Protein 3K5P (pdb70)

Secondary structure (DSSP, 8-state):
-GGGS-EEE-S---HHHHHHHHHTT---EEE-SS---HHHHHHHHTT-SEEEE-SS--B-HHHHHH-TT--EEEE-SS--TTB-HHHHHHTT--EE--SSTTHHHHHHHHHHHHHHHHTTHHHHHHHHHTT------TT---STTPEEEEE--SHHHHHHHHHHHHTT-EEEEE-TT----BTTBEE-SSHHHHHHH-SEEEE------B-HHHHHHSPTTEEEEE-S-TTSB-HHHHHHHHHTTSEEEEEE---SS--SSTTS----TTTT-TTEEE--S-TT--HHHHHHHHHHHHHHHHHHHHH---TTBSSS--------SSSEEEEEEE---TTHHHHHHHHHHHTT--EEEEEEEE-SS-EEEEEEE---HHHHHHHHHHHHTSTTEEEEEEE-

Organism: Brucella abortus (strain 2308) (NCBI:txid359391)

InterPro domains:
  IPR002912 ACT domain [PS51671] (341-412)
  IPR006139 D-isomer specific 2-hydroxyacid dehydrogenase, catalytic domain [PF00389] (14-327)
  IPR006140 D-isomer specific 2-hydroxyacid dehydrogenase, NAD-binding domain [PF02826] (119-295)
  IPR029752 D-isomer specific 2-hydroxyacid dehydrogenase, NAD-binding domain conserved site 1 [PS00065] (155-182)
  IPR029753 D-isomer specific 2-hydroxyacid dehydrogenase, NAD-binding domain conserved site [PS00671] (230-246)
  IPR036291 NAD(P)-binding domain superfamily [SSF51735] (109-296)
  IPR045865 ACT-like domain [SSF55021] (333-411)
  IPR050418 D-isomer specific 2-hydroxyacid dehydrogenase, PdxB subfamily [PTHR43761] (14-318)
  IPR054480 Acetolactate synthase small subunit-like, ACT domain [PF22629] (342-407)

Structure (mmCIF, N/CA/C/O backbone):
data_3K5P
#
_entry.id   3K5P
#
_cell.length_a   97.891
_cell.length_b   97.891
_cell.length_c   189.215
_cell.angle_alpha   90.000
_cell.angle_beta   90.000
_cell.angle_gamma   120.000
#
_symmetry.space_group_name_H-M   'P 62 2 2'
#
loop_
_entity.id
_entity.type
_entity.pdbx_description
1 polymer 'D-3-phosphoglycerate dehydrogenase'
2 non-polymer 1,2-ETHANEDIOL
3 non-polymer GLYCEROL
4 water water
#
loop_
_atom_site.group_PDB
_atom_site.id
_atom_site.type_symbol
_atom_site.label_atom_id
_atom_site.label_alt_id
_atom_site.label_comp_id
_atom_site.label_asym_id
_atom_site.label_entity_id
_atom_site.label_seq_id
_atom_site.pdbx_PDB_ins_code
_atom_site.Cartn_x
_atom_site.Cartn_y
_atom_site.Cartn_z
_atom_site.occupancy
_atom_site.B_iso_or_equiv
_atom_site.auth_seq_id
_atom_site.auth_comp_id
_atom_site.auth_asym_id
_atom_site.auth_atom_id
_atom_site.pdbx_PDB_model_num
ATOM 1 N N . SER A 1 12 ? 43.363 23.818 10.114 1.00 58.87 8 SER A N 1
ATOM 2 C CA . SER A 1 12 ? 43.635 23.013 8.879 1.00 59.00 8 SER A CA 1
ATOM 3 C C . SER A 1 12 ? 42.374 22.453 8.182 1.00 55.51 8 SER A C 1
ATOM 4 O O . SER A 1 12 ? 41.525 21.793 8.798 1.00 54.85 8 SER A O 1
ATOM 7 N N . ARG A 1 13 ? 42.268 22.716 6.883 1.00 53.29 9 ARG A N 1
ATOM 8 C CA . ARG A 1 13 ? 41.079 22.367 6.129 1.00 49.06 9 ARG A CA 1
ATOM 9 C C . ARG A 1 13 ? 41.140 20.922 5.662 1.00 49.83 9 ARG A C 1
ATOM 10 O O . ARG A 1 13 ? 40.099 20.333 5.318 1.00 47.30 9 ARG A O 1
ATOM 18 N N . ASP A 1 14 ? 42.351 20.352 5.630 1.00 52.68 10 ASP A N 1
ATOM 19 C CA . ASP A 1 14 ? 42.516 18.955 5.208 1.00 53.90 10 ASP A CA 1
ATOM 20 C C . ASP A 1 14 ? 41.935 17.991 6.252 1.00 54.00 10 ASP A C 1
ATOM 21 O O . ASP A 1 14 ? 41.775 16.794 5.984 1.00 54.81 10 ASP A O 1
ATOM 26 N N . ARG A 1 15 ? 41.602 18.537 7.423 1.00 53.19 11 ARG A N 1
ATOM 27 C CA . ARG A 1 15 ? 40.897 17.804 8.476 1.00 52.95 11 ARG A CA 1
ATOM 28 C C . ARG A 1 15 ? 39.370 17.830 8.313 1.00 49.31 11 ARG A C 1
ATOM 29 O O . ARG A 1 15 ? 38.666 17.131 9.041 1.00 49.60 11 ARG A O 1
ATOM 31 N N . ILE A 1 16 ? 38.860 18.637 7.380 1.00 45.94 12 ILE A N 1
ATOM 32 C CA . ILE A 1 16 ? 37.409 18.759 7.174 1.00 42.56 12 ILE A CA 1
ATOM 33 C C . ILE A 1 16 ? 36.970 17.667 6.218 1.00 41.61 12 ILE A C 1
ATOM 34 O O . ILE A 1 16 ? 37.379 17.645 5.056 1.00 42.07 12 ILE A O 1
ATOM 39 N N . ASN A 1 17 ? 36.160 16.747 6.725 1.00 40.75 13 ASN A N 1
ATOM 40 C CA . ASN A 1 17 ? 35.722 15.587 5.962 1.00 40.46 13 ASN A CA 1
ATOM 41 C C . ASN A 1 17 ? 34.602 15.962 5.019 1.00 37.55 13 ASN A C 1
ATOM 42 O O . ASN A 1 17 ? 33.504 16.268 5.467 1.00 35.15 13 ASN A O 1
ATOM 47 N N . VAL A 1 18 ? 34.886 15.938 3.714 1.00 36.86 14 VAL A N 1
ATOM 48 C CA . VAL A 1 18 ? 33.868 16.223 2.707 1.00 33.44 14 VAL A CA 1
ATOM 49 C C . VAL A 1 18 ? 33.445 14.920 2.059 1.00 34.28 14 VAL A C 1
ATOM 50 O O . VAL A 1 18 ? 34.273 14.197 1.535 1.00 36.05 14 VAL A O 1
ATOM 54 N N . LEU A 1 19 ? 32.153 14.625 2.100 1.00 33.54 15 LEU A N 1
ATOM 55 C CA . LEU A 1 19 ? 31.621 13.418 1.479 1.00 34.94 15 LEU A CA 1
ATOM 56 C C . LEU A 1 19 ? 30.683 13.774 0.333 1.00 33.86 15 LEU A C 1
ATOM 57 O O . LEU A 1 19 ? 29.686 14.465 0.544 1.00 32.78 15 LEU A O 1
ATOM 62 N N . LEU A 1 20 ? 31.012 13.319 -0.878 1.00 34.84 16 LEU A N 1
ATOM 63 C CA . LEU A 1 20 ? 30.219 13.645 -2.075 1.00 34.32 16 LEU A CA 1
ATOM 64 C C . LEU A 1 20 ? 29.587 12.391 -2.689 1.00 36.26 16 LEU A C 1
ATOM 65 O O . LEU A 1 20 ? 30.269 11.390 -2.931 1.00 38.87 16 LEU A O 1
ATOM 70 N N . LEU A 1 21 ? 28.277 12.439 -2.914 1.00 36.02 17 LEU A N 1
ATOM 71 C CA . LEU A 1 21 ? 27.548 11.249 -3.355 1.00 38.09 17 LEU A CA 1
ATOM 72 C C . LEU A 1 21 ? 26.958 11.367 -4.754 1.00 38.87 17 LEU A C 1
ATOM 73 O O . LEU A 1 21 ? 26.835 12.472 -5.295 1.00 37.32 17 LEU A O 1
ATOM 78 N N . GLU A 1 22 ? 26.581 10.220 -5.329 1.00 41.09 18 GLU A N 1
ATOM 79 C CA . GLU A 1 22 ? 25.794 10.184 -6.572 1.00 42.25 18 GLU A CA 1
ATOM 80 C C . GLU A 1 22 ? 26.467 10.784 -7.830 1.00 42.87 18 GLU A C 1
ATOM 81 O O . GLU A 1 22 ? 25.778 11.276 -8.729 1.00 43.49 18 GLU A O 1
ATOM 87 N N . GLY A 1 23 ? 27.792 10.734 -7.913 1.00 43.51 19 GLY A N 1
ATOM 88 C CA . GLY A 1 23 ? 28.481 11.137 -9.161 1.00 44.38 19 GLY A CA 1
ATOM 89 C C . GLY A 1 23 ? 28.356 12.626 -9.440 1.00 42.91 19 GLY A C 1
ATOM 90 O O . GLY A 1 23 ? 28.042 13.056 -10.565 1.00 43.35 19 GLY A O 1
ATOM 91 N N . ILE A 1 24 ? 28.572 13.410 -8.388 1.00 40.41 20 ILE A N 1
ATOM 92 C CA . ILE A 1 24 ? 28.634 14.862 -8.473 1.00 38.61 20 ILE A CA 1
ATOM 93 C C . ILE A 1 24 ? 29.779 15.241 -9.406 1.00 39.55 20 ILE A C 1
ATOM 94 O O . ILE A 1 24 ? 30.847 14.603 -9.382 1.00 39.62 20 ILE A O 1
ATOM 99 N N . SER A 1 25 ? 29.551 16.265 -10.232 1.00 39.87 21 SER A N 1
ATOM 100 C CA . SER A 1 25 ? 30.548 16.650 -11.229 1.00 41.84 21 SER A CA 1
ATOM 101 C C . SER A 1 25 ? 31.905 16.859 -10.569 1.00 42.30 21 SER A C 1
ATOM 102 O O . SER A 1 25 ? 31.994 17.343 -9.420 1.00 40.62 21 SER A O 1
ATOM 105 N N . GLN A 1 26 ? 32.939 16.497 -11.317 1.00 44.83 22 GLN A N 1
ATOM 106 C CA . GLN A 1 26 ? 34.335 16.709 -10.954 1.00 46.49 22 GLN A CA 1
ATOM 107 C C . GLN A 1 26 ? 34.707 18.194 -10.743 1.00 45.29 22 GLN A C 1
ATOM 108 O O . GLN A 1 26 ? 35.684 18.478 -10.059 1.00 45.90 22 GLN A O 1
ATOM 114 N N . THR A 1 27 ? 33.939 19.130 -11.305 1.00 43.70 23 THR A N 1
ATOM 115 C CA . THR A 1 27 ? 34.166 20.556 -11.015 1.00 42.38 23 THR A CA 1
ATOM 116 C C . THR A 1 27 ? 34.024 20.856 -9.493 1.00 40.10 23 THR A C 1
ATOM 117 O O . THR A 1 27 ? 34.635 21.792 -8.978 1.00 39.58 23 THR A O 1
ATOM 121 N N . ALA A 1 28 ? 33.202 20.075 -8.787 1.00 38.40 24 ALA A N 1
ATOM 122 C CA . ALA A 1 28 ? 33.035 20.250 -7.336 1.00 35.95 24 ALA A CA 1
ATOM 123 C C . ALA A 1 28 ? 34.286 19.788 -6.577 1.00 36.30 24 ALA A C 1
ATOM 124 O O . ALA A 1 28 ? 34.800 20.519 -5.730 1.00 35.46 24 ALA A O 1
ATOM 126 N N . VAL A 1 29 ? 34.785 18.598 -6.924 1.00 37.19 25 VAL A N 1
ATOM 127 C CA . VAL A 1 29 ? 35.980 18.023 -6.302 1.00 38.41 25 VAL A CA 1
ATOM 128 C C . VAL A 1 29 ? 37.173 18.968 -6.461 1.00 39.63 25 VAL A C 1
ATOM 129 O O . VAL A 1 29 ? 37.943 19.164 -5.523 1.00 40.15 25 VAL A O 1
ATOM 133 N N . GLU A 1 30 ? 37.289 19.584 -7.632 1.00 40.44 26 GLU A N 1
ATOM 134 C CA . GLU A 1 30 ? 38.412 20.474 -7.925 1.00 42.31 26 GLU A CA 1
ATOM 135 C C . GLU A 1 30 ? 38.308 21.781 -7.171 1.00 40.31 26 GLU A C 1
ATOM 136 O O . GLU A 1 30 ? 39.301 22.300 -6.679 1.00 41.49 26 GLU A O 1
ATOM 142 N N . TYR A 1 31 ? 37.088 22.288 -7.053 1.00 37.97 27 TYR A N 1
ATOM 143 C CA . TYR A 1 31 ? 36.859 23.516 -6.355 1.00 36.27 27 TYR A CA 1
ATOM 144 C C . TYR A 1 31 ? 37.217 23.338 -4.870 1.00 35.11 27 TYR A C 1
ATOM 145 O O . TYR A 1 31 ? 37.868 24.202 -4.302 1.00 35.28 27 TYR A O 1
ATOM 154 N N . PHE A 1 32 ? 36.807 22.216 -4.260 1.00 34.12 28 PHE A N 1
ATOM 155 C CA . PHE A 1 32 ? 37.175 21.897 -2.871 1.00 33.85 28 PHE A CA 1
ATOM 156 C C . PHE A 1 32 ? 38.693 21.864 -2.673 1.00 36.92 28 PHE A C 1
ATOM 157 O O . PHE A 1 32 ? 39.223 22.501 -1.774 1.00 36.72 28 PHE A O 1
ATOM 165 N N . LYS A 1 33 ? 39.378 21.125 -3.543 1.00 39.96 29 LYS A N 1
ATOM 166 C CA . LYS A 1 33 ? 40.842 20.981 -3.491 1.00 43.51 29 LYS A CA 1
ATOM 167 C C . LYS A 1 33 ? 41.587 22.317 -3.561 1.00 44.04 29 LYS A C 1
ATOM 168 O O . LYS A 1 33 ? 42.445 22.587 -2.732 1.00 44.83 29 LYS A O 1
ATOM 174 N N . SER A 1 34 ? 41.246 23.136 -4.556 1.00 43.27 30 SER A N 1
ATOM 175 C CA . SER A 1 34 ? 41.866 24.443 -4.758 1.00 44.79 30 SER A CA 1
ATOM 176 C C . SER A 1 34 ? 41.578 25.405 -3.608 1.00 43.54 30 SER A C 1
ATOM 177 O O . SER A 1 34 ? 42.241 26.431 -3.479 1.00 44.88 30 SER A O 1
ATOM 180 N N . SER A 1 35 ? 40.570 25.071 -2.802 1.00 40.84 31 SER A N 1
ATOM 181 C CA . SER A 1 35 ? 40.190 25.856 -1.629 1.00 39.63 31 SER A CA 1
ATOM 182 C C . SER A 1 35 ? 40.872 25.345 -0.367 1.00 40.12 31 SER A C 1
ATOM 183 O O . SER A 1 35 ? 40.604 25.853 0.718 1.00 39.61 31 SER A O 1
ATOM 186 N N . GLY A 1 36 ? 41.700 24.314 -0.508 1.00 41.42 32 GLY A N 1
ATOM 187 C CA . GLY A 1 36 ? 42.365 23.676 0.632 1.00 42.65 32 GLY A CA 1
ATOM 188 C C . GLY A 1 36 ? 41.551 22.547 1.251 1.00 41.25 32 GLY A C 1
ATOM 189 O O . GLY A 1 36 ? 41.991 21.888 2.196 1.00 42.53 32 GLY A O 1
ATOM 190 N N . TYR A 1 37 ? 40.358 22.310 0.725 1.00 38.20 33 TYR A N 1
ATOM 191 C CA . TYR A 1 37 ? 39.562 21.187 1.199 1.00 37.72 33 TYR A CA 1
ATOM 192 C C . TYR A 1 37 ? 39.964 19.901 0.455 1.00 39.17 33 TYR A C 1
ATOM 193 O O . TYR A 1 37 ? 39.309 19.482 -0.505 1.00 37.56 33 TYR A O 1
ATOM 202 N N . THR A 1 38 ? 41.078 19.307 0.893 1.00 42.61 34 THR A N 1
ATOM 203 C CA . THR A 1 38 ? 41.640 18.120 0.233 1.00 45.15 34 THR A CA 1
ATOM 204 C C . THR A 1 38 ? 41.042 16.797 0.726 1.00 46.02 34 THR A C 1
ATOM 205 O O . THR A 1 38 ? 41.163 15.781 0.042 1.00 47.35 34 THR A O 1
ATOM 209 N N . ASN A 1 39 ? 40.401 16.793 1.897 1.00 45.47 35 ASN A N 1
ATOM 210 C CA . ASN A 1 39 ? 39.830 15.546 2.400 1.00 46.94 35 ASN A CA 1
ATOM 211 C C . ASN A 1 39 ? 38.458 15.199 1.803 1.00 44.89 35 ASN A C 1
ATOM 212 O O . ASN A 1 39 ? 37.421 15.330 2.459 1.00 43.29 35 ASN A O 1
ATOM 217 N N . VAL A 1 40 ? 38.464 14.725 0.560 1.00 45.26 36 VAL A N 1
ATOM 218 C CA . VAL A 1 40 ? 37.223 14.527 -0.182 1.00 43.22 36 VAL A CA 1
ATOM 219 C C . VAL A 1 40 ? 37.021 13.056 -0.550 1.00 45.27 36 VAL A C 1
ATOM 220 O O . VAL A 1 40 ? 37.849 12.469 -1.235 1.00 46.43 36 VAL A O 1
ATOM 224 N N . THR A 1 41 ? 35.927 12.478 -0.053 1.00 45.04 37 THR A N 1
ATOM 225 C CA . THR A 1 41 ? 35.467 11.156 -0.464 1.00 47.11 37 THR A CA 1
ATOM 226 C C . THR A 1 41 ? 34.352 11.399 -1.484 1.00 45.91 37 THR A C 1
ATOM 227 O O . THR A 1 41 ? 33.357 12.070 -1.176 1.00 43.48 37 THR A O 1
ATOM 231 N N . HIS A 1 42 ? 34.538 10.875 -2.698 1.00 47.43 38 HIS A N 1
ATOM 232 C CA . HIS A 1 42 ? 33.635 11.093 -3.826 1.00 47.44 38 HIS A CA 1
ATOM 233 C C . HIS A 1 42 ? 33.098 9.754 -4.317 1.00 49.76 38 HIS A C 1
ATOM 234 O O . HIS A 1 42 ? 33.870 8.921 -4.775 1.00 52.16 38 HIS A O 1
ATOM 241 N N . LEU A 1 43 ? 31.785 9.554 -4.248 1.00 48.86 39 LEU A N 1
ATOM 242 C CA . LEU A 1 43 ? 31.187 8.295 -4.697 1.00 50.88 39 LEU A CA 1
ATOM 243 C C . LEU A 1 43 ? 30.326 8.485 -5.940 1.00 50.33 39 LEU A C 1
ATOM 244 O O . LEU A 1 43 ? 29.723 9.553 -6.120 1.00 46.72 39 LEU A O 1
ATOM 249 N N . PRO A 1 44 ? 30.259 7.442 -6.811 1.00 52.68 40 PRO A N 1
ATOM 250 C CA . PRO A 1 44 ? 29.449 7.614 -8.017 1.00 52.75 40 PRO A CA 1
ATOM 251 C C . PRO A 1 44 ? 27.960 7.301 -7.789 1.00 53.17 40 PRO A C 1
ATOM 252 O O . PRO A 1 44 ? 27.142 7.519 -8.692 1.00 53.49 40 PRO A O 1
ATOM 256 N N . LYS A 1 45 ? 27.615 6.824 -6.591 1.00 52.95 41 LYS A N 1
ATOM 257 C CA . LYS A 1 45 ? 26.283 6.264 -6.314 1.00 54.42 41 LYS A CA 1
ATOM 258 C C . LYS A 1 45 ? 25.613 6.853 -5.068 1.00 52.76 41 LYS A C 1
ATOM 259 O O . LYS A 1 45 ? 26.263 7.515 -4.251 1.00 50.10 41 LYS A O 1
ATOM 261 N N . ALA A 1 46 ? 24.314 6.592 -4.927 1.00 54.15 42 ALA A N 1
ATOM 262 C CA . ALA A 1 46 ? 23.609 6.865 -3.678 1.00 53.61 42 ALA A CA 1
ATOM 263 C C . ALA A 1 46 ? 23.915 5.749 -2.687 1.00 56.03 42 ALA A C 1
ATOM 264 O O . ALA A 1 46 ? 24.310 4.663 -3.079 1.00 58.57 42 ALA A O 1
ATOM 266 N N . LEU A 1 47 ? 23.763 6.037 -1.399 1.00 56.00 43 LEU A N 1
ATOM 267 C CA . LEU A 1 47 ? 23.975 5.035 -0.358 1.00 58.89 43 LEU A CA 1
ATOM 268 C C . LEU A 1 47 ? 22.643 4.622 0.262 1.00 60.93 43 LEU A C 1
ATOM 269 O O . LEU A 1 47 ? 21.704 5.416 0.284 1.00 59.45 43 LEU A O 1
ATOM 274 N N . ASP A 1 48 ? 22.551 3.375 0.733 1.00 65.19 44 ASP A N 1
ATOM 275 C CA . ASP A 1 48 ? 21.383 2.962 1.522 1.00 67.68 44 ASP A CA 1
ATOM 276 C C . ASP A 1 48 ? 21.450 3.595 2.913 1.00 65.86 44 ASP A C 1
ATOM 277 O O . ASP A 1 48 ? 22.510 4.081 3.332 1.00 64.53 44 ASP A O 1
ATOM 282 N N . LYS A 1 49 ? 20.311 3.590 3.609 1.00 65.99 45 LYS A N 1
ATOM 283 C CA . LYS A 1 49 ? 20.183 4.102 4.974 1.00 63.61 45 LYS A CA 1
ATOM 284 C C . LYS A 1 49 ? 21.382 3.707 5.844 1.00 63.07 45 LYS A C 1
ATOM 285 O O . LYS A 1 49 ? 21.992 4.563 6.482 1.00 60.44 45 LYS A O 1
ATOM 291 N N . ALA A 1 50 ? 21.727 2.419 5.830 1.00 64.75 46 ALA A N 1
ATOM 292 C CA . ALA A 1 50 ? 22.783 1.860 6.675 1.00 65.34 46 ALA A CA 1
ATOM 293 C C . ALA A 1 50 ? 24.195 2.346 6.330 1.00 62.87 46 ALA A C 1
ATOM 294 O O . ALA A 1 50 ? 24.958 2.725 7.229 1.00 62.08 46 ALA A O 1
ATOM 296 N N . ASP A 1 51 ? 24.550 2.325 5.044 1.00 61.59 47 ASP A N 1
ATOM 297 C CA . ASP A 1 51 ? 25.844 2.868 4.603 1.00 59.06 47 ASP A CA 1
ATOM 298 C C . ASP A 1 51 ? 25.897 4.370 4.819 1.00 54.34 47 ASP A C 1
ATOM 299 O O . ASP A 1 51 ? 26.952 4.910 5.141 1.00 53.40 47 ASP A O 1
ATOM 304 N N . LEU A 1 52 ? 24.765 5.039 4.619 1.00 51.51 48 LEU A N 1
ATOM 305 C CA . LEU A 1 52 ? 24.706 6.490 4.780 1.00 47.58 48 LEU A CA 1
ATOM 306 C C . LEU A 1 52 ? 24.975 6.860 6.240 1.00 47.27 48 LEU A C 1
ATOM 307 O O . LEU A 1 52 ? 25.815 7.717 6.513 1.00 45.12 48 LEU A O 1
ATOM 312 N N . ILE A 1 53 ? 24.282 6.189 7.166 1.00 49.27 49 ILE A N 1
ATOM 313 C CA . ILE A 1 53 ? 24.504 6.395 8.610 1.00 49.96 49 ILE A CA 1
ATOM 314 C C . ILE A 1 53 ? 26.001 6.229 8.975 1.00 51.31 49 ILE A C 1
ATOM 315 O O . ILE A 1 53 ? 26.577 7.094 9.653 1.00 49.88 49 ILE A O 1
ATOM 320 N N . LYS A 1 54 ? 26.625 5.153 8.478 1.00 53.25 50 LYS A N 1
ATOM 321 C CA . LYS A 1 54 ? 28.059 4.907 8.663 1.00 54.71 50 LYS A CA 1
ATOM 322 C C . LYS A 1 54 ? 28.946 5.994 8.045 1.00 52.14 50 LYS A C 1
ATOM 323 O O . LYS A 1 54 ? 29.801 6.571 8.732 1.00 51.81 50 LYS A O 1
ATOM 325 N N . ALA A 1 55 ? 28.733 6.284 6.761 1.00 50.27 51 ALA A N 1
ATOM 326 C CA . ALA A 1 55 ? 29.584 7.218 6.034 1.00 47.96 51 ALA A CA 1
ATOM 327 C C . ALA A 1 55 ? 29.448 8.658 6.525 1.00 44.77 51 ALA A C 1
ATOM 328 O O . ALA A 1 55 ? 30.442 9.392 6.570 1.00 44.37 51 ALA A O 1
ATOM 330 N N . ILE A 1 56 ? 28.230 9.057 6.899 1.00 43.04 52 ILE A N 1
ATOM 331 C CA . ILE A 1 56 ? 27.960 10.443 7.335 1.00 39.39 52 ILE A CA 1
ATOM 332 C C . ILE A 1 56 ? 28.426 10.689 8.782 1.00 40.75 52 ILE A C 1
ATOM 333 O O . ILE A 1 56 ? 28.654 11.842 9.194 1.00 38.69 52 ILE A O 1
ATOM 338 N N . SER A 1 57 ? 28.560 9.596 9.537 1.00 43.33 53 SER A N 1
ATOM 339 C CA . SER A 1 57 ? 28.932 9.620 10.957 1.00 45.70 53 SER A CA 1
ATOM 340 C C . SER A 1 57 ? 30.076 10.594 11.275 1.00 45.53 53 SER A C 1
ATOM 341 O O . SER A 1 57 ? 30.052 11.265 12.300 1.00 45.13 53 SER A O 1
ATOM 344 N N . SER A 1 58 ? 31.055 10.698 10.377 1.00 45.88 54 SER A N 1
ATOM 345 C CA . SER A 1 58 ? 32.193 11.597 10.599 1.00 46.06 54 SER A CA 1
ATOM 346 C C . SER A 1 58 ? 32.307 12.740 9.577 1.00 42.57 54 SER A C 1
ATOM 347 O O . SER A 1 58 ? 33.266 13.517 9.620 1.00 43.07 54 SER A O 1
ATOM 350 N N . ALA A 1 59 ? 31.337 12.838 8.669 1.00 39.82 55 ALA A N 1
ATOM 351 C CA . ALA A 1 59 ? 31.295 13.908 7.650 1.00 36.88 55 ALA A CA 1
ATOM 352 C C . ALA A 1 59 ? 31.064 15.320 8.244 1.00 34.39 55 ALA A C 1
ATOM 353 O O . ALA A 1 59 ? 30.200 15.511 9.099 1.00 33.87 55 ALA A O 1
ATOM 355 N N . HIS A 1 60 ? 31.845 16.288 7.785 1.00 32.64 56 HIS A N 1
ATOM 356 C CA . HIS A 1 60 ? 31.579 17.685 8.078 1.00 31.58 56 HIS A CA 1
ATOM 357 C C . HIS A 1 60 ? 30.683 18.297 7.024 1.00 29.47 56 HIS A C 1
ATOM 358 O O . HIS A 1 60 ? 29.790 19.086 7.344 1.00 28.42 56 HIS A O 1
ATOM 365 N N . ILE A 1 61 ? 30.938 17.948 5.764 1.00 28.61 57 ILE A N 1
ATOM 366 C CA . ILE A 1 61 ? 30.167 18.499 4.659 1.00 27.12 57 ILE A CA 1
ATOM 367 C C . ILE A 1 61 ? 29.702 17.348 3.786 1.00 27.39 57 ILE A C 1
ATOM 368 O O . ILE A 1 61 ? 30.498 16.478 3.448 1.00 28.38 57 ILE A O 1
ATOM 373 N N . ILE A 1 62 ? 28.412 17.320 3.471 1.00 26.51 58 ILE A N 1
ATOM 374 C CA . ILE A 1 62 ? 27.908 16.319 2.527 1.00 27.55 58 ILE A CA 1
ATOM 375 C C . ILE A 1 62 ? 27.276 16.962 1.296 1.00 26.80 58 ILE A C 1
ATOM 376 O O . ILE A 1 62 ? 26.556 17.961 1.395 1.00 26.10 58 ILE A O 1
ATOM 381 N N . GLY A 1 63 ? 27.592 16.390 0.140 1.00 28.06 59 GLY A N 1
ATOM 382 C CA . GLY A 1 63 ? 26.969 16.760 -1.118 1.00 28.09 59 GLY A CA 1
ATOM 383 C C . GLY A 1 63 ? 26.180 15.587 -1.656 1.00 29.68 59 GLY A C 1
ATOM 384 O O . GLY A 1 63 ? 26.692 14.459 -1.715 1.00 31.20 59 GLY A O 1
ATOM 385 N N . ILE A 1 64 ? 24.936 15.859 -2.054 1.00 29.70 60 ILE A N 1
ATOM 386 C CA . ILE A 1 64 ? 24.033 14.838 -2.573 1.00 31.61 60 ILE A CA 1
ATOM 387 C C . ILE A 1 64 ? 23.397 15.307 -3.875 1.00 33.16 60 ILE A C 1
ATOM 388 O O . ILE A 1 64 ? 23.506 16.490 -4.261 1.00 32.51 60 ILE A O 1
ATOM 393 N N . ARG A 1 65 ? 22.723 14.379 -4.550 1.00 35.13 61 ARG A N 1
ATOM 394 C CA . ARG A 1 65 ? 21.898 14.740 -5.674 1.00 36.69 61 ARG A CA 1
ATOM 395 C C . ARG A 1 65 ? 20.469 14.345 -5.364 1.00 38.14 61 ARG A C 1
ATOM 396 O O . ARG A 1 65 ? 20.011 14.598 -4.254 1.00 37.83 61 ARG A O 1
ATOM 404 N N . SER A 1 66 ? 19.765 13.711 -6.293 1.00 40.82 62 SER A N 1
ATOM 405 C CA . SER A 1 66 ? 18.322 13.545 -6.119 1.00 43.08 62 SER A CA 1
ATOM 406 C C . SER A 1 66 ? 17.880 12.276 -5.369 1.00 44.72 62 SER A C 1
ATOM 407 O O . SER A 1 66 ? 16.721 12.177 -4.970 1.00 46.01 62 SER A O 1
ATOM 410 N N . ARG A 1 67 ? 18.781 11.314 -5.172 1.00 45.08 63 ARG A N 1
ATOM 411 C CA . ARG A 1 67 ? 18.359 10.011 -4.629 1.00 47.42 63 ARG A CA 1
ATOM 412 C C . ARG A 1 67 ? 18.593 9.850 -3.123 1.00 46.39 63 ARG A C 1
ATOM 413 O O . ARG A 1 67 ? 17.827 9.154 -2.459 1.00 48.57 63 ARG A O 1
ATOM 415 N N . THR A 1 68 ? 19.632 10.493 -2.594 1.00 43.24 64 THR A N 1
ATOM 416 C CA . THR A 1 68 ? 19.954 10.417 -1.170 1.00 42.30 64 THR A CA 1
ATOM 417 C C . THR A 1 68 ? 18.921 11.166 -0.320 1.00 41.64 64 THR A C 1
ATOM 418 O O . THR A 1 68 ? 18.648 12.347 -0.540 1.00 40.83 64 THR A O 1
ATOM 422 N N . GLN A 1 69 ? 18.357 10.484 0.660 1.00 42.46 65 GLN A N 1
ATOM 423 C CA . GLN A 1 69 ? 17.323 11.088 1.489 1.00 41.57 65 GLN A CA 1
ATOM 424 C C . GLN A 1 69 ? 17.925 11.518 2.813 1.00 39.21 65 GLN A C 1
ATOM 425 O O . GLN A 1 69 ? 18.445 10.690 3.549 1.00 39.55 65 GLN A O 1
ATOM 431 N N . LEU A 1 70 ? 17.864 12.811 3.121 1.00 36.62 66 LEU A N 1
ATOM 432 C CA . LEU A 1 70 ? 18.443 13.305 4.380 1.00 35.76 66 LEU A CA 1
ATOM 433 C C . LEU A 1 70 ? 17.347 13.683 5.367 1.00 36.26 66 LEU A C 1
ATOM 434 O O . LEU A 1 70 ? 16.723 14.745 5.256 1.00 35.96 66 LEU A O 1
ATOM 439 N N . THR A 1 71 ? 17.126 12.805 6.335 1.00 37.51 67 THR A N 1
ATOM 440 C CA . THR A 1 71 ? 16.044 12.950 7.282 1.00 38.62 67 THR A CA 1
ATOM 441 C C . THR A 1 71 ? 16.646 13.203 8.660 1.00 38.20 67 THR A C 1
ATOM 442 O O . THR A 1 71 ? 17.866 13.072 8.846 1.00 37.94 67 THR A O 1
ATOM 446 N N . GLU A 1 72 ? 15.790 13.574 9.614 1.00 38.19 68 GLU A N 1
ATOM 447 C CA . GLU A 1 72 ? 16.170 13.715 11.025 1.00 38.28 68 GLU A CA 1
ATOM 448 C C . GLU A 1 72 ? 16.996 12.515 11.563 1.00 39.62 68 GLU A C 1
ATOM 449 O O . GLU A 1 72 ? 18.013 12.701 12.261 1.00 38.14 68 GLU A O 1
ATOM 455 N N . GLU A 1 73 ? 16.543 11.303 11.240 1.00 41.10 69 GLU A N 1
ATOM 456 C CA . GLU A 1 73 ? 17.252 10.080 11.618 1.00 44.06 69 GLU A CA 1
ATOM 457 C C . GLU A 1 73 ? 18.705 10.079 11.138 1.00 42.25 69 GLU A C 1
ATOM 458 O O . GLU A 1 73 ? 19.605 9.672 11.877 1.00 43.09 69 GLU A O 1
ATOM 464 N N . ILE A 1 74 ? 18.930 10.543 9.915 1.00 40.17 70 ILE A N 1
ATOM 465 C CA . ILE A 1 74 ? 20.286 10.642 9.385 1.00 39.21 70 ILE A CA 1
ATOM 466 C C . ILE A 1 74 ? 21.090 11.724 10.135 1.00 37.41 70 ILE A C 1
ATOM 467 O O . ILE A 1 74 ? 22.221 11.471 10.574 1.00 37.98 70 ILE A O 1
ATOM 472 N N . PHE A 1 75 ? 20.511 12.919 10.287 1.00 35.20 71 PHE A N 1
ATOM 473 C CA . PHE A 1 75 ? 21.176 13.991 11.036 1.00 33.94 71 PHE A CA 1
ATOM 474 C C . PHE A 1 75 ? 21.543 13.580 12.464 1.00 35.61 71 PHE A C 1
ATOM 475 O O . PHE A 1 75 ? 22.625 13.928 12.947 1.00 35.40 71 PHE A O 1
ATOM 483 N N . ALA A 1 76 ? 20.673 12.797 13.112 1.00 38.16 72 ALA A N 1
ATOM 484 C CA . ALA A 1 76 ? 20.942 12.232 14.455 1.00 40.18 72 ALA A CA 1
ATOM 485 C C . ALA A 1 76 ? 22.214 11.390 14.521 1.00 41.84 72 ALA A C 1
ATOM 486 O O . ALA A 1 76 ? 22.815 11.234 15.594 1.00 43.54 72 ALA A O 1
ATOM 488 N N . ALA A 1 77 ? 22.592 10.813 13.383 1.00 41.99 73 ALA A N 1
ATOM 489 C CA . ALA A 1 77 ? 23.807 9.996 13.264 1.00 43.52 73 ALA A CA 1
ATOM 490 C C . ALA A 1 77 ? 25.000 10.862 12.839 1.00 41.74 73 ALA A C 1
ATOM 491 O O . ALA A 1 77 ? 26.146 10.424 12.894 1.00 42.53 73 ALA A O 1
ATOM 493 N N . ALA A 1 78 ? 24.724 12.087 12.392 1.00 39.12 74 ALA A N 1
ATOM 494 C CA . ALA A 1 78 ? 25.766 12.910 11.803 1.00 38.13 74 ALA A CA 1
ATOM 495 C C . ALA A 1 78 ? 26.371 13.834 12.837 1.00 38.42 74 ALA A C 1
ATOM 496 O O . ALA A 1 78 ? 26.094 15.032 12.873 1.00 37.80 74 ALA A O 1
ATOM 498 N N . ASN A 1 79 ? 27.245 13.264 13.647 1.00 41.57 75 ASN A N 1
ATOM 499 C CA . ASN A 1 79 ? 27.883 13.959 14.768 1.00 43.21 75 ASN A CA 1
ATOM 500 C C . ASN A 1 79 ? 28.599 15.251 14.425 1.00 41.05 75 ASN A C 1
ATOM 501 O O . ASN A 1 79 ? 28.663 16.139 15.252 1.00 41.51 75 ASN A O 1
ATOM 506 N N . ARG A 1 80 ? 29.129 15.354 13.210 1.00 39.47 76 ARG A N 1
ATOM 507 C CA . ARG A 1 80 ? 30.049 16.436 12.865 1.00 37.62 76 ARG A CA 1
ATOM 508 C C . ARG A 1 80 ? 29.539 17.323 11.742 1.00 34.26 76 ARG A C 1
ATOM 509 O O . ARG A 1 80 ? 30.188 18.314 11.409 1.00 33.74 76 ARG A O 1
ATOM 517 N N . LEU A 1 81 ? 28.382 16.981 11.176 1.00 32.17 77 LEU A N 1
ATOM 518 C CA . LEU A 1 81 ? 27.886 17.624 9.964 1.00 29.80 77 LEU A CA 1
ATOM 519 C C . LEU A 1 81 ? 27.606 19.105 10.208 1.00 28.31 77 LEU A C 1
ATOM 520 O O . LEU A 1 81 ? 26.868 19.443 11.143 1.00 28.36 77 LEU A O 1
ATOM 525 N N . ILE A 1 82 ? 28.189 19.974 9.380 1.00 26.81 78 ILE A N 1
ATOM 526 C CA . ILE A 1 82 ? 27.909 21.421 9.461 1.00 26.22 78 ILE A CA 1
ATOM 527 C C . ILE A 1 82 ? 27.059 21.957 8.300 1.00 24.68 78 ILE A C 1
ATOM 528 O O . ILE A 1 82 ? 26.405 22.985 8.438 1.00 24.78 78 ILE A O 1
ATOM 533 N N . ALA A 1 83 ? 27.068 21.274 7.156 1.00 23.79 79 ALA A N 1
ATOM 534 C CA . ALA A 1 83 ? 26.389 21.809 5.970 1.00 22.37 79 ALA A CA 1
ATOM 535 C C . ALA A 1 83 ? 26.046 20.722 4.964 1.00 22.49 79 ALA A C 1
ATOM 536 O O . ALA A 1 83 ? 26.754 19.731 4.841 1.00 22.90 79 ALA A O 1
ATOM 538 N N . VAL A 1 84 ? 24.951 20.952 4.254 1.00 22.30 80 VAL A N 1
ATOM 539 C CA . VAL A 1 84 ? 24.500 20.085 3.178 1.00 23.06 80 VAL A CA 1
ATOM 540 C C . VAL A 1 84 ? 24.497 20.851 1.856 1.00 22.21 80 VAL A C 1
ATOM 541 O O . VAL A 1 84 ? 24.026 21.991 1.776 1.00 21.39 80 VAL A O 1
ATOM 545 N N . GLY A 1 85 ? 25.060 20.217 0.835 1.00 22.92 81 GLY A N 1
ATOM 546 C CA . GLY A 1 85 ? 24.977 20.748 -0.519 1.00 24.33 81 GLY A CA 1
ATOM 547 C C . GLY A 1 85 ? 24.000 19.883 -1.306 1.00 26.14 81 GLY A C 1
ATOM 548 O O . GLY A 1 85 ? 24.201 18.668 -1.421 1.00 26.95 81 GLY A O 1
ATOM 549 N N . CYS A 1 86 ? 22.927 20.492 -1.804 1.00 27.38 82 CYS A N 1
ATOM 550 C CA . CYS A 1 86 ? 22.044 19.830 -2.769 1.00 29.72 82 CYS A CA 1
ATOM 551 C C . CYS A 1 86 ? 22.593 20.208 -4.130 1.00 30.37 82 CYS A C 1
ATOM 552 O O . CYS A 1 86 ? 22.442 21.356 -4.582 1.00 30.58 82 CYS A O 1
ATOM 555 N N . PHE A 1 87 ? 23.261 19.259 -4.771 1.00 30.40 83 PHE A N 1
ATOM 556 C CA . PHE A 1 87 ? 23.820 19.511 -6.074 1.00 31.40 83 PHE A CA 1
ATOM 557 C C . PHE A 1 87 ? 22.716 19.329 -7.151 1.00 34.66 83 PHE A C 1
ATOM 558 O O . PHE A 1 87 ? 22.742 18.393 -7.998 1.00 33.99 83 PHE A O 1
ATOM 566 N N . SER A 1 88 ? 21.763 20.279 -7.093 1.00 35.68 84 SER A N 1
ATOM 567 C CA . SER A 1 88 ? 20.535 20.280 -7.909 1.00 39.07 84 SER A CA 1
ATOM 568 C C . SER A 1 88 ? 19.772 21.582 -7.643 1.00 39.27 84 SER A C 1
ATOM 569 O O . SER A 1 88 ? 20.086 22.298 -6.703 1.00 37.15 84 SER A O 1
ATOM 572 N N . VAL A 1 89 ? 18.760 21.873 -8.470 1.00 42.56 85 VAL A N 1
ATOM 573 C CA . VAL A 1 89 ? 17.872 23.029 -8.238 1.00 43.60 85 VAL A CA 1
ATOM 574 C C . VAL A 1 89 ? 16.942 22.787 -7.037 1.00 43.36 85 VAL A C 1
ATOM 575 O O . VAL A 1 89 ? 16.949 23.565 -6.079 1.00 41.68 85 VAL A O 1
ATOM 579 N N . GLY A 1 90 ? 16.167 21.699 -7.091 1.00 45.20 86 GLY A N 1
ATOM 580 C CA . GLY A 1 90 ? 15.246 21.312 -6.007 1.00 45.35 86 GLY A CA 1
ATOM 581 C C . GLY A 1 90 ? 15.941 20.822 -4.744 1.00 43.12 86 GLY A C 1
ATOM 582 O O . GLY A 1 90 ? 17.142 20.495 -4.757 1.00 41.63 86 GLY A O 1
ATOM 583 N N . THR A 1 91 ? 15.187 20.775 -3.647 1.00 42.98 87 THR A N 1
ATOM 584 C CA . THR A 1 91 ? 15.704 20.335 -2.348 1.00 41.20 87 THR A CA 1
ATOM 585 C C . THR A 1 91 ? 14.708 19.411 -1.612 1.00 42.87 87 THR A C 1
ATOM 586 O O . THR A 1 91 ? 14.735 19.293 -0.370 1.00 41.31 87 THR A O 1
ATOM 590 N N . ASN A 1 92 ? 13.845 18.741 -2.380 1.00 45.07 88 ASN A N 1
ATOM 591 C CA . ASN A 1 92 ? 12.780 17.910 -1.790 1.00 47.16 88 ASN A CA 1
ATOM 592 C C . ASN A 1 92 ? 13.252 16.602 -1.140 1.00 46.35 88 ASN A C 1
ATOM 593 O O . ASN A 1 92 ? 12.487 15.937 -0.431 1.00 48.26 88 ASN A O 1
ATOM 598 N N . GLN A 1 93 ? 14.511 16.248 -1.373 1.00 43.51 89 GLN A N 1
ATOM 599 C CA . GLN A 1 93 ? 15.110 15.063 -0.779 1.00 42.93 89 GLN A CA 1
ATOM 600 C C . GLN A 1 93 ? 15.699 15.290 0.658 1.00 39.64 89 GLN A C 1
ATOM 601 O O . GLN A 1 93 ? 16.074 14.349 1.351 1.00 39.58 89 GLN A O 1
ATOM 607 N N . VAL A 1 94 ? 15.746 16.538 1.104 1.00 36.84 90 VAL A N 1
ATOM 608 C CA . VAL A 1 94 ? 16.305 16.880 2.430 1.00 33.90 90 VAL A CA 1
ATOM 609 C C . VAL A 1 94 ? 15.177 17.380 3.340 1.00 34.16 90 VAL A C 1
ATOM 610 O O . VAL A 1 94 ? 14.342 18.182 2.901 1.00 34.88 90 VAL A O 1
ATOM 614 N N . GLU A 1 95 ? 15.146 16.921 4.591 1.00 33.36 91 GLU A N 1
ATOM 615 C CA . GLU A 1 95 ? 14.224 17.488 5.578 1.00 33.97 91 GLU A CA 1
ATOM 616 C C . GLU A 1 95 ? 14.813 18.842 6.044 1.00 31.49 91 GLU A C 1
ATOM 617 O O . GLU A 1 95 ? 15.685 18.900 6.914 1.00 30.00 91 GLU A O 1
ATOM 623 N N . LEU A 1 96 ? 14.334 19.918 5.427 1.00 31.07 92 LEU A N 1
ATOM 624 C CA . LEU A 1 96 ? 14.971 21.238 5.545 1.00 29.27 92 LEU A CA 1
ATOM 625 C C . LEU A 1 96 ? 14.856 21.814 6.941 1.00 28.98 92 LEU A C 1
ATOM 626 O O . LEU A 1 96 ? 15.813 22.401 7.445 1.00 27.53 92 LEU A O 1
ATOM 631 N N . LYS A 1 97 ? 13.693 21.624 7.561 1.00 30.27 93 LYS A N 1
ATOM 632 C CA . LYS A 1 97 ? 13.434 22.123 8.908 1.00 31.05 93 LYS A CA 1
ATOM 633 C C . LYS A 1 97 ? 14.261 21.355 9.962 1.00 30.70 93 LYS A C 1
ATOM 634 O O . LYS A 1 97 ? 14.790 21.957 10.911 1.00 29.72 93 LYS A O 1
ATOM 640 N N . ALA A 1 98 ? 14.351 20.032 9.791 1.00 30.64 94 ALA A N 1
ATOM 641 C CA . ALA A 1 98 ? 15.160 19.183 10.676 1.00 30.55 94 ALA A CA 1
ATOM 642 C C . ALA A 1 98 ? 16.618 19.628 10.640 1.00 28.01 94 ALA A C 1
ATOM 643 O O . ALA A 1 98 ? 17.267 19.725 11.673 1.00 27.26 94 ALA A O 1
ATOM 645 N N . ALA A 1 99 ? 17.119 19.914 9.443 1.00 27.05 95 ALA A N 1
ATOM 646 C CA . ALA A 1 99 ? 18.486 20.416 9.290 1.00 25.31 95 ALA A CA 1
ATOM 647 C C . ALA A 1 99 ? 18.655 21.765 9.987 1.00 25.07 95 ALA A C 1
ATOM 648 O O . ALA A 1 99 ? 19.603 21.949 10.774 1.00 24.80 95 ALA A O 1
ATOM 650 N N . ARG A 1 100 ? 17.726 22.691 9.722 1.00 24.53 96 ARG A N 1
ATOM 651 C CA . ARG A 1 100 ? 17.763 24.002 10.346 1.00 24.05 96 ARG A CA 1
ATOM 652 C C . ARG A 1 100 ? 17.824 23.911 11.889 1.00 25.31 96 ARG A C 1
ATOM 653 O O . ARG A 1 100 ? 18.665 24.581 12.523 1.00 24.45 96 ARG A O 1
ATOM 661 N N . LYS A 1 101 ? 16.926 23.117 12.476 1.00 26.33 97 LYS A N 1
ATOM 662 C CA . LYS A 1 101 ? 16.855 22.966 13.941 1.00 28.76 97 LYS A CA 1
ATOM 663 C C . LYS A 1 101 ? 18.163 22.421 14.585 1.00 28.88 97 LYS A C 1
ATOM 664 O O . LYS A 1 101 ? 18.395 22.615 15.792 1.00 29.89 97 LYS A O 1
ATOM 670 N N . ARG A 1 102 ? 18.985 21.765 13.767 1.00 28.17 98 ARG A N 1
ATOM 671 C CA . ARG A 1 102 ? 20.310 21.280 14.152 1.00 29.28 98 ARG A CA 1
ATOM 672 C C . ARG A 1 102 ? 21.417 22.249 13.738 1.00 28.12 98 ARG A C 1
ATOM 673 O O . ARG A 1 102 ? 22.606 21.937 13.871 1.00 28.88 98 ARG A O 1
ATOM 681 N N . GLY A 1 103 ? 21.024 23.434 13.264 1.00 26.30 99 GLY A N 1
ATOM 682 C CA . GLY A 1 103 ? 21.968 24.445 12.848 1.00 25.28 99 GLY A CA 1
ATOM 683 C C . GLY A 1 103 ? 22.779 24.060 11.633 1.00 24.04 99 GLY A C 1
ATOM 684 O O . GLY A 1 103 ? 23.948 24.387 11.565 1.00 23.82 99 GLY A O 1
ATOM 685 N N . ILE A 1 104 ? 22.155 23.339 10.698 1.00 23.45 100 ILE A N 1
ATOM 686 C CA . ILE A 1 104 ? 22.792 22.920 9.462 1.00 22.82 100 ILE A CA 1
ATOM 687 C C . ILE A 1 104 ? 22.127 23.602 8.259 1.00 22.40 100 ILE A C 1
ATOM 688 O O . ILE A 1 104 ? 20.983 23.272 7.903 1.00 22.88 100 ILE A O 1
ATOM 693 N N . PRO A 1 105 ? 22.840 24.557 7.628 1.00 22.39 101 PRO A N 1
ATOM 694 C CA . PRO A 1 105 ? 22.295 25.166 6.398 1.00 22.55 101 PRO A CA 1
ATOM 695 C C . PRO A 1 105 ? 22.394 24.196 5.246 1.00 22.33 101 PRO A C 1
ATOM 696 O O . PRO A 1 105 ? 23.309 23.360 5.213 1.00 21.39 101 PRO A O 1
ATOM 700 N N . VAL A 1 106 ? 21.426 24.305 4.337 1.00 22.44 102 VAL A N 1
ATOM 701 C CA . VAL A 1 106 ? 21.378 23.505 3.125 1.00 22.16 102 VAL A CA 1
ATOM 702 C C . VAL A 1 106 ? 21.446 24.479 1.948 1.00 21.34 102 VAL A C 1
ATOM 703 O O . VAL A 1 106 ? 20.649 25.406 1.860 1.00 22.37 102 VAL A O 1
ATOM 707 N N . PHE A 1 107 ? 22.401 24.255 1.058 1.00 20.57 103 PHE A N 1
ATOM 708 C CA . PHE A 1 107 ? 22.604 25.090 -0.118 1.00 21.14 103 PHE A CA 1
ATOM 709 C C . PHE A 1 107 ? 22.275 24.359 -1.407 1.00 22.30 103 PHE A C 1
ATOM 710 O O . PHE A 1 107 ? 22.629 23.197 -1.578 1.00 22.91 103 PHE A O 1
ATOM 718 N N . ASN A 1 108 ? 21.637 25.053 -2.337 1.00 23.77 104 ASN A N 1
ATOM 719 C CA . ASN A 1 108 ? 21.330 24.459 -3.633 1.00 25.07 104 ASN A CA 1
ATOM 720 C C . ASN A 1 108 ? 22.003 25.312 -4.706 1.00 25.91 104 ASN A C 1
ATOM 721 O O . ASN A 1 108 ? 22.834 26.172 -4.399 1.00 25.05 104 ASN A O 1
ATOM 726 N N . ALA A 1 109 ? 21.611 25.094 -5.955 1.00 27.39 105 ALA A N 1
ATOM 727 C CA . ALA A 1 109 ? 22.219 25.764 -7.084 1.00 28.93 105 ALA A CA 1
ATOM 728 C C . ALA A 1 109 ? 21.115 26.484 -7.846 1.00 30.86 105 ALA A C 1
ATOM 729 O O . ALA A 1 109 ? 20.671 26.022 -8.890 1.00 31.40 105 ALA A O 1
ATOM 731 N N . PRO A 1 110 ? 20.642 27.610 -7.318 1.00 31.67 106 PRO A N 1
ATOM 732 C CA . PRO A 1 110 ? 19.420 28.182 -7.909 1.00 34.36 106 PRO A CA 1
ATOM 733 C C . PRO A 1 110 ? 19.579 28.791 -9.307 1.00 36.66 106 PRO A C 1
ATOM 734 O O . PRO A 1 110 ? 18.603 28.853 -10.047 1.00 38.60 106 PRO A O 1
ATOM 738 N N . PHE A 1 111 ? 20.784 29.219 -9.681 1.00 36.95 107 PHE A N 1
ATOM 739 C CA . PHE A 1 111 ? 20.940 29.903 -10.973 1.00 41.06 107 PHE A CA 1
ATOM 740 C C . PHE A 1 111 ? 21.639 29.096 -12.095 1.00 41.21 107 PHE A C 1
ATOM 741 O O . PHE A 1 111 ? 21.611 29.526 -13.256 1.00 43.00 107 PHE A O 1
ATOM 749 N N . SER A 1 112 ? 22.250 27.954 -11.749 1.00 38.86 108 SER A N 1
ATOM 750 C CA . SER A 1 112 ? 23.019 27.123 -12.710 1.00 39.54 108 SER A CA 1
ATOM 751 C C . SER A 1 112 ? 22.245 26.675 -13.936 1.00 41.87 108 SER A C 1
ATOM 752 O O . SER A 1 112 ? 22.816 26.558 -15.021 1.00 44.11 108 SER A O 1
ATOM 755 N N . ASN A 1 113 ? 20.957 26.420 -13.752 1.00 36.18 109 ASN A N 1
ATOM 756 C CA . ASN A 1 113 ? 20.064 25.938 -14.789 1.00 35.40 109 ASN A CA 1
ATOM 757 C C . ASN A 1 113 ? 19.644 26.997 -15.843 1.00 33.57 109 ASN A C 1
ATOM 758 O O . ASN A 1 113 ? 19.034 26.635 -16.839 1.00 33.58 109 ASN A O 1
ATOM 763 N N . THR A 1 114 ? 19.935 28.274 -15.595 1.00 31.64 110 THR A N 1
ATOM 764 C CA . THR A 1 114 ? 19.346 29.405 -16.340 1.00 30.00 110 THR A CA 1
ATOM 765 C C . THR A 1 114 ? 19.459 29.248 -17.854 1.00 27.87 110 THR A C 1
ATOM 766 O O . THR A 1 114 ? 18.463 29.289 -18.562 1.00 25.40 110 THR A O 1
ATOM 770 N N . ARG A 1 115 ? 20.684 29.035 -18.333 1.00 27.58 111 ARG A N 1
ATOM 771 C CA . ARG A 1 115 ? 20.933 28.947 -19.753 1.00 27.15 111 ARG A CA 1
ATOM 772 C C . ARG A 1 115 ? 20.212 27.721 -20.356 1.00 26.64 111 ARG A C 1
ATOM 773 O O . ARG A 1 115 ? 19.680 27.790 -21.470 1.00 25.46 111 ARG A O 1
ATOM 781 N N . SER A 1 116 ? 20.158 26.610 -19.616 1.00 26.67 112 SER A N 1
ATOM 782 C CA A SER A 1 116 ? 19.553 25.385 -20.148 0.50 26.01 112 SER A CA 1
ATOM 783 C CA B SER A 1 116 ? 19.560 25.385 -20.150 0.50 26.68 112 SER A CA 1
ATOM 784 C C . SER A 1 116 ? 18.056 25.585 -20.361 1.00 25.56 112 SER A C 1
ATOM 785 O O . SER A 1 116 ? 17.495 25.129 -21.366 1.00 25.21 112 SER A O 1
ATOM 790 N N . VAL A 1 117 ? 17.411 26.300 -19.432 1.00 25.42 113 VAL A N 1
ATOM 791 C CA . VAL A 1 117 ? 15.972 26.587 -19.577 1.00 24.50 113 VAL A CA 1
ATOM 792 C C . VAL A 1 117 ? 15.733 27.556 -20.736 1.00 23.57 113 VAL A C 1
ATOM 793 O O . VAL A 1 117 ? 14.790 27.378 -21.530 1.00 23.71 113 VAL A O 1
ATOM 797 N N . ALA A 1 118 ? 16.578 28.574 -20.847 1.00 22.84 114 ALA A N 1
ATOM 798 C CA . ALA A 1 118 ? 16.370 29.600 -21.863 1.00 22.53 114 ALA A CA 1
ATOM 799 C C . ALA A 1 118 ? 16.502 29.039 -23.296 1.00 22.50 114 ALA A C 1
ATOM 800 O O . ALA A 1 118 ? 15.678 29.349 -24.157 1.00 21.86 114 ALA A O 1
ATOM 802 N N . GLU A 1 119 ? 17.519 28.198 -23.529 1.00 22.32 115 GLU A N 1
ATOM 803 C CA . GLU A 1 119 ? 17.715 27.562 -24.831 1.00 22.31 115 GLU A CA 1
ATOM 804 C C . GLU A 1 119 ? 16.543 26.670 -25.197 1.00 21.89 115 GLU A C 1
ATOM 805 O O . GLU A 1 119 ? 16.062 26.708 -26.328 1.00 22.13 115 GLU A O 1
ATOM 811 N N . LEU A 1 120 ? 16.086 25.870 -24.235 1.00 22.27 116 LEU A N 1
ATOM 812 C CA . LEU A 1 120 ? 14.944 24.991 -24.451 1.00 21.85 116 LEU A CA 1
ATOM 813 C C . LEU A 1 120 ? 13.709 25.779 -24.898 1.00 21.06 116 LEU A C 1
ATOM 814 O O . LEU A 1 120 ? 13.066 25.412 -25.879 1.00 21.05 116 LEU A O 1
ATOM 819 N N . VAL A 1 121 ? 13.396 26.876 -24.213 1.00 21.52 117 VAL A N 1
ATOM 820 C CA . VAL A 1 121 ? 12.222 27.660 -24.564 1.00 21.63 117 VAL A CA 1
ATOM 821 C C . VAL A 1 121 ? 12.308 28.096 -26.038 1.00 21.86 117 VAL A C 1
ATOM 822 O O . VAL A 1 121 ? 11.366 27.929 -26.808 1.00 21.53 117 VAL A O 1
ATOM 826 N N . ILE A 1 122 ? 13.457 28.632 -26.416 1.00 22.44 118 ILE A N 1
ATOM 827 C CA . ILE A 1 122 ? 13.649 29.186 -27.752 1.00 24.35 118 ILE A CA 1
ATOM 828 C C . ILE A 1 122 ? 13.504 28.095 -28.852 1.00 22.75 118 ILE A C 1
ATOM 829 O O . ILE A 1 122 ? 12.801 28.288 -29.840 1.00 21.68 118 ILE A O 1
ATOM 834 N N . GLY A 1 123 ? 14.129 26.940 -28.643 1.00 21.95 119 GLY A N 1
ATOM 835 C CA . GLY A 1 123 ? 13.967 25.818 -29.566 1.00 22.06 119 GLY A CA 1
ATOM 836 C C . GLY A 1 123 ? 12.511 25.389 -29.662 1.00 21.95 119 GLY A C 1
ATOM 837 O O . GLY A 1 123 ? 12.015 25.091 -30.733 1.00 22.42 119 GLY A O 1
ATOM 838 N N . GLU A 1 124 ? 11.816 25.380 -28.537 1.00 21.90 120 GLU A N 1
ATOM 839 C CA . GLU A 1 124 ? 10.437 24.928 -28.521 1.00 21.80 120 GLU A CA 1
ATOM 840 C C . GLU A 1 124 ? 9.516 25.917 -29.214 1.00 21.70 120 GLU A C 1
ATOM 841 O O . GLU A 1 124 ? 8.550 25.499 -29.857 1.00 21.36 120 GLU A O 1
ATOM 847 N N . ILE A 1 125 ? 9.830 27.210 -29.127 1.00 21.50 121 ILE A N 1
ATOM 848 C CA . ILE A 1 125 ? 8.995 28.193 -29.808 1.00 21.30 121 ILE A CA 1
ATOM 849 C C . ILE A 1 125 ? 9.031 27.889 -31.303 1.00 20.57 121 ILE A C 1
ATOM 850 O O . ILE A 1 125 ? 8.001 27.838 -31.965 1.00 21.06 121 ILE A O 1
ATOM 855 N N . ILE A 1 126 ? 10.217 27.671 -31.833 1.00 20.60 122 ILE A N 1
ATOM 856 C CA . ILE A 1 126 ? 10.337 27.329 -33.251 1.00 20.70 122 ILE A CA 1
ATOM 857 C C . ILE A 1 126 ? 9.593 26.033 -33.583 1.00 20.57 122 ILE A C 1
ATOM 858 O O . ILE A 1 126 ? 8.831 26.003 -34.543 1.00 20.46 122 ILE A O 1
ATOM 863 N N . MET A 1 127 ? 9.793 24.962 -32.802 1.00 20.27 123 MET A N 1
ATOM 864 C CA . MET A 1 127 ? 9.137 23.682 -33.128 1.00 20.88 123 MET A CA 1
ATOM 865 C C . MET A 1 127 ? 7.614 23.802 -33.131 1.00 21.26 123 MET A C 1
ATOM 866 O O . MET A 1 127 ? 6.942 23.192 -33.973 1.00 20.51 123 MET A O 1
ATOM 871 N N . LEU A 1 128 ? 7.084 24.534 -32.143 1.00 20.72 124 LEU A N 1
ATOM 872 C CA . LEU A 1 128 ? 5.633 24.711 -31.985 1.00 21.52 124 LEU A CA 1
ATOM 873 C C . LEU A 1 128 ? 5.022 25.564 -33.101 1.00 22.10 124 LEU A C 1
ATOM 874 O O . LEU A 1 128 ? 4.021 25.184 -33.687 1.00 22.65 124 LEU A O 1
ATOM 879 N N . MET A 1 129 ? 5.625 26.709 -33.401 1.00 22.07 125 MET A N 1
ATOM 880 C CA . MET A 1 129 ? 5.091 27.584 -34.473 1.00 23.19 125 MET A CA 1
ATOM 881 C C . MET A 1 129 ? 5.150 26.902 -35.845 1.00 22.83 125 MET A C 1
ATOM 882 O O . MET A 1 129 ? 4.351 27.182 -36.735 1.00 23.24 125 MET A O 1
ATOM 887 N N . ARG A 1 130 ? 6.104 25.994 -36.000 1.00 22.07 126 ARG A N 1
ATOM 888 C CA . ARG A 1 130 ? 6.222 25.246 -37.227 1.00 22.36 126 ARG A CA 1
ATOM 889 C C . ARG A 1 130 ? 5.504 23.912 -37.212 1.00 22.72 126 ARG A C 1
ATOM 890 O O . ARG A 1 130 ? 5.500 23.224 -38.228 1.00 23.30 126 ARG A O 1
ATOM 898 N N . ARG A 1 131 ? 4.928 23.527 -36.064 1.00 22.89 127 ARG A N 1
ATOM 899 C CA . ARG A 1 131 ? 4.241 22.234 -35.937 1.00 23.26 127 ARG A CA 1
ATOM 900 C C . ARG A 1 131 ? 5.172 21.050 -36.288 1.00 23.15 127 ARG A C 1
ATOM 901 O O . ARG A 1 131 ? 4.737 20.071 -36.885 1.00 24.22 127 ARG A O 1
ATOM 909 N N . ILE A 1 132 ? 6.457 21.153 -35.951 1.00 23.20 128 ILE A N 1
ATOM 910 C CA . ILE A 1 132 ? 7.451 20.115 -36.306 1.00 22.32 128 ILE A CA 1
ATOM 911 C C . ILE A 1 132 ? 7.264 18.740 -35.648 1.00 23.56 128 ILE A C 1
ATOM 912 O O . ILE A 1 132 ? 7.391 17.700 -36.310 1.00 24.48 128 ILE A O 1
ATOM 917 N N . PHE A 1 133 ? 6.970 18.725 -34.356 1.00 23.30 129 PHE A N 1
ATOM 918 C CA . PHE A 1 133 ? 6.729 17.476 -33.650 1.00 24.96 129 PHE A CA 1
ATOM 919 C C . PHE A 1 133 ? 5.583 16.590 -34.258 1.00 24.96 129 PHE A C 1
ATOM 920 O O . PHE A 1 133 ? 5.817 15.412 -34.539 1.00 25.14 129 PHE A O 1
ATOM 928 N N . PRO A 1 134 ? 4.357 17.146 -34.493 1.00 25.05 130 PRO A N 1
ATOM 929 C CA . PRO A 1 134 ? 3.327 16.283 -35.128 1.00 25.57 130 PRO A CA 1
ATOM 930 C C . PRO A 1 134 ? 3.733 15.839 -36.544 1.00 25.73 130 PRO A C 1
ATOM 931 O O . PRO A 1 134 ? 3.406 14.729 -36.967 1.00 26.97 130 PRO A O 1
ATOM 935 N N . ARG A 1 135 ? 4.453 16.691 -37.258 1.00 25.18 131 ARG A N 1
ATOM 936 C CA . ARG A 1 135 ? 4.952 16.338 -38.596 1.00 25.67 131 ARG A CA 1
ATOM 937 C C . ARG A 1 135 ? 5.930 15.190 -38.575 1.00 24.59 131 ARG A C 1
ATOM 938 O O . ARG A 1 135 ? 5.860 14.312 -39.428 1.00 25.24 131 ARG A O 1
ATOM 946 N N . SER A 1 136 ? 6.804 15.176 -37.572 1.00 24.06 132 SER A N 1
ATOM 947 C CA . SER A 1 136 ? 7.790 14.111 -37.417 1.00 24.02 132 SER A CA 1
ATOM 948 C C . SER A 1 136 ? 7.160 12.807 -36.917 1.00 24.27 132 SER A C 1
ATOM 949 O O . SER A 1 136 ? 7.491 11.739 -37.409 1.00 25.10 132 SER A O 1
ATOM 952 N N . VAL A 1 137 ? 6.260 12.891 -35.941 1.00 25.18 133 VAL A N 1
ATOM 953 C CA . VAL A 1 137 ? 5.461 11.715 -35.539 1.00 25.99 133 VAL A CA 1
ATOM 954 C C . VAL A 1 137 ? 4.778 11.113 -36.765 1.00 27.47 133 VAL A C 1
ATOM 955 O O . VAL A 1 137 ? 4.873 9.905 -37.033 1.00 28.15 133 VAL A O 1
ATOM 959 N N . SER A 1 138 ? 4.089 11.965 -37.517 1.00 27.92 134 SER A N 1
ATOM 960 C CA . SER A 1 138 ? 3.447 11.522 -38.757 1.00 29.67 134 SER A CA 1
ATOM 961 C C . SER A 1 138 ? 4.457 10.901 -39.760 1.00 28.72 134 SER A C 1
ATOM 962 O O . SER A 1 138 ? 4.211 9.818 -40.284 1.00 29.39 134 SER A O 1
ATOM 965 N N . ALA A 1 139 ? 5.603 11.553 -39.985 1.00 27.49 135 ALA A N 1
ATOM 966 C CA . ALA A 1 139 ? 6.588 11.018 -40.944 1.00 27.53 135 ALA A CA 1
ATOM 967 C C . ALA A 1 139 ? 7.143 9.633 -40.537 1.00 28.05 135 ALA A C 1
ATOM 968 O O . ALA A 1 139 ? 7.262 8.736 -41.389 1.00 28.13 135 ALA A O 1
ATOM 970 N N . HIS A 1 140 ? 7.457 9.451 -39.247 1.00 27.23 136 HIS A N 1
ATOM 971 C CA . HIS A 1 140 ? 7.898 8.135 -38.760 1.00 28.22 136 HIS A CA 1
ATOM 972 C C . HIS A 1 140 ? 6.898 7.004 -39.043 1.00 30.12 136 HIS A C 1
ATOM 973 O O . HIS A 1 140 ? 7.307 5.860 -39.302 1.00 31.19 136 HIS A O 1
ATOM 980 N N . ALA A 1 141 ? 5.610 7.363 -39.053 1.00 30.76 137 ALA A N 1
ATOM 981 C CA . ALA A 1 141 ? 4.499 6.443 -39.283 1.00 32.54 137 ALA A CA 1
ATOM 982 C C . ALA A 1 141 ? 4.141 6.316 -40.774 1.00 33.70 137 ALA A C 1
ATOM 983 O O . ALA A 1 141 ? 3.187 5.628 -41.129 1.00 34.80 137 ALA A O 1
ATOM 985 N N . GLY A 1 142 ? 4.865 7.017 -41.635 1.00 33.86 138 GLY A N 1
ATOM 986 C CA . GLY A 1 142 ? 4.595 6.974 -43.072 1.00 35.42 138 GLY A CA 1
ATOM 987 C C . GLY A 1 142 ? 3.701 8.076 -43.639 1.00 35.99 138 GLY A C 1
ATOM 988 O O . GLY A 1 142 ? 3.442 8.100 -44.846 1.00 36.62 138 GLY A O 1
ATOM 989 N N . GLY A 1 143 ? 3.235 8.987 -42.790 1.00 35.30 139 GLY A N 1
ATOM 990 C CA . GLY A 1 143 ? 2.402 10.103 -43.255 1.00 36.17 139 GLY A CA 1
ATOM 991 C C . GLY A 1 143 ? 3.273 11.167 -43.911 1.00 36.07 139 GLY A C 1
ATOM 992 O O . GLY A 1 143 ? 4.482 11.147 -43.759 1.00 36.00 139 GLY A O 1
ATOM 993 N N . TRP A 1 144 ? 2.659 12.091 -44.645 1.00 36.33 140 TRP A N 1
ATOM 994 C CA . TRP A 1 144 ? 3.395 13.131 -45.347 1.00 35.98 140 TRP A CA 1
ATOM 995 C C . TRP A 1 144 ? 2.579 14.418 -45.343 1.00 36.81 140 TRP A C 1
ATOM 996 O O . TRP A 1 144 ? 1.662 14.609 -46.141 1.00 37.70 140 TRP A O 1
ATOM 1007 N N . GLU A 1 145 ? 2.918 15.309 -44.432 1.00 36.28 141 GLU A N 1
ATOM 1008 C CA . GLU A 1 145 ? 2.106 16.486 -44.227 1.00 37.17 141 GLU A CA 1
ATOM 1009 C C . GLU A 1 145 ? 2.788 17.741 -44.746 1.00 36.10 141 GLU A C 1
ATOM 1010 O O . GLU A 1 145 ? 3.067 18.634 -43.989 1.00 34.86 141 GLU A O 1
ATOM 1016 N N . LYS A 1 146 ? 3.071 17.779 -46.045 1.00 36.85 142 LYS A N 1
ATOM 1017 C CA . LYS A 1 146 ? 3.765 18.910 -46.645 1.00 37.25 142 LYS A CA 1
ATOM 1018 C C . LYS A 1 146 ? 2.792 20.055 -46.891 1.00 38.03 142 LYS A C 1
ATOM 1019 O O . LYS A 1 146 ? 2.002 20.023 -47.851 1.00 38.96 142 LYS A O 1
ATOM 1025 N N . THR A 1 147 ? 2.861 21.068 -46.043 1.00 36.65 143 THR A N 1
ATOM 1026 C CA . THR A 1 147 ? 1.891 22.158 -46.097 1.00 37.70 143 THR A CA 1
ATOM 1027 C C . THR A 1 147 ? 2.406 23.373 -45.315 1.00 36.08 143 THR A C 1
ATOM 1028 O O . THR A 1 147 ? 3.065 23.214 -44.282 1.00 35.61 143 THR A O 1
ATOM 1032 N N . ALA A 1 148 ? 2.097 24.570 -45.794 1.00 35.15 144 ALA A N 1
ATOM 1033 C CA . ALA A 1 148 ? 2.510 25.788 -45.107 1.00 33.68 144 ALA A CA 1
ATOM 1034 C C . ALA A 1 148 ? 1.442 26.299 -44.115 1.00 33.34 144 ALA A C 1
ATOM 1035 O O . ALA A 1 148 ? 1.732 27.155 -43.284 1.00 31.52 144 ALA A O 1
ATOM 1037 N N . ILE A 1 149 ? 0.220 25.777 -44.218 1.00 33.71 145 ILE A N 1
ATOM 1038 C CA . ILE A 1 149 ? -0.902 26.276 -43.426 1.00 34.22 145 ILE A CA 1
ATOM 1039 C C . ILE A 1 149 ? -0.681 26.057 -41.952 1.00 32.27 145 ILE A C 1
ATOM 1040 O O . ILE A 1 149 ? -0.429 24.942 -41.538 1.00 33.03 145 ILE A O 1
ATOM 1045 N N . GLY A 1 150 ? -0.750 27.128 -41.166 1.00 31.72 146 GLY A N 1
ATOM 1046 C CA . GLY A 1 150 ? -0.566 27.031 -39.718 1.00 29.82 146 GLY A CA 1
ATOM 1047 C C . GLY A 1 150 ? 0.904 26.928 -39.335 1.00 28.90 146 GLY A C 1
ATOM 1048 O O . GLY A 1 150 ? 1.237 26.712 -38.170 1.00 28.37 146 GLY A O 1
ATOM 1049 N N . SER A 1 151 ? 1.793 27.086 -40.314 1.00 27.52 147 SER A N 1
ATOM 1050 C CA . SER A 1 151 ? 3.216 26.973 -40.048 1.00 25.88 147 SER A CA 1
ATOM 1051 C C . SER A 1 151 ? 3.851 28.361 -40.176 1.00 25.36 147 SER A C 1
ATOM 1052 O O . SER A 1 151 ? 3.694 29.039 -41.199 1.00 26.95 147 SER A O 1
ATOM 1055 N N . ARG A 1 152 ? 4.571 28.808 -39.163 1.00 24.50 148 ARG A N 1
ATOM 1056 C CA . ARG A 1 152 ? 5.009 30.218 -39.167 1.00 25.06 148 ARG A CA 1
ATOM 1057 C C . ARG A 1 152 ? 6.433 30.442 -38.690 1.00 24.75 148 ARG A C 1
ATOM 1058 O O . ARG A 1 152 ? 6.955 29.661 -37.894 1.00 23.43 148 ARG A O 1
ATOM 1066 N N . GLU A 1 153 ? 7.030 31.535 -39.164 1.00 24.97 149 GLU A N 1
ATOM 1067 C CA . GLU A 1 153 ? 8.355 31.982 -38.724 1.00 25.63 149 GLU A CA 1
ATOM 1068 C C . GLU A 1 153 ? 8.203 32.680 -37.372 1.00 25.10 149 GLU A C 1
ATOM 1069 O O . GLU A 1 153 ? 7.177 33.310 -37.112 1.00 24.56 149 GLU A O 1
ATOM 1075 N N . VAL A 1 154 ? 9.219 32.581 -36.527 1.00 24.59 150 VAL A N 1
ATOM 1076 C CA . VAL A 1 154 ? 9.193 33.290 -35.253 1.00 24.06 150 VAL A CA 1
ATOM 1077 C C . VAL A 1 154 ? 9.563 34.772 -35.414 1.00 24.72 150 VAL A C 1
ATOM 1078 O O . VAL A 1 154 ? 9.128 35.593 -34.611 1.00 24.77 150 VAL A O 1
ATOM 1082 N N . ARG A 1 155 ? 10.351 35.121 -36.433 1.00 25.45 151 ARG A N 1
ATOM 1083 C CA . ARG A 1 155 ? 10.697 36.528 -36.684 1.00 26.53 151 ARG A CA 1
ATOM 1084 C C . ARG A 1 155 ? 9.416 37.344 -36.853 1.00 27.32 151 ARG A C 1
ATOM 1085 O O . ARG A 1 155 ? 8.504 36.939 -37.572 1.00 27.91 151 ARG A O 1
ATOM 1093 N N . GLY A 1 156 ? 9.313 38.470 -36.158 1.00 27.59 152 GLY A N 1
ATOM 1094 C CA . GLY A 1 156 ? 8.119 39.305 -36.310 1.00 27.41 152 GLY A CA 1
ATOM 1095 C C . GLY A 1 156 ? 7.036 38.968 -35.298 1.00 26.99 152 GLY A C 1
ATOM 1096 O O . GLY A 1 156 ? 6.121 39.744 -35.111 1.00 26.88 152 GLY A O 1
ATOM 1097 N N . LYS A 1 157 ? 7.137 37.813 -34.636 1.00 25.92 153 LYS A N 1
ATOM 1098 C CA . LYS A 1 157 ? 6.136 37.420 -33.645 1.00 25.47 153 LYS A CA 1
ATOM 1099 C C . LYS A 1 157 ? 6.430 37.982 -32.241 1.00 25.53 153 LYS A C 1
ATOM 1100 O O . LYS A 1 157 ? 7.575 38.283 -31.913 1.00 25.19 153 LYS A O 1
ATOM 1106 N N . THR A 1 158 ? 5.387 38.096 -31.420 1.00 25.06 154 THR A N 1
ATOM 1107 C CA . THR A 1 158 ? 5.497 38.609 -30.056 1.00 25.10 154 THR A CA 1
ATOM 1108 C C . THR A 1 158 ? 5.554 37.447 -29.063 1.00 24.96 154 THR A C 1
ATOM 1109 O O . THR A 1 158 ? 4.647 36.583 -29.007 1.00 24.51 154 THR A O 1
ATOM 1113 N N . LEU A 1 159 ? 6.653 37.419 -28.308 1.00 24.65 155 LEU A N 1
ATOM 1114 C CA . LEU A 1 159 ? 6.771 36.567 -27.138 1.00 24.16 155 LEU A CA 1
ATOM 1115 C C . LEU A 1 159 ? 6.389 37.348 -25.880 1.00 25.39 155 LEU A C 1
ATOM 1116 O O . LEU A 1 159 ? 6.955 38.419 -25.601 1.00 25.17 155 LEU A O 1
ATOM 1121 N N . GLY A 1 160 ? 5.435 36.796 -25.134 1.00 25.27 156 GLY A N 1
ATOM 1122 C CA . GLY A 1 160 ? 5.081 37.309 -23.813 1.00 26.74 156 GLY A CA 1
ATOM 1123 C C . GLY A 1 160 ? 5.691 36.453 -22.721 1.00 26.81 156 GLY A C 1
ATOM 1124 O O . GLY A 1 160 ? 5.435 35.234 -22.640 1.00 27.39 156 GLY A O 1
ATOM 1125 N N . ILE A 1 161 ? 6.495 37.099 -21.884 1.00 27.12 157 ILE A N 1
ATOM 1126 C CA . ILE A 1 161 ? 7.236 36.446 -20.809 1.00 26.83 157 ILE A CA 1
ATOM 1127 C C . ILE A 1 161 ? 6.638 36.814 -19.452 1.00 27.91 157 ILE A C 1
ATOM 1128 O O . ILE A 1 161 ? 6.551 38.001 -19.091 1.00 27.96 157 ILE A O 1
ATOM 1133 N N . VAL A 1 162 ? 6.220 35.797 -18.705 1.00 27.90 158 VAL A N 1
ATOM 1134 C CA . VAL A 1 162 ? 5.582 36.026 -17.416 1.00 29.19 158 VAL A CA 1
ATOM 1135 C C . VAL A 1 162 ? 6.599 35.665 -16.334 1.00 30.67 158 VAL A C 1
ATOM 1136 O O . VAL A 1 162 ? 6.903 34.475 -16.112 1.00 30.24 158 VAL A O 1
ATOM 1140 N N . GLY A 1 163 ? 7.120 36.699 -15.682 1.00 31.62 159 GLY A N 1
ATOM 1141 C CA . GLY A 1 163 ? 8.221 36.562 -14.741 1.00 34.27 159 GLY A CA 1
ATOM 1142 C C . GLY A 1 163 ? 9.521 36.944 -15.448 1.00 34.65 159 GLY A C 1
ATOM 1143 O O . GLY A 1 163 ? 10.047 36.175 -16.254 1.00 34.28 159 GLY A O 1
ATOM 1144 N N . TYR A 1 164 ? 10.031 38.136 -15.155 1.00 35.81 160 TYR A N 1
ATOM 1145 C CA . TYR A 1 164 ? 11.182 38.661 -15.875 1.00 36.69 160 TYR A CA 1
ATOM 1146 C C . TYR A 1 164 ? 12.405 38.690 -14.967 1.00 38.59 160 TYR A C 1
ATOM 1147 O O . TYR A 1 164 ? 12.997 39.760 -14.708 1.00 39.84 160 TYR A O 1
ATOM 1156 N N . GLY A 1 165 ? 12.783 37.519 -14.469 1.00 38.20 161 GLY A N 1
ATOM 1157 C CA . GLY A 1 165 ? 13.945 37.459 -13.618 1.00 39.65 161 GLY A CA 1
ATOM 1158 C C . GLY A 1 165 ? 15.130 37.052 -14.466 1.00 39.51 161 GLY A C 1
ATOM 1159 O O . GLY A 1 165 ? 15.292 37.476 -15.626 1.00 39.20 161 GLY A O 1
ATOM 1160 N N . ASN A 1 166 ? 15.931 36.176 -13.890 1.00 39.30 162 ASN A N 1
ATOM 1161 C CA . ASN A 1 166 ? 17.112 35.687 -14.536 1.00 39.06 162 ASN A CA 1
ATOM 1162 C C . ASN A 1 166 ? 16.849 34.941 -15.840 1.00 36.29 162 ASN A C 1
ATOM 1163 O O . ASN A 1 166 ? 17.419 35.265 -16.886 1.00 34.19 162 ASN A O 1
ATOM 1168 N N . ILE A 1 167 ? 15.992 33.926 -15.750 1.00 34.76 163 ILE A N 1
ATOM 1169 C CA . ILE A 1 167 ? 15.637 33.106 -16.898 1.00 32.82 163 ILE A CA 1
ATOM 1170 C C . ILE A 1 167 ? 14.814 33.929 -17.888 1.00 31.30 163 ILE A C 1
ATOM 1171 O O . ILE A 1 167 ? 15.070 33.914 -19.091 1.00 30.59 163 ILE A O 1
ATOM 1176 N N . GLY A 1 168 ? 13.845 34.673 -17.372 1.00 31.55 164 GLY A N 1
ATOM 1177 C CA . GLY A 1 168 ? 12.957 35.467 -18.226 1.00 30.97 164 GLY A CA 1
ATOM 1178 C C . GLY A 1 168 ? 13.760 36.375 -19.134 1.00 31.13 164 GLY A C 1
ATOM 1179 O O . GLY A 1 168 ? 13.540 36.404 -20.333 1.00 30.69 164 GLY A O 1
ATOM 1180 N N . SER A 1 169 ? 14.735 37.077 -18.573 1.00 31.77 165 SER A N 1
ATOM 1181 C CA . SER A 1 169 ? 15.504 38.011 -19.379 1.00 31.87 165 SER A CA 1
ATOM 1182 C C . SER A 1 169 ? 16.480 37.348 -20.338 1.00 31.41 165 SER A C 1
ATOM 1183 O O . SER A 1 169 ? 16.680 37.873 -21.436 1.00 30.94 165 SER A O 1
ATOM 1186 N N . GLN A 1 170 ? 17.070 36.208 -19.959 1.00 30.55 166 GLN A N 1
ATOM 1187 C CA . GLN A 1 170 ? 17.851 35.432 -20.928 1.00 30.61 166 GLN A CA 1
ATOM 1188 C C . GLN A 1 170 ? 16.974 34.918 -22.063 1.00 28.80 166 GLN A C 1
ATOM 1189 O O . GLN A 1 170 ? 17.365 34.990 -23.224 1.00 28.42 166 GLN A O 1
ATOM 1195 N N . VAL A 1 171 ? 15.791 34.401 -21.731 1.00 27.89 167 VAL A N 1
ATOM 1196 C CA . VAL A 1 171 ? 14.813 33.989 -22.753 1.00 27.07 167 VAL A CA 1
ATOM 1197 C C . VAL A 1 171 ? 14.525 35.141 -23.716 1.00 27.80 167 VAL A C 1
ATOM 1198 O O . VAL A 1 171 ? 14.570 34.957 -24.944 1.00 27.17 167 VAL A O 1
ATOM 1202 N N . GLY A 1 172 ? 14.245 36.321 -23.154 1.00 28.74 168 GLY A N 1
ATOM 1203 C CA . GLY A 1 172 ? 14.054 37.551 -23.931 1.00 29.98 168 GLY A CA 1
ATOM 1204 C C . GLY A 1 172 ? 15.210 37.917 -24.857 1.00 31.34 168 GLY A C 1
ATOM 1205 O O . GLY A 1 172 ? 14.973 38.262 -26.019 1.00 31.42 168 GLY A O 1
ATOM 1206 N N . ASN A 1 173 ? 16.450 37.840 -24.353 1.00 32.59 169 ASN A N 1
ATOM 1207 C CA . ASN A 1 173 ? 17.662 38.133 -25.141 1.00 34.09 169 ASN A CA 1
ATOM 1208 C C . ASN A 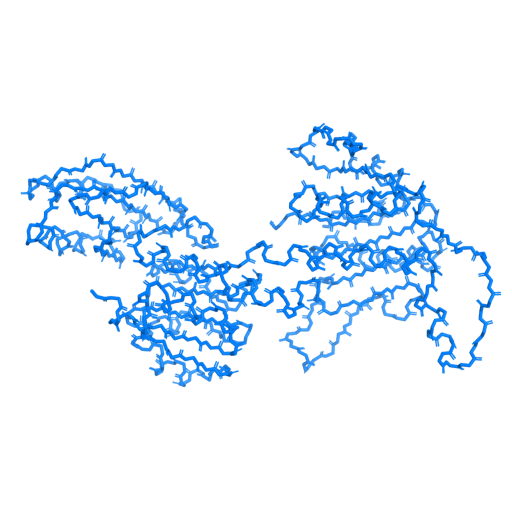1 173 ? 17.715 37.271 -26.397 1.00 32.43 169 ASN A C 1
ATOM 1209 O O . ASN A 1 173 ? 17.823 37.782 -27.501 1.00 33.02 169 ASN A O 1
ATOM 1214 N N . LEU A 1 174 ? 17.650 35.958 -26.199 1.00 31.27 170 LEU A N 1
ATOM 1215 C CA . LEU A 1 174 ? 17.670 34.982 -27.282 1.00 30.69 170 LEU A CA 1
ATOM 1216 C C . LEU A 1 174 ? 16.505 35.159 -28.253 1.00 30.09 170 LEU A C 1
ATOM 1217 O O . LEU A 1 174 ? 16.689 35.029 -29.449 1.00 30.43 170 LEU A O 1
ATOM 1222 N N . ALA A 1 175 ? 15.318 35.476 -27.731 1.00 29.09 171 ALA A N 1
ATOM 1223 C CA . ALA A 1 175 ? 14.132 35.628 -28.582 1.00 28.32 171 ALA A CA 1
ATOM 1224 C C . ALA A 1 175 ? 14.316 36.847 -29.474 1.00 28.74 171 ALA A C 1
ATOM 1225 O O . ALA A 1 175 ? 14.010 36.796 -30.664 1.00 28.89 171 ALA A O 1
ATOM 1227 N N . GLU A 1 176 ? 14.840 37.931 -28.911 1.00 28.92 172 GLU A N 1
ATOM 1228 C CA . GLU A 1 176 ? 15.172 39.097 -29.732 1.00 30.61 172 GLU A CA 1
ATOM 1229 C C . GLU A 1 176 ? 16.174 38.816 -30.855 1.00 30.81 172 GLU A C 1
ATOM 1230 O O . GLU A 1 176 ? 16.006 39.322 -31.970 1.00 32.11 172 GLU A O 1
ATOM 1236 N N . SER A 1 177 ? 17.230 38.059 -30.571 1.00 30.58 173 SER A N 1
ATOM 1237 C CA A SER A 1 177 ? 18.191 37.735 -31.616 0.50 31.06 173 SER A CA 1
ATOM 1238 C CA B SER A 1 177 ? 18.197 37.695 -31.601 0.50 31.22 173 SER A CA 1
ATOM 1239 C C . SER A 1 177 ? 17.512 36.923 -32.730 1.00 30.63 173 SER A C 1
ATOM 1240 O O . SER A 1 177 ? 17.984 36.916 -33.864 1.00 31.29 173 SER A O 1
ATOM 1245 N N . LEU A 1 178 ? 16.407 36.251 -32.398 1.00 29.90 174 LEU A N 1
ATOM 1246 C CA A LEU A 1 178 ? 15.617 35.535 -33.410 0.50 29.23 174 LEU A CA 1
ATOM 1247 C CA B LEU A 1 178 ? 15.586 35.512 -33.379 0.50 29.21 174 LEU A CA 1
ATOM 1248 C C . LEU A 1 178 ? 14.561 36.414 -34.070 1.00 29.35 174 LEU A C 1
ATOM 1249 O O . LEU A 1 178 ? 13.717 35.925 -34.830 1.00 28.90 174 LEU A O 1
ATOM 1258 N N . GLY A 1 179 ? 14.625 37.727 -33.802 1.00 29.60 175 GLY A N 1
ATOM 1259 C CA . GLY A 1 179 ? 13.730 38.690 -34.440 1.00 29.42 175 GLY A CA 1
ATOM 1260 C C . GLY A 1 179 ? 12.323 38.790 -33.860 1.00 29.36 175 GLY A C 1
ATOM 1261 O O . GLY A 1 179 ? 11.443 39.443 -34.449 1.00 29.29 175 GLY A O 1
ATOM 1262 N N . MET A 1 180 ? 12.095 38.164 -32.708 1.00 28.44 176 MET A N 1
ATOM 1263 C CA . MET A 1 180 ? 10.802 38.315 -32.005 1.00 28.74 176 MET A CA 1
ATOM 1264 C C . MET A 1 180 ? 10.695 39.672 -31.324 1.00 29.56 176 MET A C 1
ATOM 1265 O O . MET A 1 180 ? 11.700 40.221 -30.895 1.00 30.27 176 MET A O 1
ATOM 1270 N N . THR A 1 181 ? 9.478 40.202 -31.231 1.00 29.96 177 THR A N 1
ATOM 1271 C CA . THR A 1 181 ? 9.182 41.310 -30.323 1.00 31.13 177 THR A CA 1
ATOM 1272 C C . THR A 1 181 ? 8.894 40.705 -28.942 1.00 30.32 177 THR A C 1
ATOM 1273 O O . THR A 1 181 ? 8.097 39.759 -28.820 1.00 29.96 177 THR A O 1
ATOM 1277 N N . VAL A 1 182 ? 9.576 41.217 -27.922 1.00 29.79 178 VAL A N 1
ATOM 1278 C CA . VAL A 1 182 ? 9.488 40.640 -26.590 1.00 29.13 178 VAL A CA 1
ATOM 1279 C C . VAL A 1 182 ? 8.860 41.627 -25.602 1.00 30.02 178 VAL A C 1
ATOM 1280 O O . VAL A 1 182 ? 9.276 42.795 -25.499 1.00 29.53 178 VAL A O 1
ATOM 1284 N N . ARG A 1 183 ? 7.837 41.137 -24.905 1.00 30.17 179 ARG A N 1
ATOM 1285 C CA . ARG A 1 183 ? 7.201 41.861 -23.811 1.00 31.83 179 ARG A CA 1
ATOM 1286 C C . ARG A 1 183 ? 7.219 40.981 -22.583 1.00 31.03 179 ARG A C 1
ATOM 1287 O O . ARG A 1 183 ? 7.328 39.742 -22.682 1.00 30.08 179 ARG A O 1
ATOM 1295 N N . TYR A 1 184 ? 7.115 41.624 -21.425 1.00 30.70 180 TYR A N 1
ATOM 1296 C CA . TYR A 1 184 ? 7.098 40.884 -20.174 1.00 31.11 180 TYR A CA 1
ATOM 1297 C C . TYR A 1 184 ? 6.057 41.440 -19.185 1.00 31.71 180 TYR A C 1
ATOM 1298 O O . TYR A 1 184 ? 5.760 42.637 -19.173 1.00 32.08 180 TYR A O 1
ATOM 1307 N N . TYR A 1 185 ? 5.517 40.554 -18.362 1.00 31.80 181 TYR A N 1
ATOM 1308 C CA . TYR A 1 185 ? 4.754 40.981 -17.211 1.00 33.14 181 TYR A CA 1
ATOM 1309 C C . TYR A 1 185 ? 5.441 40.453 -15.949 1.00 34.07 181 TYR A C 1
ATOM 1310 O O . TYR A 1 185 ? 5.749 39.269 -15.849 1.00 32.97 181 TYR A O 1
ATOM 1319 N N . ASP A 1 186 ? 5.706 41.358 -15.018 1.00 35.66 182 ASP A N 1
ATOM 1320 C CA . ASP A 1 186 ? 6.290 41.016 -13.738 1.00 38.13 182 ASP A CA 1
ATOM 1321 C C . ASP A 1 186 ? 5.753 42.031 -12.714 1.00 40.53 182 ASP A C 1
ATOM 1322 O O . ASP A 1 186 ? 5.783 43.247 -12.958 1.00 40.77 182 ASP A O 1
ATOM 1327 N N . THR A 1 187 ? 5.226 41.528 -11.601 1.00 42.12 183 THR A N 1
ATOM 1328 C CA . THR A 1 187 ? 4.575 42.389 -10.589 1.00 45.24 183 THR A CA 1
ATOM 1329 C C . THR A 1 187 ? 5.537 43.402 -9.954 1.00 46.90 183 THR A C 1
ATOM 1330 O O . THR A 1 187 ? 5.105 44.414 -9.461 1.00 48.06 183 THR A O 1
ATOM 1334 N N . SER A 1 188 ? 6.842 43.156 -9.997 1.00 48.35 184 SER A N 1
ATOM 1335 C CA . SER A 1 188 ? 7.765 44.113 -9.380 1.00 51.10 184 SER A CA 1
ATOM 1336 C C . SER A 1 188 ? 8.808 44.689 -10.348 1.00 51.13 184 SER A C 1
ATOM 1337 O O . SER A 1 188 ? 9.925 45.002 -9.947 1.00 52.09 184 SER A O 1
ATOM 1340 N N . ASP A 1 189 ? 8.429 44.854 -11.613 1.00 50.69 185 ASP A N 1
ATOM 1341 C CA . ASP A 1 189 ? 9.289 45.522 -12.584 1.00 51.30 185 ASP A CA 1
ATOM 1342 C C . ASP A 1 189 ? 8.465 46.091 -13.732 1.00 51.13 185 ASP A C 1
ATOM 1343 O O . ASP A 1 189 ? 7.600 45.396 -14.310 1.00 50.92 185 ASP A O 1
ATOM 1348 N N . LYS A 1 190 ? 8.740 47.353 -14.056 1.00 51.57 186 LYS A N 1
ATOM 1349 C CA . LYS A 1 190 ? 8.031 48.090 -15.102 1.00 51.63 186 LYS A CA 1
ATOM 1350 C C . LYS A 1 190 ? 9.028 48.827 -16.016 1.00 51.74 186 LYS A C 1
ATOM 1351 O O . LYS A 1 190 ? 8.634 49.610 -16.888 1.00 51.67 186 LYS A O 1
ATOM 1357 N N . LEU A 1 191 ? 10.317 48.565 -15.820 1.00 51.65 187 LEU A N 1
ATOM 1358 C CA . LEU A 1 191 ? 11.357 49.187 -16.628 1.00 52.05 187 LEU A CA 1
ATOM 1359 C C . LEU A 1 191 ? 11.441 48.605 -18.046 1.00 51.21 187 LEU A C 1
ATOM 1360 O O . LEU A 1 191 ? 11.193 47.417 -18.273 1.00 49.42 187 LEU A O 1
ATOM 1365 N N . GLN A 1 192 ? 11.786 49.452 -19.004 1.00 51.60 188 GLN A N 1
ATOM 1366 C CA . GLN A 1 192 ? 12.030 48.987 -20.350 1.00 51.20 188 GLN A CA 1
ATOM 1367 C C . GLN A 1 192 ? 13.505 48.613 -20.436 1.00 51.34 188 GLN A C 1
ATOM 1368 O O . GLN A 1 192 ? 14.337 49.294 -19.840 1.00 52.49 188 GLN A O 1
ATOM 1374 N N . TYR A 1 193 ? 13.820 47.510 -21.122 1.00 50.35 189 TYR A N 1
ATOM 1375 C CA . TYR A 1 193 ? 15.215 47.082 -21.348 1.00 50.45 189 TYR A CA 1
ATOM 1376 C C . TYR A 1 193 ? 15.543 47.008 -22.832 1.00 50.02 189 TYR A C 1
ATOM 1377 O O . TYR A 1 193 ? 15.323 45.974 -23.485 1.00 48.94 189 TYR A O 1
ATOM 1386 N N . GLY A 1 194 ? 16.098 48.100 -23.355 1.00 50.99 190 GLY A N 1
ATOM 1387 C CA . GLY A 1 194 ? 16.358 48.226 -24.788 1.00 50.67 190 GLY A CA 1
ATOM 1388 C C . GLY A 1 194 ? 15.021 48.180 -25.497 1.00 49.97 190 GLY A C 1
ATOM 1389 O O . GLY A 1 194 ? 14.157 49.030 -25.268 1.00 50.77 190 GLY A O 1
ATOM 1390 N N . ASN A 1 195 ? 14.817 47.154 -26.315 1.00 48.46 191 ASN A N 1
ATOM 1391 C CA . ASN A 1 195 ? 13.535 46.987 -27.001 1.00 47.09 191 ASN A CA 1
ATOM 1392 C C . ASN A 1 195 ? 12.473 46.133 -26.288 1.00 44.54 191 ASN A C 1
ATOM 1393 O O . ASN A 1 195 ? 11.358 45.975 -26.802 1.00 43.66 191 ASN A O 1
ATOM 1398 N N . VAL A 1 196 ? 12.822 45.598 -25.118 1.00 42.34 192 VAL A N 1
ATOM 1399 C CA . VAL A 1 196 ? 11.917 44.763 -24.333 1.00 39.94 192 VAL A CA 1
ATOM 1400 C C . VAL A 1 196 ? 11.094 45.666 -23.408 1.00 41.05 192 VAL A C 1
ATOM 1401 O O . VAL A 1 196 ? 11.655 46.359 -22.540 1.00 41.75 192 VAL A O 1
ATOM 1405 N N . LYS A 1 197 ? 9.775 45.654 -23.599 1.00 39.59 193 LYS A N 1
ATOM 1406 C CA . LYS A 1 197 ? 8.882 46.549 -22.864 1.00 40.08 193 LYS A CA 1
ATOM 1407 C C . LYS A 1 197 ? 7.972 45.802 -21.882 1.00 38.17 193 LYS A C 1
ATOM 1408 O O . LYS A 1 197 ? 7.570 44.674 -22.152 1.00 36.74 193 LYS A O 1
ATOM 1414 N N . PRO A 1 198 ? 7.645 46.429 -20.737 1.00 37.92 194 PRO A N 1
ATOM 1415 C CA . PRO A 1 198 ? 6.687 45.779 -19.827 1.00 37.13 194 PRO A CA 1
ATOM 1416 C C . PRO A 1 198 ? 5.263 45.897 -20.363 1.00 36.54 194 PRO A C 1
ATOM 1417 O O . PRO A 1 198 ? 4.913 46.926 -20.940 1.00 37.78 194 PRO A O 1
ATOM 1421 N N . ALA A 1 199 ? 4.453 44.856 -20.199 1.00 35.52 195 ALA A N 1
ATOM 1422 C CA . ALA A 1 199 ? 2.994 44.981 -20.362 1.00 34.50 195 ALA A CA 1
ATOM 1423 C C . ALA A 1 199 ? 2.421 45.585 -19.066 1.00 34.61 195 ALA A C 1
ATOM 1424 O O . ALA A 1 199 ? 3.023 45.444 -18.007 1.00 34.28 195 ALA A O 1
ATOM 1426 N N . ALA A 1 200 ? 1.263 46.237 -19.143 1.00 34.64 196 ALA A N 1
ATOM 1427 C CA . ALA A 1 200 ? 0.630 46.836 -17.947 1.00 35.27 196 ALA A CA 1
ATOM 1428 C C . ALA A 1 200 ? 0.056 45.760 -17.027 1.00 34.77 196 ALA A C 1
ATOM 1429 O O . ALA A 1 200 ? -0.097 45.982 -15.824 1.00 35.70 196 ALA A O 1
ATOM 1431 N N . SER A 1 201 ? -0.268 44.596 -17.591 1.00 33.06 197 SER A N 1
ATOM 1432 C CA . SER A 1 201 ? -0.935 43.555 -16.809 1.00 32.42 197 SER A CA 1
ATOM 1433 C C . SER A 1 201 ? -0.678 42.181 -17.401 1.00 30.64 197 SER A C 1
ATOM 1434 O O . SER A 1 201 ? -0.230 42.067 -18.543 1.00 30.04 197 SER A O 1
ATOM 1437 N N . LEU A 1 202 ? -0.940 41.147 -16.611 1.00 29.75 198 LEU A N 1
ATOM 1438 C CA . LEU A 1 202 ? -0.896 39.795 -17.121 1.00 29.46 198 LEU A CA 1
ATOM 1439 C C . LEU A 1 202 ? -1.880 39.639 -18.293 1.00 29.00 198 LEU A C 1
ATOM 1440 O O . LEU A 1 202 ? -1.502 39.142 -19.342 1.00 27.85 198 LEU A O 1
ATOM 1445 N N . ASP A 1 203 ? -3.123 40.112 -18.129 1.00 29.76 199 ASP A N 1
ATOM 1446 C CA . ASP A 1 203 ? -4.135 39.917 -19.175 1.00 29.64 199 ASP A CA 1
ATOM 1447 C C . ASP A 1 203 ? -3.700 40.600 -20.465 1.00 29.39 199 ASP A C 1
ATOM 1448 O O . ASP A 1 203 ? -3.836 40.026 -21.523 1.00 29.07 199 ASP A O 1
ATOM 1453 N N . GLU A 1 204 ? -3.156 41.812 -20.378 1.00 30.62 200 GLU A N 1
ATOM 1454 C CA . GLU A 1 204 ? -2.714 42.522 -21.591 1.00 31.51 200 GLU A CA 1
ATOM 1455 C C . GLU A 1 204 ? -1.643 41.715 -22.320 1.00 30.20 200 GLU A C 1
ATOM 1456 O O . GLU A 1 204 ? -1.668 41.592 -23.553 1.00 29.62 200 GLU A O 1
ATOM 1462 N N . LEU A 1 205 ? -0.708 41.166 -21.551 1.00 29.73 201 LEU A N 1
ATOM 1463 C CA . LEU A 1 205 ? 0.350 40.315 -22.130 1.00 29.13 201 LEU A CA 1
ATOM 1464 C C . LEU A 1 205 ? -0.242 39.081 -22.837 1.00 27.95 201 LEU A C 1
ATOM 1465 O O . LEU A 1 205 ? 0.105 38.789 -23.971 1.00 26.87 201 LEU A O 1
ATOM 1470 N N . LEU A 1 206 ? -1.158 38.391 -22.163 1.00 27.80 202 LEU A N 1
ATOM 1471 C CA . LEU A 1 206 ? -1.810 37.206 -22.720 1.00 27.77 202 LEU A CA 1
ATOM 1472 C C . LEU A 1 206 ? -2.541 37.502 -24.023 1.00 27.41 202 LEU A C 1
ATOM 1473 O O . LEU A 1 206 ? -2.494 36.721 -24.962 1.00 26.15 202 LEU A O 1
ATOM 1478 N N . LYS A 1 207 ? -3.220 38.641 -24.065 1.00 28.48 203 LYS A N 1
ATOM 1479 C CA . LYS A 1 207 ? -4.064 38.988 -25.210 1.00 28.89 203 LYS A CA 1
ATOM 1480 C C . LYS A 1 207 ? -3.245 39.378 -26.435 1.00 29.02 203 LYS A C 1
ATOM 1481 O O . LYS A 1 207 ? -3.708 39.221 -27.558 1.00 29.01 203 LYS A O 1
ATOM 1487 N N . THR A 1 208 ? -2.025 39.867 -26.224 1.00 28.57 204 THR A N 1
ATOM 1488 C CA . THR A 1 208 ? -1.254 40.451 -27.325 1.00 29.53 204 THR A CA 1
ATOM 1489 C C . THR A 1 208 ? 0.001 39.649 -27.708 1.00 29.13 204 THR A C 1
ATOM 1490 O O . THR A 1 208 ? 0.796 40.106 -28.512 1.00 30.70 204 THR A O 1
ATOM 1494 N N . SER A 1 209 ? 0.169 38.458 -27.149 1.00 28.17 205 SER A N 1
ATOM 1495 C CA . SER A 1 209 ? 1.311 37.617 -27.484 1.00 26.97 205 SER A CA 1
ATOM 1496 C C . SER A 1 209 ? 0.932 36.493 -28.454 1.00 26.47 205 SER A C 1
ATOM 1497 O O . SER A 1 209 ? -0.202 35.985 -28.418 1.00 27.14 205 SER A O 1
ATOM 1500 N N . ASP A 1 210 ? 1.880 36.109 -29.310 1.00 24.99 206 ASP A N 1
ATOM 1501 C CA . ASP A 1 210 ? 1.724 34.919 -30.133 1.00 24.66 206 ASP A CA 1
ATOM 1502 C C . ASP A 1 210 ? 2.121 33.663 -29.352 1.00 23.89 206 ASP A C 1
ATOM 1503 O O . ASP A 1 210 ? 1.599 32.576 -29.601 1.00 24.22 206 ASP A O 1
ATOM 1508 N N . VAL A 1 211 ? 3.090 33.829 -28.453 1.00 23.31 207 VAL A N 1
ATOM 1509 C CA . VAL A 1 211 ? 3.599 32.782 -27.598 1.00 23.31 207 VAL A CA 1
ATOM 1510 C C . VAL A 1 211 ? 3.741 33.368 -26.216 1.00 22.50 207 VAL A C 1
ATOM 1511 O O . VAL A 1 211 ? 4.271 34.461 -26.067 1.00 22.85 207 VAL A O 1
ATOM 1515 N N . VAL A 1 212 ? 3.267 32.633 -25.217 1.00 22.04 208 VAL A N 1
ATOM 1516 C CA . VAL A 1 212 ? 3.450 33.002 -23.827 1.00 22.04 208 VAL A CA 1
ATOM 1517 C C . VAL A 1 212 ? 4.312 31.941 -23.170 1.00 23.05 208 VAL A C 1
ATOM 1518 O O . VAL A 1 212 ? 4.018 30.740 -23.290 1.00 24.15 208 VAL A O 1
ATOM 1522 N N . SER A 1 213 ? 5.383 32.379 -22.509 1.00 23.52 209 SER A N 1
ATOM 1523 C CA . SER A 1 213 ? 6.285 31.479 -21.772 1.00 24.26 209 SER A CA 1
ATOM 1524 C C . SER A 1 213 ? 6.344 31.882 -20.307 1.00 24.89 209 SER A C 1
ATOM 1525 O O . SER A 1 213 ? 6.558 33.051 -19.983 1.00 25.49 209 SER A O 1
ATOM 1528 N N . LEU A 1 214 ? 6.149 30.916 -19.425 1.00 25.64 210 LEU A N 1
ATOM 1529 C CA . LEU A 1 214 ? 6.053 31.184 -17.999 1.00 27.04 210 LEU A CA 1
ATOM 1530 C C . LEU A 1 214 ? 7.419 31.043 -17.348 1.00 29.06 210 LEU A C 1
ATOM 1531 O O . LEU A 1 214 ? 8.105 30.013 -17.515 1.00 28.21 210 LEU A O 1
ATOM 1536 N N . HIS A 1 215 ? 7.812 32.076 -16.612 1.00 31.04 211 HIS A N 1
ATOM 1537 C CA . HIS A 1 215 ? 9.080 32.063 -15.892 1.00 34.02 211 HIS A CA 1
ATOM 1538 C C . HIS A 1 215 ? 8.918 32.692 -14.507 1.00 37.93 211 HIS A C 1
ATOM 1539 O O . HIS A 1 215 ? 9.667 33.589 -14.117 1.00 39.06 211 HIS A O 1
ATOM 1546 N N . VAL A 1 216 ? 7.911 32.216 -13.784 1.00 41.13 212 VAL A N 1
ATOM 1547 C CA . VAL A 1 216 ? 7.616 32.707 -12.445 1.00 45.30 212 VAL A CA 1
ATOM 1548 C C . VAL A 1 216 ? 8.680 32.185 -11.470 1.00 48.28 212 VAL A C 1
ATOM 1549 O O . VAL A 1 216 ? 8.923 30.977 -11.401 1.00 48.35 212 VAL A O 1
ATOM 1553 N N . PRO A 1 217 ? 9.342 33.106 -10.741 1.00 51.37 213 PRO A N 1
ATOM 1554 C CA . PRO A 1 217 ? 10.266 32.722 -9.662 1.00 53.78 213 PRO A CA 1
ATOM 1555 C C . PRO A 1 217 ? 9.620 31.797 -8.610 1.00 55.37 213 PRO A C 1
ATOM 1556 O O . PRO A 1 217 ? 8.414 31.910 -8.323 1.00 55.38 213 PRO A O 1
ATOM 1560 N N . SER A 1 218 ? 10.431 30.882 -8.072 1.00 56.83 214 SER A N 1
ATOM 1561 C CA . SER A 1 218 ? 10.055 30.044 -6.928 1.00 58.41 214 SER A CA 1
ATOM 1562 C C . SER A 1 218 ? 9.718 30.931 -5.731 1.00 59.61 214 SER A C 1
ATOM 1563 O O . SER A 1 218 ? 8.584 30.939 -5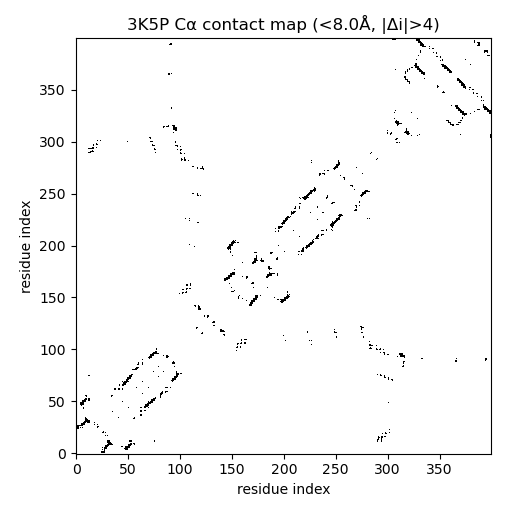.267 1.00 60.34 214 SER A O 1
ATOM 1565 N N . LYS A 1 224 ? -3.351 28.260 -9.342 1.00 50.43 220 LYS A N 1
ATOM 1566 C CA . LYS A 1 224 ? -3.019 28.299 -10.768 1.00 48.73 220 LYS A CA 1
ATOM 1567 C C . LYS A 1 224 ? -2.977 29.759 -11.203 1.00 47.12 220 LYS A C 1
ATOM 1568 O O . LYS A 1 224 ? -3.914 30.514 -10.973 1.00 48.07 220 LYS A O 1
ATOM 1574 N N . LEU A 1 225 ? -1.874 30.161 -11.803 1.00 44.35 221 LEU A N 1
ATOM 1575 C CA . LEU A 1 225 ? -1.768 31.470 -12.413 1.00 41.95 221 LEU A CA 1
ATOM 1576 C C . LEU A 1 225 ? -2.533 31.439 -13.750 1.00 39.20 221 LEU A C 1
ATOM 1577 O O . LEU A 1 225 ? -3.314 32.350 -14.044 1.00 39.73 221 LEU A O 1
ATOM 1582 N N . ILE A 1 226 ? -2.337 30.381 -14.540 1.00 33.53 222 ILE A N 1
ATOM 1583 C CA . ILE A 1 226 ? -2.972 30.277 -15.852 1.00 29.74 222 ILE A CA 1
ATOM 1584 C C . ILE A 1 226 ? -4.160 29.303 -15.822 1.00 28.93 222 ILE A C 1
ATOM 1585 O O . ILE A 1 226 ? -4.000 28.063 -15.918 1.00 27.88 222 ILE A O 1
ATOM 1590 N N . THR A 1 227 ? -5.346 29.879 -15.659 1.00 27.15 223 THR A N 1
ATOM 1591 C CA . THR A 1 227 ? -6.593 29.117 -15.572 1.00 26.13 223 THR A CA 1
ATOM 1592 C C . THR A 1 227 ? -7.210 29.026 -16.959 1.00 25.14 223 THR A C 1
ATOM 1593 O O . THR A 1 227 ? -6.714 29.649 -17.915 1.00 23.50 223 THR A O 1
ATOM 1597 N N . GLU A 1 228 ? -8.305 28.278 -17.086 1.00 24.55 224 GLU A N 1
ATOM 1598 C CA . GLU A 1 228 ? -9.052 28.343 -18.335 1.00 24.47 224 GLU A CA 1
ATOM 1599 C C . GLU A 1 228 ? -9.372 29.786 -18.767 1.00 24.56 224 GLU A C 1
ATOM 1600 O O . GLU A 1 228 ? -9.298 30.108 -19.962 1.00 24.83 224 GLU A O 1
ATOM 1606 N N . ALA A 1 229 ? -9.718 30.659 -17.815 1.00 23.67 225 ALA A N 1
ATOM 1607 C CA . ALA A 1 229 ? -10.042 32.036 -18.170 1.00 24.07 225 ALA A CA 1
ATOM 1608 C C . ALA A 1 229 ? -8.885 32.717 -18.882 1.00 23.75 225 ALA A C 1
ATOM 1609 O O . ALA A 1 229 ? -9.097 33.408 -19.882 1.00 23.38 225 ALA A O 1
ATOM 1611 N N . LYS A 1 230 ? -7.681 32.558 -18.334 1.00 23.67 226 LYS A N 1
ATOM 1612 C CA . LYS A 1 230 ? -6.461 33.119 -18.947 1.00 24.37 226 LYS A CA 1
ATOM 1613 C C . LYS A 1 230 ? -6.179 32.545 -20.323 1.00 23.71 226 LYS A C 1
ATOM 1614 O O . LYS A 1 230 ? -5.874 33.293 -21.243 1.00 24.90 226 LYS A O 1
ATOM 1620 N N . LEU A 1 231 ? -6.286 31.229 -20.469 1.00 23.72 227 LEU A N 1
ATOM 1621 C CA . LEU A 1 231 ? -6.088 30.563 -21.780 1.00 23.07 227 LEU A CA 1
ATOM 1622 C C . LEU A 1 231 ? -7.020 31.089 -22.872 1.00 23.64 227 LEU A C 1
ATOM 1623 O O . LEU A 1 231 ? -6.600 31.231 -24.006 1.00 23.47 227 LEU A O 1
ATOM 1628 N N . ARG A 1 232 ? -8.275 31.383 -22.513 1.00 25.02 228 ARG A N 1
ATOM 1629 C CA . ARG A 1 232 ? -9.296 31.865 -23.462 1.00 26.32 228 ARG A CA 1
ATOM 1630 C C . ARG A 1 232 ? -9.087 33.334 -23.851 1.00 26.85 228 ARG A C 1
ATOM 1631 O O . ARG A 1 232 ? -9.609 33.774 -24.876 1.00 27.78 228 ARG A O 1
ATOM 1639 N N . LYS A 1 233 ? -8.311 34.064 -23.045 1.00 26.46 229 LYS A N 1
ATOM 1640 C CA . LYS A 1 233 ? -7.879 35.426 -23.377 1.00 27.20 229 LYS A CA 1
ATOM 1641 C C . LYS A 1 233 ? -6.760 35.454 -24.415 1.00 27.00 229 LYS A C 1
ATOM 1642 O O . LYS A 1 233 ? -6.600 36.447 -25.128 1.00 28.76 229 LYS A O 1
ATOM 1648 N N . MET A 1 234 ? -5.964 34.389 -24.481 1.00 26.16 230 MET A N 1
ATOM 1649 C CA . MET A 1 234 ? -4.880 34.298 -25.471 1.00 25.85 230 MET A CA 1
ATOM 1650 C C . MET A 1 234 ? -5.444 34.308 -26.894 1.00 26.44 230 MET A C 1
ATOM 1651 O O . MET A 1 234 ? -6.589 33.918 -27.121 1.00 26.25 230 MET A O 1
ATOM 1656 N N . LYS A 1 235 ? -4.636 34.778 -27.833 1.00 27.18 231 LYS A N 1
ATOM 1657 C CA . LYS A 1 235 ? -5.004 34.844 -29.246 1.00 28.22 231 LYS A CA 1
ATOM 1658 C C . LYS A 1 235 ? -5.295 33.449 -29.801 1.00 27.33 231 LYS A C 1
ATOM 1659 O O . LYS A 1 235 ? -4.618 32.469 -29.471 1.00 25.44 231 LYS A O 1
ATOM 1665 N N . LYS A 1 236 ? -6.322 33.355 -30.633 1.00 28.16 232 LYS A N 1
ATOM 1666 C CA . LYS A 1 236 ? -6.563 32.127 -31.350 1.00 28.92 232 LYS A CA 1
ATOM 1667 C C . LYS A 1 236 ? -5.297 31.812 -32.188 1.00 28.14 232 LYS A C 1
ATOM 1668 O O . LYS A 1 236 ? -4.767 32.684 -32.866 1.00 28.49 232 LYS A O 1
ATOM 1674 N N . GLY A 1 237 ? -4.792 30.586 -32.090 1.00 27.40 233 GLY A N 1
ATOM 1675 C CA . GLY A 1 237 ? -3.578 30.197 -32.802 1.00 26.60 233 GLY A CA 1
ATOM 1676 C C . GLY A 1 237 ? -2.284 30.394 -32.010 1.00 25.90 233 GLY A C 1
ATOM 1677 O O . GLY A 1 237 ? -1.191 30.103 -32.523 1.00 24.32 233 GLY A O 1
ATOM 1678 N N . ALA A 1 238 ? -2.404 30.877 -30.768 1.00 24.10 234 ALA A N 1
ATOM 1679 C CA . ALA A 1 238 ? -1.227 31.155 -29.935 1.00 24.18 234 ALA A CA 1
ATOM 1680 C C . ALA A 1 238 ? -0.714 29.879 -29.243 1.00 23.80 234 ALA A C 1
ATOM 1681 O O . ALA A 1 238 ? -1.318 28.805 -29.368 1.00 23.86 234 ALA A O 1
ATOM 1683 N N . PHE A 1 239 ? 0.409 30.011 -28.533 1.00 23.82 235 PHE A N 1
ATOM 1684 C CA . PHE A 1 239 ? 1.129 28.889 -27.949 1.00 22.96 235 PHE A CA 1
ATOM 1685 C C . PHE A 1 239 ? 1.477 29.188 -26.491 1.00 22.92 235 PHE A C 1
ATOM 1686 O O . PHE A 1 239 ? 1.831 30.310 -26.142 1.00 22.99 235 PHE A O 1
ATOM 1694 N N . LEU A 1 240 ? 1.413 28.165 -25.653 1.00 22.47 236 LEU A N 1
ATOM 1695 C CA . LEU A 1 240 ? 1.847 28.300 -24.278 1.00 22.24 236 LEU A CA 1
ATOM 1696 C C . LEU A 1 240 ? 3.011 27.379 -23.958 1.00 21.93 236 LEU A C 1
ATOM 1697 O O . LEU A 1 240 ? 2.999 26.180 -24.299 1.00 22.27 236 LEU A O 1
ATOM 1702 N N . ILE A 1 241 ? 4.019 27.937 -23.302 1.00 21.70 237 ILE A N 1
ATOM 1703 C CA . ILE A 1 241 ? 5.139 27.161 -22.777 1.00 21.43 237 ILE A CA 1
ATOM 1704 C C . ILE A 1 241 ? 5.250 27.343 -21.271 1.00 22.57 237 ILE A C 1
ATOM 1705 O O . ILE A 1 241 ? 5.250 28.483 -20.749 1.00 22.38 237 ILE A O 1
ATOM 1710 N N . ASN A 1 242 ? 5.308 26.225 -20.556 1.00 22.54 238 ASN A N 1
ATOM 1711 C CA . ASN A 1 242 ? 5.580 26.286 -19.125 1.00 23.74 238 ASN A CA 1
ATOM 1712 C C . ASN A 1 242 ? 6.741 25.397 -18.751 1.00 24.06 238 ASN A C 1
ATOM 1713 O O . ASN A 1 242 ? 6.573 24.188 -18.606 1.00 24.74 238 ASN A O 1
ATOM 1718 N N . ASN A 1 243 ? 7.910 25.997 -18.598 1.00 24.94 239 ASN A N 1
ATOM 1719 C CA . ASN A 1 243 ? 9.114 25.245 -18.212 1.00 26.57 239 ASN A CA 1
ATOM 1720 C C . ASN A 1 243 ? 9.584 25.711 -16.837 1.00 28.13 239 ASN A C 1
ATOM 1721 O O . ASN A 1 243 ? 10.746 25.504 -16.458 1.00 28.95 239 ASN A O 1
ATOM 1726 N N . ALA A 1 244 ? 8.652 26.308 -16.090 1.00 28.59 240 ALA A N 1
ATOM 1727 C CA . ALA A 1 244 ? 8.958 26.905 -14.799 1.00 31.25 240 ALA A CA 1
ATOM 1728 C C . ALA A 1 244 ? 8.281 26.169 -13.590 1.00 32.54 240 ALA A C 1
ATOM 1729 O O . ALA A 1 244 ? 8.910 25.308 -13.016 1.00 33.48 240 ALA A O 1
ATOM 1731 N N . ARG A 1 245 ? 7.038 26.492 -13.222 1.00 32.30 241 ARG A N 1
ATOM 1732 C CA . ARG A 1 245 ? 6.381 25.852 -12.041 1.00 34.38 241 ARG A CA 1
ATOM 1733 C C . ARG A 1 245 ? 5.211 24.894 -12.360 1.00 33.38 241 ARG A C 1
ATOM 1734 O O . ARG A 1 245 ? 4.253 25.263 -13.044 1.00 32.19 241 ARG A O 1
ATOM 1742 N N . GLY A 1 246 ? 5.281 23.685 -11.803 1.00 33.87 242 GLY A N 1
ATOM 1743 C CA . GLY A 1 246 ? 4.340 22.604 -12.122 1.00 33.27 242 GLY A CA 1
ATOM 1744 C C . GLY A 1 246 ? 2.874 22.810 -11.787 1.00 33.45 242 GLY A C 1
ATOM 1745 O O . GLY A 1 246 ? 2.002 22.125 -12.351 1.00 32.65 242 GLY A O 1
ATOM 1746 N N . SER A 1 247 ? 2.585 23.718 -10.857 1.00 34.39 243 SER A N 1
ATOM 1747 C CA . SER A 1 247 ? 1.185 23.995 -10.486 1.00 35.28 243 SER A CA 1
ATOM 1748 C C . SER A 1 247 ? 0.618 25.296 -11.097 1.00 34.39 243 SER A C 1
ATOM 1749 O O . SER A 1 247 ? -0.505 25.702 -10.770 1.00 34.10 243 SER A O 1
ATOM 1752 N N . ASP A 1 248 ? 1.374 25.938 -11.991 1.00 33.48 244 ASP A N 1
ATOM 1753 C CA . ASP A 1 248 ? 0.951 27.223 -12.573 1.00 33.08 244 ASP A CA 1
ATOM 1754 C C . ASP A 1 248 ? -0.106 27.172 -13.690 1.00 31.42 244 ASP A C 1
ATOM 1755 O O . ASP A 1 248 ? -0.664 28.201 -14.030 1.00 31.79 244 ASP A O 1
ATOM 1760 N N . VAL A 1 249 ? -0.347 26.011 -14.291 1.00 29.53 245 VAL A N 1
ATOM 1761 C CA . VAL A 1 249 ? -1.322 25.923 -15.383 1.00 27.70 245 VAL A CA 1
ATOM 1762 C C . VAL A 1 249 ? -2.360 24.846 -15.131 1.00 28.18 245 VAL A C 1
ATOM 1763 O O . VAL A 1 249 ? -2.033 23.764 -14.669 1.00 29.09 245 VAL A O 1
ATOM 1767 N N . ASP A 1 250 ? -3.614 25.150 -15.439 1.00 27.85 246 ASP A N 1
ATOM 1768 C CA . ASP A 1 250 ? -4.670 24.170 -15.411 1.00 27.84 246 ASP A CA 1
ATOM 1769 C C . ASP A 1 250 ? -4.566 23.361 -16.726 1.00 27.52 246 ASP A C 1
ATOM 1770 O O . ASP A 1 250 ? -5.048 23.787 -17.793 1.00 25.66 246 ASP A O 1
ATOM 1775 N N . LEU A 1 251 ? -3.925 22.191 -16.620 1.00 27.18 247 LEU A N 1
ATOM 1776 C CA . LEU A 1 251 ? -3.586 21.368 -17.775 1.00 26.94 247 LEU A CA 1
ATOM 1777 C C . LEU A 1 251 ? -4.802 20.684 -18.381 1.00 27.75 247 LEU A C 1
ATOM 1778 O O . LEU A 1 251 ? -4.793 20.353 -19.571 1.00 27.15 247 LEU A O 1
ATOM 1783 N N . GLU A 1 252 ? -5.826 20.449 -17.553 1.00 28.39 248 GLU A N 1
ATOM 1784 C CA A GLU A 1 252 ? -7.113 19.941 -18.064 0.50 29.64 248 GLU A CA 1
ATOM 1785 C CA B GLU A 1 252 ? -7.112 19.956 -17.999 0.50 29.48 248 GLU A CA 1
ATOM 1786 C C . GLU A 1 252 ? -7.758 21.011 -18.941 1.00 28.68 248 GLU A C 1
ATOM 1787 O O . GLU A 1 252 ? -8.305 20.698 -20.006 1.00 27.94 248 GLU A O 1
ATOM 1798 N N . ALA A 1 253 ? -7.702 22.270 -18.507 1.00 27.46 249 ALA A N 1
ATOM 1799 C CA . ALA A 1 253 ? -8.228 23.378 -19.295 1.00 26.59 249 ALA A CA 1
ATOM 1800 C C . ALA A 1 253 ? -7.342 23.558 -20.538 1.00 25.25 249 ALA A C 1
ATOM 1801 O O . ALA A 1 253 ? -7.843 23.789 -21.627 1.00 26.14 249 ALA A O 1
ATOM 1803 N N . LEU A 1 254 ? -6.034 23.419 -20.392 1.00 23.88 250 LEU A N 1
ATOM 1804 C CA . LEU A 1 254 ? -5.160 23.497 -21.580 1.00 23.69 250 LEU A CA 1
ATOM 1805 C C . LEU A 1 254 ? -5.523 22.412 -22.622 1.00 23.58 250 LEU A C 1
ATOM 1806 O O . LEU A 1 254 ? -5.630 22.709 -23.822 1.00 23.24 250 LEU A O 1
ATOM 1811 N N . ALA A 1 255 ? -5.722 21.171 -22.166 1.00 23.38 251 ALA A N 1
ATOM 1812 C CA . ALA A 1 255 ? -6.122 20.089 -23.080 1.00 24.23 251 ALA A CA 1
ATOM 1813 C C . ALA A 1 255 ? -7.400 20.447 -23.836 1.00 24.70 251 ALA A C 1
ATOM 1814 O O . ALA A 1 255 ? -7.487 20.232 -25.039 1.00 25.12 251 ALA A O 1
ATOM 1816 N N . LYS A 1 256 ? -8.386 20.988 -23.125 1.00 25.10 252 LYS A N 1
ATOM 1817 C CA . LYS A 1 256 ? -9.634 21.410 -23.748 1.00 26.30 252 LYS A CA 1
ATOM 1818 C C . LYS A 1 256 ? -9.436 22.472 -24.840 1.00 25.72 252 LYS A C 1
ATOM 1819 O O . LYS A 1 256 ? -9.996 22.333 -25.936 1.00 26.24 252 LYS A O 1
ATOM 1825 N N . VAL A 1 257 ? -8.678 23.532 -24.546 1.00 24.51 253 VAL A N 1
ATOM 1826 C CA . VAL A 1 257 ? -8.592 24.631 -25.508 1.00 24.54 253 VAL A CA 1
ATOM 1827 C C . VAL A 1 257 ? -7.728 24.217 -26.690 1.00 25.19 253 VAL A C 1
ATOM 1828 O O . VAL A 1 257 ? -7.922 24.746 -27.776 1.00 25.90 253 VAL A O 1
ATOM 1832 N N . LEU A 1 258 ? -6.805 23.273 -26.470 1.00 24.98 254 LEU A N 1
ATOM 1833 C CA . LEU A 1 258 ? -6.038 22.672 -27.561 1.00 25.69 254 LEU A CA 1
ATOM 1834 C C . LEU A 1 258 ? -6.958 21.848 -28.454 1.00 27.23 254 LEU A C 1
ATOM 1835 O O . LEU A 1 258 ? -6.897 21.977 -29.679 1.00 27.45 254 LEU A O 1
ATOM 1840 N N . GLN A 1 259 ? -7.829 21.025 -27.852 1.00 28.33 255 GLN A N 1
ATOM 1841 C CA . GLN A 1 259 ? -8.720 20.166 -28.650 1.00 29.98 255 GLN A CA 1
ATOM 1842 C C . GLN A 1 259 ? -9.731 20.974 -29.422 1.00 30.06 255 GLN A C 1
ATOM 1843 O O . GLN A 1 259 ? -10.127 20.596 -30.502 1.00 30.87 255 GLN A O 1
ATOM 1849 N N . GLU A 1 260 ? -10.152 22.100 -28.857 1.00 29.12 256 GLU A N 1
ATOM 1850 C CA . GLU A 1 260 ? -11.029 23.019 -29.554 1.00 30.14 256 GLU A CA 1
ATOM 1851 C C . GLU A 1 260 ? -10.317 23.709 -30.690 1.00 29.62 256 GLU A C 1
ATOM 1852 O O . GLU A 1 260 ? -10.961 24.279 -31.550 1.00 31.07 256 GLU A O 1
ATOM 1858 N N . GLY A 1 261 ? -8.992 23.714 -30.659 1.00 28.93 257 GLY A N 1
ATOM 1859 C CA . GLY A 1 261 ? -8.220 24.439 -31.667 1.00 29.06 257 GLY A CA 1
ATOM 1860 C C . GLY A 1 261 ? -8.153 25.933 -31.408 1.00 29.07 257 GLY A C 1
ATOM 1861 O O . GLY A 1 261 ? -7.908 26.707 -32.334 1.00 29.33 257 GLY A O 1
ATOM 1862 N N . HIS A 1 262 ? -8.387 26.348 -30.160 1.00 28.02 258 HIS A N 1
ATOM 1863 C CA . HIS A 1 262 ? -8.195 27.745 -29.786 1.00 27.99 258 HIS A CA 1
ATOM 1864 C C . HIS A 1 262 ? -6.703 28.049 -29.688 1.00 27.37 258 HIS A C 1
ATOM 1865 O O . HIS A 1 262 ? -6.203 29.020 -30.290 1.00 28.31 258 HIS A O 1
ATOM 1872 N N . LEU A 1 263 ? -5.981 27.230 -28.933 1.00 25.46 259 LEU A N 1
ATOM 1873 C CA . LEU A 1 263 ? -4.524 27.343 -28.928 1.00 24.93 259 LEU A CA 1
ATOM 1874 C C . LEU A 1 263 ? -3.989 26.349 -29.938 1.00 23.82 259 LEU A C 1
ATOM 1875 O O . LEU A 1 263 ? -4.597 25.319 -30.136 1.00 24.48 259 LEU A O 1
ATOM 1880 N N . ALA A 1 264 ? -2.884 26.676 -30.606 1.00 23.80 260 ALA A N 1
ATOM 1881 C CA . ALA A 1 264 ? -2.316 25.794 -31.643 1.00 23.22 260 ALA A CA 1
ATOM 1882 C C . ALA A 1 264 ? -1.244 24.815 -31.153 1.00 22.42 260 ALA A C 1
ATOM 1883 O O . ALA A 1 264 ? -0.785 23.965 -31.920 1.00 23.06 260 ALA A O 1
ATOM 1885 N N . GLY A 1 265 ? -0.824 24.925 -29.902 1.00 21.79 261 GLY A N 1
ATOM 1886 C CA . GLY A 1 265 ? 0.234 24.034 -29.388 1.00 21.84 261 GLY A CA 1
ATOM 1887 C C . GLY A 1 265 ? 0.735 24.470 -28.028 1.00 22.38 261 GLY A C 1
ATOM 1888 O O . GLY A 1 265 ? 0.389 25.554 -27.546 1.00 23.44 261 GLY A O 1
ATOM 1889 N N . ALA A 1 266 ? 1.508 23.607 -27.380 1.00 22.55 262 ALA A N 1
ATOM 1890 C CA . ALA A 1 266 ? 2.083 23.904 -26.072 1.00 21.85 262 ALA A CA 1
ATOM 1891 C C . ALA A 1 266 ? 3.325 23.069 -25.848 1.00 21.79 262 ALA A C 1
ATOM 1892 O O . ALA A 1 266 ? 3.481 22.010 -26.466 1.00 22.10 262 ALA A O 1
ATOM 1894 N N . ALA A 1 267 ? 4.208 23.548 -24.969 1.00 21.51 263 ALA A N 1
ATOM 1895 C CA . ALA A 1 267 ? 5.325 22.750 -24.481 1.00 22.36 263 ALA A CA 1
ATOM 1896 C C . ALA A 1 267 ? 5.327 22.863 -22.968 1.00 23.18 263 ALA A C 1
ATOM 1897 O O . ALA A 1 267 ? 5.178 23.956 -22.429 1.00 23.70 263 ALA A O 1
ATOM 1899 N N . ILE A 1 268 ? 5.457 21.723 -22.282 1.00 22.97 264 ILE A N 1
ATOM 1900 C CA . ILE A 1 268 ? 5.283 21.698 -20.829 1.00 22.89 264 ILE A CA 1
ATOM 1901 C C . ILE A 1 268 ? 6.353 20.781 -20.257 1.00 22.71 264 ILE A C 1
ATOM 1902 O O . ILE A 1 268 ? 6.436 19.610 -20.645 1.00 22.37 264 ILE A O 1
ATOM 1907 N N . ASP A 1 269 ? 7.149 21.313 -19.333 1.00 22.03 265 ASP A N 1
ATOM 1908 C CA . ASP A 1 269 ? 8.236 20.561 -18.735 1.00 22.69 265 ASP A CA 1
ATOM 1909 C C . ASP A 1 269 ? 7.857 20.125 -17.322 1.00 24.05 265 ASP A C 1
ATOM 1910 O O . ASP A 1 269 ? 8.494 19.236 -16.757 1.00 23.51 265 ASP A O 1
ATOM 1915 N N . VAL A 1 270 ? 6.838 20.775 -16.746 1.00 24.41 266 VAL A N 1
ATOM 1916 C CA . VAL A 1 270 ? 6.535 20.607 -15.308 1.00 26.51 266 VAL A CA 1
ATOM 1917 C C . VAL A 1 270 ? 5.038 20.409 -15.054 1.00 26.76 266 VAL A C 1
ATOM 1918 O O . VAL A 1 270 ? 4.212 21.029 -15.705 1.00 27.12 266 VAL A O 1
ATOM 1922 N N . PHE A 1 271 ? 4.702 19.529 -14.124 1.00 27.73 267 PHE A N 1
ATOM 1923 C CA . PHE A 1 271 ? 3.350 19.0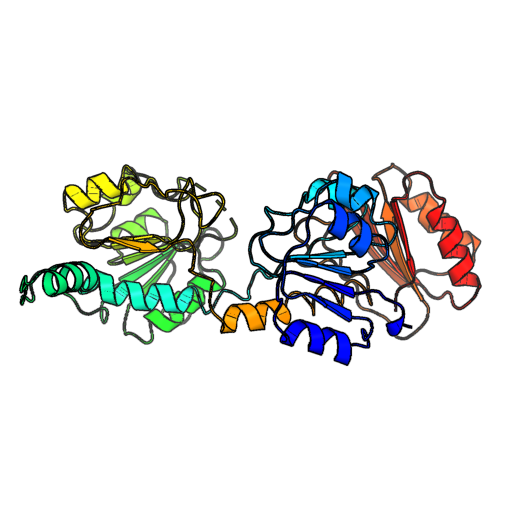26 -13.999 1.00 28.42 267 PHE A CA 1
ATOM 1924 C C . PHE A 1 271 ? 2.909 19.036 -12.545 1.00 31.17 267 PHE A C 1
ATOM 1925 O O . PHE A 1 271 ? 3.751 18.982 -11.639 1.00 31.75 267 PHE A O 1
ATOM 1933 N N . PRO A 1 272 ? 1.581 19.106 -12.309 1.00 32.61 268 PRO A N 1
ATOM 1934 C CA . PRO A 1 272 ? 1.134 19.122 -10.903 1.00 34.89 268 PRO A CA 1
ATOM 1935 C C . PRO A 1 272 ? 1.547 17.855 -10.164 1.00 37.00 268 PRO A C 1
ATOM 1936 O O . PRO A 1 272 ? 1.867 17.919 -8.991 1.00 38.44 268 PRO A O 1
ATOM 1940 N N . VAL A 1 273 ? 1.567 16.718 -10.863 1.00 37.93 269 VAL A N 1
ATOM 1941 C CA . VAL A 1 273 ? 2.033 15.463 -10.285 1.00 39.89 269 VAL A CA 1
ATOM 1942 C C . VAL A 1 273 ? 3.058 14.808 -11.224 1.00 39.55 269 VAL A C 1
ATOM 1943 O O . VAL A 1 273 ? 2.768 14.520 -12.393 1.00 38.60 269 VAL A O 1
ATOM 1947 N N . GLU A 1 274 ? 4.258 14.587 -10.699 1.00 40.69 270 GLU A N 1
ATOM 1948 C CA . GLU A 1 274 ? 5.343 13.970 -11.471 1.00 40.96 270 GLU A CA 1
ATOM 1949 C C . GLU A 1 274 ? 5.791 12.659 -10.824 1.00 43.64 270 GLU A C 1
ATOM 1950 O O . GLU A 1 274 ? 5.831 12.562 -9.606 1.00 44.46 270 GLU A O 1
ATOM 1956 N N . PRO A 1 275 ? 6.148 11.655 -11.643 1.00 44.78 271 PRO A N 1
ATOM 1957 C CA . PRO A 1 275 ? 6.539 10.367 -11.095 1.00 47.74 271 PRO A CA 1
ATOM 1958 C C . PRO A 1 275 ? 7.653 10.487 -10.047 1.00 50.98 271 PRO A C 1
ATOM 1959 O O . PRO A 1 275 ? 8.582 11.288 -10.215 1.00 50.20 271 PRO A O 1
ATOM 1963 N N . ALA A 1 276 ? 7.527 9.699 -8.976 1.00 54.99 272 ALA A N 1
ATOM 1964 C CA . ALA A 1 276 ? 8.477 9.670 -7.867 1.00 59.02 272 ALA A CA 1
ATOM 1965 C C . ALA A 1 276 ? 9.838 9.063 -8.242 1.00 61.03 272 ALA A C 1
ATOM 1966 O O . ALA A 1 276 ? 10.686 8.874 -7.368 1.00 63.29 272 ALA A O 1
ATOM 1968 N N . SER A 1 277 ? 10.020 8.762 -9.536 1.00 61.16 273 SER A N 1
ATOM 1969 C CA . SER A 1 277 ? 11.273 8.265 -10.150 1.00 62.15 273 SER A CA 1
ATOM 1970 C C . SER A 1 277 ? 11.009 7.870 -11.613 1.00 61.22 273 SER A C 1
ATOM 1971 O O . SER A 1 277 ? 9.853 7.755 -12.040 1.00 60.87 273 SER A O 1
ATOM 1974 N N . ASN A 1 278 ? 12.080 7.657 -12.371 1.00 61.48 274 ASN A N 1
ATOM 1975 C CA . ASN A 1 278 ? 11.978 7.163 -13.754 1.00 60.85 274 ASN A CA 1
ATOM 1976 C C . ASN A 1 278 ? 11.391 5.735 -13.881 1.00 61.83 274 ASN A C 1
ATOM 1977 O O . ASN A 1 278 ? 11.173 5.251 -14.994 1.00 61.31 274 ASN A O 1
ATOM 1982 N N . GLY A 1 279 ? 11.142 5.073 -12.746 1.00 63.10 275 GLY A N 1
ATOM 1983 C CA . GLY A 1 279 ? 10.544 3.734 -12.732 1.00 63.73 275 GLY A CA 1
ATOM 1984 C C . GLY A 1 279 ? 9.096 3.667 -12.262 1.00 63.37 275 GLY A C 1
ATOM 1985 O O . GLY A 1 279 ? 8.744 2.755 -11.508 1.00 65.81 275 GLY A O 1
ATOM 1986 N N . GLU A 1 280 ? 8.273 4.629 -12.702 1.00 60.61 276 GLU A N 1
ATOM 1987 C CA . GLU A 1 280 ? 6.809 4.711 -12.419 1.00 59.22 276 GLU A CA 1
ATOM 1988 C C . GLU A 1 280 ? 6.056 5.513 -13.530 1.00 55.32 276 GLU A C 1
ATOM 1989 O O . GLU A 1 280 ? 6.601 6.465 -14.082 1.00 53.72 276 GLU A O 1
ATOM 1995 N N . ARG A 1 281 ? 4.813 5.131 -13.841 1.00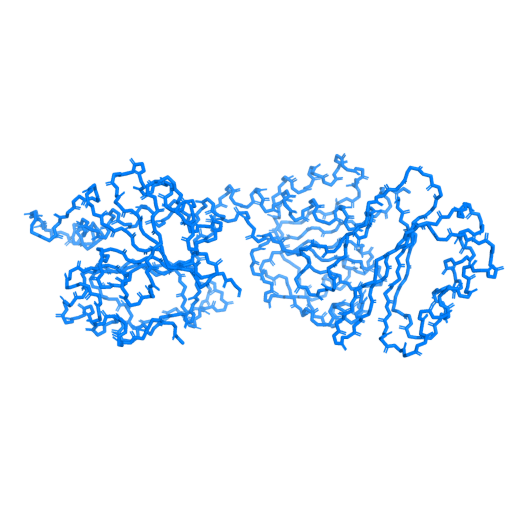 53.42 277 ARG A N 1
ATOM 1996 C CA . ARG A 1 281 ? 4.086 5.683 -15.001 1.00 49.91 277 ARG A CA 1
ATOM 1997 C C . ARG A 1 281 ? 3.707 7.170 -14.855 1.00 46.16 277 ARG A C 1
ATOM 1998 O O . ARG A 1 281 ? 3.240 7.613 -13.808 1.00 45.98 277 ARG A O 1
ATOM 2006 N N . PHE A 1 282 ? 3.911 7.926 -15.924 1.00 41.63 278 PHE A N 1
ATOM 2007 C CA . PHE A 1 282 ? 3.532 9.338 -15.935 1.00 38.17 278 PHE A CA 1
ATOM 2008 C C . PHE A 1 282 ? 2.188 9.518 -16.628 1.00 36.29 278 PHE A C 1
ATOM 2009 O O . PHE A 1 282 ? 1.934 8.944 -17.688 1.00 35.55 278 PHE A O 1
ATOM 2017 N N . SER A 1 283 ? 1.346 10.343 -16.030 1.00 35.68 279 SER A N 1
ATOM 2018 C CA . SER A 1 283 ? 0.027 10.613 -16.567 1.00 35.25 279 SER A CA 1
ATOM 2019 C C . SER A 1 283 ? -0.280 12.119 -16.575 1.00 33.71 279 SER A C 1
ATOM 2020 O O . SER A 1 283 ? -0.011 12.823 -15.593 1.00 34.01 279 SER A O 1
ATOM 2023 N N . THR A 1 284 ? -0.836 12.600 -17.690 1.00 31.29 280 THR A N 1
ATOM 2024 C CA . THR A 1 284 ? -1.273 13.988 -17.830 1.00 29.74 280 THR A CA 1
ATOM 2025 C C . THR A 1 284 ? -2.369 14.032 -18.911 1.00 29.52 280 THR A C 1
ATOM 2026 O O . THR A 1 284 ? -2.350 13.209 -19.843 1.00 29.95 280 THR A O 1
ATOM 2030 N N . PRO A 1 285 ? -3.365 14.925 -18.758 1.00 29.33 281 PRO A N 1
ATOM 2031 C CA . PRO A 1 285 ? -4.438 14.980 -19.773 1.00 29.37 281 PRO A CA 1
ATOM 2032 C C . PRO A 1 285 ? -3.971 15.526 -21.136 1.00 28.66 281 PRO A C 1
ATOM 2033 O O . PRO A 1 285 ? -4.722 15.447 -22.110 1.00 29.50 281 PRO A O 1
ATOM 2037 N N . LEU A 1 286 ? -2.753 16.062 -21.208 1.00 26.66 282 LEU A N 1
ATOM 2038 C CA . LEU A 1 286 ? -2.148 16.461 -22.492 1.00 26.17 282 LEU A CA 1
ATOM 2039 C C . LEU A 1 286 ? -1.651 15.291 -23.342 1.00 25.94 282 LEU A C 1
ATOM 2040 O O . LEU A 1 286 ? -1.328 15.486 -24.511 1.00 25.15 282 LEU A O 1
ATOM 2045 N N . GLN A 1 287 ? -1.564 14.098 -22.760 1.00 26.24 283 GLN A N 1
ATOM 2046 C CA . GLN A 1 287 ? -0.987 12.951 -23.474 1.00 27.25 283 GLN A CA 1
ATOM 2047 C C . GLN A 1 287 ? -1.818 12.582 -24.687 1.00 27.84 283 GLN A C 1
ATOM 2048 O O . GLN A 1 287 ? -3.033 12.498 -24.582 1.00 28.14 283 GLN A O 1
ATOM 2054 N N . GLY A 1 288 ? -1.177 12.415 -25.842 1.00 28.09 284 GLY A N 1
ATOM 2055 C CA . GLY A 1 288 ? -1.918 12.089 -27.074 1.00 29.50 284 GLY A CA 1
ATOM 2056 C C . GLY A 1 288 ? -2.390 13.312 -27.869 1.00 29.72 284 GLY A C 1
ATOM 2057 O O . GLY A 1 288 ? -2.912 13.175 -28.970 1.00 30.31 284 GLY A O 1
ATOM 2058 N N . LEU A 1 289 ? -2.212 14.510 -27.329 1.00 28.64 285 LEU A N 1
ATOM 2059 C CA . LEU A 1 289 ? -2.640 15.712 -28.063 1.00 29.24 285 LEU A CA 1
ATOM 2060 C C . LEU A 1 289 ? -1.631 16.135 -29.128 1.00 29.17 285 LEU A C 1
ATOM 2061 O O . LEU A 1 289 ? -0.425 15.972 -28.957 1.00 29.09 285 LEU A O 1
ATOM 2066 N N . GLU A 1 290 ? -2.140 16.680 -30.225 1.00 30.18 286 GLU A N 1
ATOM 2067 C CA . GLU A 1 290 ? -1.289 17.145 -31.328 1.00 31.46 286 GLU A CA 1
ATOM 2068 C C . GLU A 1 290 ? -0.588 18.480 -31.024 1.00 28.93 286 GLU A C 1
ATOM 2069 O O . GLU A 1 290 ? -1.154 19.401 -30.415 1.00 28.30 286 GLU A O 1
ATOM 2075 N N . ASN A 1 291 ? 0.656 18.555 -31.451 1.00 27.85 287 ASN A N 1
ATOM 2076 C CA . ASN A 1 291 ? 1.496 19.731 -31.243 1.00 26.25 287 ASN A CA 1
ATOM 2077 C C . ASN A 1 291 ? 1.691 20.119 -29.765 1.00 24.88 287 ASN A C 1
ATOM 2078 O O . ASN A 1 291 ? 1.711 21.291 -29.376 1.00 23.39 287 ASN A O 1
ATOM 2083 N N . VAL A 1 292 ? 1.836 19.095 -28.941 1.00 24.66 288 VAL A N 1
ATOM 2084 C CA . VAL A 1 292 ? 2.181 19.296 -27.554 1.00 23.12 288 VAL A CA 1
ATOM 2085 C C . VAL A 1 292 ? 3.504 18.572 -27.309 1.00 23.01 288 VAL A C 1
ATOM 2086 O O . VAL A 1 292 ? 3.634 17.356 -27.542 1.00 23.19 288 VAL A O 1
ATOM 2090 N N . ILE A 1 293 ? 4.494 19.338 -26.890 1.00 21.83 289 ILE A N 1
ATOM 2091 C CA . ILE A 1 293 ? 5.768 18.776 -26.474 1.00 22.44 289 ILE A CA 1
ATOM 2092 C C . ILE A 1 293 ? 5.717 18.585 -24.953 1.00 22.41 289 ILE A C 1
ATOM 2093 O O . ILE A 1 293 ? 5.427 19.546 -24.212 1.00 22.56 289 ILE A O 1
ATOM 2098 N N . LEU A 1 294 ? 5.907 17.338 -24.511 1.00 22.24 290 LEU A N 1
ATOM 2099 C CA . LEU A 1 294 ? 5.903 16.999 -23.091 1.00 23.10 290 LEU A CA 1
ATOM 2100 C C . LEU A 1 294 ? 7.319 16.608 -22.728 1.00 22.79 290 LEU A C 1
ATOM 2101 O O . LEU A 1 294 ? 7.910 15.770 -23.385 1.00 23.53 290 LEU A O 1
ATOM 2106 N N . THR A 1 295 ? 7.912 17.277 -21.752 1.00 22.91 291 THR A N 1
ATOM 2107 C CA . THR A 1 295 ? 9.291 16.917 -21.380 1.00 23.82 291 THR A CA 1
ATOM 2108 C C . THR A 1 295 ? 9.372 16.539 -19.891 1.00 24.84 291 THR A C 1
ATOM 2109 O O . THR A 1 295 ? 8.652 17.126 -19.065 1.00 24.70 291 THR A O 1
ATOM 2113 N N . PRO A 1 296 ? 10.210 15.538 -19.553 1.00 26.42 292 PRO A N 1
ATOM 2114 C CA . PRO A 1 296 ? 10.123 15.029 -18.172 1.00 26.20 292 PRO A CA 1
ATOM 2115 C C . PRO A 1 296 ? 10.886 15.856 -17.147 1.00 25.73 292 PRO A C 1
ATOM 2116 O O . PRO A 1 296 ? 11.803 15.343 -16.514 1.00 25.29 292 PRO A O 1
ATOM 2120 N N . HIS A 1 297 ? 10.513 17.136 -16.994 1.00 25.24 293 HIS A N 1
ATOM 2121 C CA . HIS A 1 297 ? 11.146 18.022 -16.041 1.00 25.39 293 HIS A CA 1
ATOM 2122 C C . HIS A 1 297 ? 12.678 18.094 -16.297 1.00 26.28 293 HIS A C 1
ATOM 2123 O O . HIS A 1 297 ? 13.517 17.998 -15.370 1.00 25.51 293 HIS A O 1
ATOM 2130 N N . ILE A 1 298 ? 13.039 18.273 -17.571 1.00 26.62 294 ILE A N 1
ATOM 2131 C CA . ILE A 1 298 ? 14.452 18.364 -17.930 1.00 26.70 294 ILE A CA 1
ATOM 2132 C C . ILE A 1 298 ? 14.940 19.766 -18.325 1.00 26.87 294 ILE A C 1
ATOM 2133 O O . ILE A 1 298 ? 16.043 19.908 -18.867 1.00 27.71 294 ILE A O 1
ATOM 2138 N N . GLY A 1 299 ? 14.132 20.792 -18.053 1.00 27.16 295 GLY A N 1
ATOM 2139 C CA . GLY A 1 299 ? 14.465 22.167 -18.446 1.00 26.68 295 GLY A CA 1
ATOM 2140 C C . GLY A 1 299 ? 15.854 22.529 -17.967 1.00 27.28 295 GLY A C 1
ATOM 2141 O O . GLY A 1 299 ? 16.585 23.242 -18.658 1.00 28.42 295 GLY A O 1
ATOM 2142 N N . GLY A 1 300 ? 16.242 22.026 -16.797 1.00 26.17 296 GLY A N 1
ATOM 2143 C CA . GLY A 1 300 ? 17.558 22.360 -16.220 1.00 26.55 296 GLY A CA 1
ATOM 2144 C C . GLY A 1 300 ? 18.578 21.221 -16.310 1.00 27.53 296 GLY A C 1
ATOM 2145 O O . GLY A 1 300 ? 19.641 21.296 -15.707 1.00 27.60 296 GLY A O 1
ATOM 2146 N N . SER A 1 301 ? 18.243 20.156 -17.037 1.00 26.55 297 SER A N 1
ATOM 2147 C CA . SER A 1 301 ? 19.059 18.955 -17.002 1.00 27.38 297 SER A CA 1
ATOM 2148 C C . SER A 1 301 ? 19.988 18.862 -18.225 1.00 26.53 297 SER A C 1
ATOM 2149 O O . SER A 1 301 ? 19.639 18.224 -19.222 1.00 27.54 297 SER A O 1
ATOM 2152 N N . THR A 1 302 ? 21.153 19.498 -18.133 1.00 24.61 298 THR A N 1
ATOM 2153 C CA . THR A 1 302 ? 22.195 19.341 -19.149 1.00 24.48 298 THR A CA 1
ATOM 2154 C C . THR A 1 302 ? 23.517 18.976 -18.485 1.00 24.27 298 THR A C 1
ATOM 2155 O O . THR A 1 302 ? 23.699 19.209 -17.280 1.00 23.18 298 THR A O 1
ATOM 2159 N N . GLU A 1 303 ? 24.448 18.443 -19.277 1.00 24.17 299 GLU A N 1
ATOM 2160 C CA . GLU A 1 303 ? 25.801 18.181 -18.787 1.00 25.16 299 GLU A CA 1
ATOM 2161 C C . GLU A 1 303 ? 26.463 19.469 -18.311 1.00 25.10 299 GLU A C 1
ATOM 2162 O O . GLU A 1 303 ? 27.186 19.443 -17.318 1.00 25.08 299 GLU A O 1
ATOM 2168 N N . GLU A 1 304 ? 26.189 20.583 -18.998 1.00 23.86 300 GLU A N 1
ATOM 2169 C CA . GLU A 1 304 ? 26.814 21.853 -18.673 1.00 25.49 300 GLU A CA 1
ATOM 2170 C C . GLU A 1 304 ? 26.208 22.453 -17.395 1.00 25.76 300 GLU A C 1
ATOM 2171 O O . GLU A 1 304 ? 26.924 23.006 -16.563 1.00 26.27 300 GLU A O 1
ATOM 2177 N N . ALA A 1 305 ? 24.897 22.340 -17.228 1.00 25.62 301 A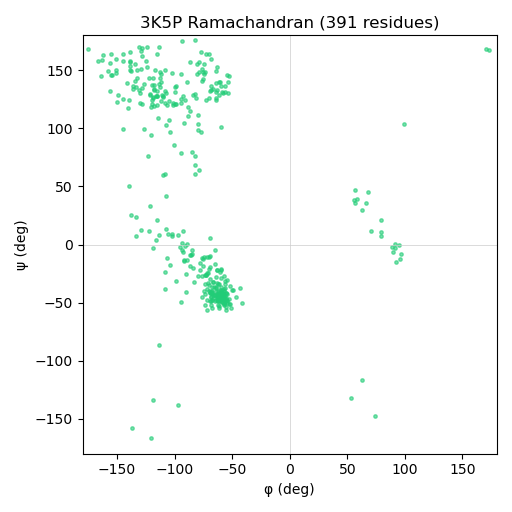LA A N 1
ATOM 2178 C CA . ALA A 1 305 ? 24.281 22.734 -15.939 1.00 25.65 301 ALA A CA 1
ATOM 2179 C C . ALA A 1 305 ? 24.840 21.897 -14.772 1.00 25.49 301 ALA A C 1
ATOM 2180 O O . ALA A 1 305 ? 25.153 22.447 -13.717 1.00 25.96 301 ALA A O 1
ATOM 2182 N N . GLN A 1 306 ? 24.996 20.586 -14.963 1.00 26.22 302 GLN A N 1
ATOM 2183 C CA . GLN A 1 306 ? 25.608 19.753 -13.914 1.00 27.32 302 GLN A CA 1
ATOM 2184 C C . GLN A 1 306 ? 26.983 20.280 -13.496 1.00 27.54 302 GLN A C 1
ATOM 2185 O O . GLN A 1 306 ? 27.330 20.262 -12.304 1.00 27.61 302 GLN A O 1
ATOM 2191 N N . GLU A 1 307 ? 27.780 20.693 -14.479 1.00 27.91 303 GLU A N 1
ATOM 2192 C CA . GLU A 1 307 ? 29.105 21.261 -14.205 1.00 28.64 303 GLU A CA 1
ATOM 2193 C C . GLU A 1 307 ? 28.983 22.553 -13.429 1.00 27.19 303 GLU A C 1
ATOM 2194 O O . GLU A 1 307 ? 29.721 22.763 -12.471 1.00 26.93 303 GLU A O 1
ATOM 2200 N N . ARG A 1 308 ? 28.105 23.440 -13.878 1.00 25.39 304 ARG A N 1
ATOM 2201 C CA . ARG A 1 308 ? 27.929 24.715 -13.179 1.00 25.67 304 ARG A CA 1
ATOM 2202 C C . ARG A 1 308 ? 27.382 24.500 -11.749 1.00 24.50 304 ARG A C 1
ATOM 2203 O O . ARG A 1 308 ? 27.788 25.206 -10.813 1.00 24.57 304 ARG A O 1
ATOM 2211 N N . ILE A 1 309 ? 26.480 23.530 -11.590 1.00 23.93 305 ILE A N 1
ATOM 2212 C CA . ILE A 1 309 ? 25.971 23.183 -10.258 1.00 24.34 305 ILE A CA 1
ATOM 2213 C C . ILE A 1 309 ? 27.127 22.783 -9.321 1.00 24.59 305 ILE A C 1
ATOM 2214 O O . ILE A 1 309 ? 27.180 23.233 -8.168 1.00 24.00 305 ILE A O 1
ATOM 2219 N N . GLY A 1 310 ? 28.058 21.967 -9.831 1.00 25.27 306 GLY A N 1
ATOM 2220 C CA . GLY A 1 310 ? 29.213 21.506 -9.043 1.00 26.12 306 GLY A CA 1
ATOM 2221 C C . GLY A 1 310 ? 30.041 22.654 -8.491 1.00 27.05 306 GLY A C 1
ATOM 2222 O O . GLY A 1 310 ? 30.426 22.664 -7.312 1.00 27.15 306 GLY A O 1
ATOM 2223 N N . THR A 1 311 ? 30.299 23.633 -9.341 1.00 26.85 307 THR A N 1
ATOM 2224 C CA . THR A 1 311 ? 30.982 24.852 -8.932 1.00 27.29 307 THR A CA 1
ATOM 2225 C C . THR A 1 311 ? 30.157 25.734 -8.002 1.00 25.89 307 THR A C 1
ATOM 2226 O O . THR A 1 311 ? 30.655 26.141 -6.963 1.00 26.89 307 THR A O 1
ATOM 2230 N N . GLU A 1 312 ? 28.926 26.068 -8.378 1.00 25.00 308 GLU A N 1
ATOM 2231 C CA A GLU A 1 312 ? 28.024 26.966 -7.598 0.50 24.37 308 GLU A CA 1
ATOM 2232 C CA B GLU A 1 312 ? 28.169 27.007 -7.556 0.50 24.74 308 GLU A CA 1
ATOM 2233 C C . GLU A 1 312 ? 27.827 26.465 -6.149 1.00 24.19 308 GLU A C 1
ATOM 2234 O O . GLU A 1 312 ? 27.984 27.212 -5.163 1.00 24.59 308 GLU A O 1
ATOM 2245 N N . VAL A 1 313 ? 27.440 25.201 -6.018 1.00 23.12 309 VAL A N 1
ATOM 2246 C CA . VAL A 1 313 ? 27.146 24.660 -4.675 1.00 23.05 309 VAL A CA 1
ATOM 2247 C C . VAL A 1 313 ? 28.429 24.514 -3.848 1.00 24.06 309 VAL A C 1
ATOM 2248 O O . VAL A 1 313 ? 28.420 24.774 -2.647 1.00 24.36 309 VAL A O 1
ATOM 2252 N N . THR A 1 314 ? 29.543 24.171 -4.489 1.00 24.13 310 THR A N 1
ATOM 2253 C CA . THR A 1 314 ? 30.808 24.051 -3.756 1.00 25.56 310 THR A CA 1
ATOM 2254 C C . THR A 1 314 ? 31.284 25.426 -3.269 1.00 25.69 310 THR A C 1
ATOM 2255 O O . THR A 1 314 ? 31.711 25.545 -2.126 1.00 25.36 310 THR A O 1
ATOM 2259 N N . ARG A 1 315 ? 31.154 26.455 -4.111 1.00 25.51 311 ARG A N 1
ATOM 2260 C CA A ARG A 1 315 ? 31.475 27.818 -3.698 0.50 25.98 311 ARG A CA 1
ATOM 2261 C CA B ARG A 1 315 ? 31.468 27.826 -3.711 0.50 26.30 311 ARG A CA 1
ATOM 2262 C C . ARG A 1 315 ? 30.706 28.184 -2.404 1.00 25.31 311 ARG A C 1
ATOM 2263 O O . ARG A 1 315 ? 31.302 28.658 -1.438 1.00 25.38 311 ARG A O 1
ATOM 2278 N N . LYS A 1 316 ? 29.398 27.929 -2.381 1.00 24.57 312 LYS A N 1
ATOM 2279 C CA . LYS A 1 316 ? 28.558 28.179 -1.196 1.00 23.90 312 LYS A CA 1
ATOM 2280 C C . LYS A 1 316 ? 29.056 27.406 0.036 1.00 23.46 312 LYS A C 1
ATOM 2281 O O . LYS A 1 316 ? 29.141 27.965 1.140 1.00 22.87 312 LYS A O 1
ATOM 2287 N N . LEU A 1 317 ? 29.399 26.135 -0.165 1.00 21.68 313 LEU A N 1
ATOM 2288 C CA . LEU A 1 317 ? 29.853 25.281 0.942 1.00 22.43 313 LEU A CA 1
ATOM 2289 C C . LEU A 1 317 ? 31.214 25.688 1.506 1.00 21.52 313 LEU A C 1
ATOM 2290 O O . LEU A 1 317 ? 31.398 25.722 2.712 1.00 20.67 313 LEU A O 1
ATOM 2295 N N . VAL A 1 318 ? 32.157 25.956 0.611 1.00 22.39 314 VAL A N 1
ATOM 2296 C CA . VAL A 1 318 ? 33.449 26.510 0.970 1.00 23.35 314 VAL A CA 1
ATOM 2297 C C . VAL A 1 318 ? 33.301 27.833 1.748 1.00 24.11 314 VAL A C 1
ATOM 2298 O O . VAL A 1 318 ? 33.946 28.022 2.803 1.00 25.24 314 VAL A O 1
ATOM 2302 N N . GLU A 1 319 ? 32.455 28.734 1.258 1.00 23.95 315 GLU A N 1
ATOM 2303 C CA A GLU A 1 319 ? 32.291 30.023 1.935 0.50 23.99 315 GLU A CA 1
ATOM 2304 C CA B GLU A 1 319 ? 32.266 30.022 1.923 0.50 24.40 315 GLU A CA 1
ATOM 2305 C C . GLU A 1 319 ? 31.613 29.866 3.294 1.00 23.43 315 GLU A C 1
ATOM 2306 O O . GLU A 1 319 ? 31.968 30.566 4.255 1.00 23.47 315 GLU A O 1
ATOM 2317 N N . TYR A 1 320 ? 30.653 28.956 3.380 1.00 22.50 316 TYR A N 1
ATOM 2318 C CA . TYR A 1 320 ? 30.034 28.687 4.669 1.00 22.45 316 TYR A CA 1
ATOM 2319 C C . TYR A 1 320 ? 31.062 28.139 5.663 1.00 22.99 316 TYR A C 1
ATOM 2320 O O . TYR A 1 320 ? 31.142 28.600 6.787 1.00 22.98 316 TYR A O 1
ATOM 2329 N N . SER A 1 321 ? 31.839 27.154 5.230 1.00 23.74 317 SER A N 1
ATOM 2330 C CA . SER A 1 321 ? 32.765 26.478 6.118 1.00 24.70 317 SER A CA 1
ATOM 2331 C C . SER A 1 321 ? 33.909 27.439 6.550 1.00 24.84 317 SER A C 1
ATOM 2332 O O . SER A 1 321 ? 34.242 27.514 7.727 1.00 24.14 317 SER A O 1
ATOM 2335 N N . ASP A 1 322 ? 34.429 28.223 5.610 1.00 24.68 318 ASP A N 1
ATOM 2336 C CA . ASP A 1 322 ? 35.456 29.225 5.913 1.00 25.61 318 ASP A CA 1
ATOM 2337 C C . ASP A 1 322 ? 34.970 30.393 6.788 1.00 25.61 318 ASP A C 1
ATOM 2338 O O . ASP A 1 322 ? 35.586 30.678 7.843 1.00 25.10 318 ASP A O 1
ATOM 2343 N N . VAL A 1 323 ? 33.899 31.078 6.352 1.00 23.76 319 VAL A N 1
ATOM 2344 C CA . VAL A 1 323 ? 33.523 32.343 7.006 1.00 24.26 319 VAL A CA 1
ATOM 2345 C C . VAL A 1 323 ? 32.046 32.451 7.441 1.00 23.37 319 VAL A C 1
ATOM 2346 O O . VAL A 1 323 ? 31.590 33.533 7.783 1.00 24.01 319 VAL A O 1
ATOM 2350 N N . GLY A 1 324 ? 31.324 31.337 7.431 1.00 22.99 320 GLY A N 1
ATOM 2351 C CA . GLY A 1 324 ? 29.940 31.275 7.915 1.00 21.55 320 GLY A CA 1
ATOM 2352 C C . GLY A 1 324 ? 28.839 31.950 7.112 1.00 21.46 320 GLY A C 1
ATOM 2353 O O . GLY A 1 324 ? 27.702 32.081 7.631 1.00 20.83 320 GLY A O 1
ATOM 2354 N N . SER A 1 325 ? 29.127 32.371 5.871 1.00 20.46 321 SER A N 1
ATOM 2355 C CA . SER A 1 325 ? 28.063 32.939 5.046 1.00 21.40 321 SER A CA 1
ATOM 2356 C C . SER A 1 325 ? 26.954 31.917 4.749 1.00 21.16 321 SER A C 1
ATOM 2357 O O . SER A 1 325 ? 27.227 30.773 4.343 1.00 20.39 321 SER A O 1
ATOM 2360 N N . THR A 1 326 ? 25.712 32.366 4.926 1.00 21.00 322 THR A N 1
ATOM 2361 C CA . THR A 1 326 ? 24.524 31.565 4.643 1.00 20.66 322 THR A CA 1
ATOM 2362 C C . THR A 1 326 ? 23.594 32.226 3.627 1.00 21.69 322 THR A C 1
ATOM 2363 O O . THR A 1 326 ? 22.450 31.789 3.471 1.00 21.08 322 THR A O 1
ATOM 2367 N N . VAL A 1 327 ? 24.054 33.292 2.948 1.00 22.28 323 VAL A N 1
ATOM 2368 C CA . VAL A 1 327 ? 23.256 33.870 1.866 1.00 22.50 323 VAL A CA 1
ATOM 2369 C C . VAL A 1 327 ? 23.088 32.782 0.802 1.00 22.90 323 VAL A C 1
ATOM 2370 O O . VAL A 1 327 ? 24.062 32.187 0.362 1.00 23.82 323 VAL A O 1
ATOM 2374 N N . GLY A 1 328 ? 21.869 32.518 0.378 1.00 23.70 324 GLY A N 1
ATOM 2375 C CA . GLY A 1 328 ? 21.649 31.451 -0.603 1.00 23.72 324 GLY A CA 1
ATOM 2376 C C . GLY A 1 328 ? 21.264 30.118 0.017 1.00 24.51 324 GLY A C 1
ATOM 2377 O O . GLY A 1 328 ? 20.833 29.202 -0.706 1.00 25.59 324 GLY A O 1
ATOM 2378 N N . ALA A 1 329 ? 21.420 29.976 1.332 1.00 23.07 325 ALA A N 1
ATOM 2379 C CA . ALA A 1 329 ? 20.908 28.767 1.997 1.00 23.84 325 ALA A CA 1
ATOM 2380 C C . ALA A 1 329 ? 19.387 28.763 1.841 1.00 23.74 325 ALA A C 1
ATOM 2381 O O . ALA A 1 329 ? 18.746 29.804 1.976 1.00 22.73 325 ALA A O 1
ATOM 2383 N N . VAL A 1 330 ? 18.810 27.596 1.557 1.00 25.29 326 VAL A N 1
ATOM 2384 C CA . VAL A 1 330 ? 17.349 27.535 1.343 1.00 25.89 326 VAL A CA 1
ATOM 2385 C C . VAL A 1 330 ? 16.534 27.350 2.634 1.00 25.48 326 VAL A C 1
ATOM 2386 O O . VAL A 1 330 ? 15.306 27.448 2.619 1.00 25.82 326 VAL A O 1
ATOM 2390 N N . ASN A 1 331 ? 17.203 27.079 3.748 1.00 24.37 327 ASN A N 1
ATOM 2391 C CA . ASN A 1 331 ? 16.495 26.693 4.973 1.00 23.46 327 ASN A CA 1
ATOM 2392 C C . ASN A 1 331 ? 16.998 27.442 6.196 1.00 23.08 327 ASN A C 1
ATOM 2393 O O . ASN A 1 331 ? 16.860 26.943 7.298 1.00 23.93 327 ASN A O 1
ATOM 2398 N N . PHE A 1 332 ? 17.600 28.620 6.021 1.00 22.07 328 PHE A N 1
ATOM 2399 C CA . PHE A 1 332 ? 18.426 29.185 7.097 1.00 21.92 328 PHE A CA 1
ATOM 2400 C C . PHE A 1 332 ? 18.414 30.708 7.033 1.00 21.55 328 PHE A C 1
ATOM 2401 O O . PHE A 1 332 ? 18.348 31.281 5.946 1.00 21.99 328 PHE A O 1
ATOM 2409 N N . PRO A 1 333 ? 18.507 31.366 8.194 1.00 21.76 329 PRO A N 1
ATOM 2410 C CA . PRO A 1 333 ? 18.646 32.825 8.168 1.00 21.32 329 PRO A CA 1
ATOM 2411 C C . PRO A 1 333 ? 19.879 33.201 7.327 1.00 22.07 329 PRO A C 1
ATOM 2412 O O . PRO A 1 333 ? 20.948 32.564 7.473 1.00 21.44 329 PRO A O 1
ATOM 2416 N N . GLN A 1 334 ? 19.706 34.223 6.479 1.00 21.29 330 GLN A N 1
ATOM 2417 C CA . GLN A 1 334 ? 20.692 34.639 5.482 1.00 22.16 330 GLN A CA 1
ATOM 2418 C C . GLN A 1 334 ? 21.629 35.647 6.121 1.00 21.11 330 GLN A C 1
ATOM 2419 O O . GLN A 1 334 ? 21.205 36.761 6.448 1.00 20.63 330 GLN A O 1
ATOM 2425 N N . VAL A 1 335 ? 22.873 35.247 6.330 1.00 21.14 331 VAL A N 1
ATOM 2426 C CA . VAL A 1 335 ? 23.855 36.137 6.972 1.00 21.06 331 VAL A CA 1
ATOM 2427 C C . VAL A 1 335 ? 25.111 36.220 6.116 1.00 22.01 331 VAL A C 1
ATOM 2428 O O . VAL A 1 335 ? 25.617 35.207 5.621 1.00 22.01 331 VAL A O 1
ATOM 2432 N N . GLN A 1 336 ? 25.601 37.439 5.941 1.00 23.66 332 GLN A N 1
ATOM 2433 C CA . GLN A 1 336 ? 26.877 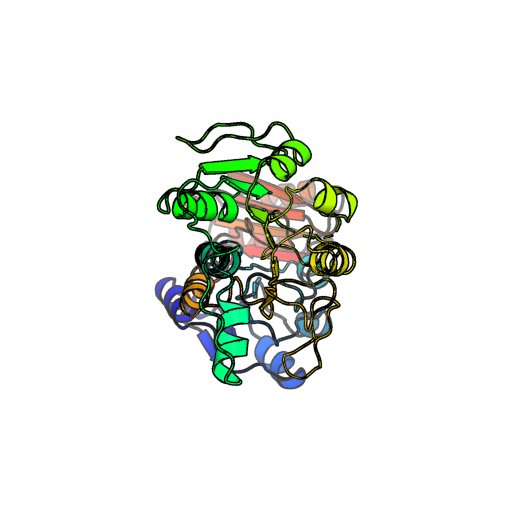37.706 5.304 1.00 25.48 332 GLN A CA 1
ATOM 2434 C C . GLN A 1 336 ? 27.517 38.859 6.071 1.00 25.60 332 GLN A C 1
ATOM 2435 O O . GLN A 1 336 ? 26.810 39.813 6.434 1.00 26.32 332 GLN A O 1
ATOM 2441 N N . LEU A 1 337 ? 28.832 38.784 6.308 1.00 24.86 333 LEU A N 1
ATOM 2442 C CA . LEU A 1 337 ? 29.561 39.821 7.070 1.00 25.42 333 LEU A CA 1
ATOM 2443 C C . LEU A 1 337 ? 31.009 39.893 6.561 1.00 25.78 333 LEU A C 1
ATOM 2444 O O . LEU A 1 337 ? 31.707 38.879 6.560 1.00 25.85 333 LEU A O 1
ATOM 2449 N N . PRO A 1 338 ? 31.452 41.077 6.102 1.00 27.03 334 PRO A N 1
ATOM 2450 C CA . PRO A 1 338 ? 32.817 41.185 5.535 1.00 28.33 334 PRO A CA 1
ATOM 2451 C C . PRO A 1 338 ? 33.841 40.643 6.518 1.00 29.58 334 PRO A C 1
ATOM 2452 O O . PRO A 1 338 ? 33.776 40.969 7.705 1.00 29.35 334 PRO A O 1
ATOM 2456 N N . PRO A 1 339 ? 34.729 39.755 6.054 1.00 30.69 335 PRO A N 1
ATOM 2457 C CA . PRO A 1 339 ? 35.795 39.257 6.931 1.00 31.99 335 PRO A CA 1
ATOM 2458 C C . PRO A 1 339 ? 36.904 40.317 7.161 1.00 33.22 335 PRO A C 1
ATOM 2459 O O . PRO A 1 339 ? 37.072 41.233 6.350 1.00 33.82 335 PRO A O 1
ATOM 2463 N N . ARG A 1 340 ? 37.620 40.206 8.277 1.00 33.54 336 ARG A N 1
ATOM 2464 C CA . ARG A 1 340 ? 38.685 41.153 8.603 1.00 34.79 336 ARG A CA 1
ATOM 2465 C C . ARG A 1 340 ? 39.995 40.381 8.650 1.00 35.50 336 ARG A C 1
ATOM 2466 O O . ARG A 1 340 ? 39.993 39.191 8.967 1.00 35.52 336 ARG A O 1
ATOM 2474 N N . PRO A 1 341 ? 41.124 41.032 8.329 1.00 36.24 337 PRO A N 1
ATOM 2475 C CA . PRO A 1 341 ? 42.377 40.258 8.309 1.00 36.33 337 PRO A CA 1
ATOM 2476 C C . PRO A 1 341 ? 42.979 39.940 9.698 1.00 36.38 337 PRO A C 1
ATOM 2477 O O . PRO A 1 341 ? 43.889 39.099 9.785 1.00 37.01 337 PRO A O 1
ATOM 2481 N N . THR A 1 342 ? 42.475 40.576 10.764 1.00 34.77 338 THR A N 1
ATOM 2482 C CA . THR A 1 342 ? 42.982 40.318 12.119 1.00 34.41 338 THR A CA 1
ATOM 2483 C C . THR A 1 342 ? 41.884 39.879 13.120 1.00 33.32 338 THR A C 1
ATOM 2484 O O . THR A 1 342 ? 40.700 39.921 12.807 1.00 32.22 338 THR A O 1
ATOM 2488 N N . GLY A 1 343 ? 42.308 39.440 14.309 1.00 33.32 339 GLY A N 1
ATOM 2489 C CA . GLY A 1 343 ? 41.407 39.018 15.369 1.00 32.49 339 GLY A CA 1
ATOM 2490 C C . GLY A 1 343 ? 40.796 37.662 15.031 1.00 32.58 339 GLY A C 1
ATOM 2491 O O . GLY A 1 343 ? 41.422 36.830 14.357 1.00 32.88 339 GLY A O 1
ATOM 2492 N N . THR A 1 344 ? 39.565 37.449 15.475 1.00 30.82 340 THR A N 1
ATOM 2493 C CA . THR A 1 344 ? 38.940 36.144 15.355 1.00 30.27 340 THR A CA 1
ATOM 2494 C C . THR A 1 344 ? 37.475 36.322 14.947 1.00 28.46 340 THR A C 1
ATOM 2495 O O . THR A 1 344 ? 36.856 37.340 15.263 1.00 28.33 340 THR A O 1
ATOM 2499 N N . ARG A 1 345 ? 36.928 35.358 14.219 1.00 26.46 341 ARG A N 1
ATOM 2500 C CA . ARG A 1 345 ? 35.534 35.434 13.805 1.00 24.28 341 ARG A CA 1
ATOM 2501 C C . ARG A 1 345 ? 34.775 34.263 14.423 1.00 23.80 341 ARG A C 1
ATOM 2502 O O . ARG A 1 345 ? 35.286 33.136 14.448 1.00 23.63 341 ARG A O 1
ATOM 2510 N N . PHE A 1 346 ? 33.568 34.526 14.928 1.00 22.99 342 PHE A N 1
ATOM 2511 C CA . PHE A 1 346 ? 32.767 33.495 15.604 1.00 23.00 342 PHE A CA 1
ATOM 2512 C C . PHE A 1 346 ? 31.411 33.398 14.907 1.00 22.54 342 PHE A C 1
ATOM 2513 O O . PHE A 1 346 ? 30.915 34.398 14.342 1.00 21.75 342 PHE A O 1
ATOM 2521 N N . MET A 1 347 ? 30.805 32.211 14.978 1.00 21.69 343 MET A N 1
ATOM 2522 C CA . MET A 1 347 ? 29.403 32.046 14.652 1.00 21.40 343 MET A CA 1
ATOM 2523 C C . MET A 1 347 ? 28.721 31.309 15.797 1.00 21.45 343 MET A C 1
ATOM 2524 O O . MET A 1 347 ? 29.348 30.493 16.495 1.00 21.96 343 MET A O 1
ATOM 2529 N N . HIS A 1 348 ? 27.432 31.573 15.989 1.00 20.17 344 HIS A N 1
ATOM 2530 C CA . HIS A 1 348 ? 26.695 30.930 17.074 1.00 20.39 344 HIS A CA 1
ATOM 2531 C C . HIS A 1 348 ? 25.267 30.692 16.545 1.00 20.27 344 HIS A C 1
ATOM 2532 O O . HIS A 1 348 ? 24.635 31.635 16.052 1.00 19.34 344 HIS A O 1
ATOM 2539 N N . VAL A 1 349 ? 24.798 29.445 16.599 1.00 20.54 345 VAL A N 1
ATOM 2540 C CA . VAL A 1 349 ? 23.426 29.124 16.219 1.00 20.77 345 VAL A CA 1
ATOM 2541 C C . VAL A 1 349 ? 22.689 28.807 17.510 1.00 21.29 345 VAL A C 1
ATOM 2542 O O . VAL A 1 349 ? 23.197 28.036 18.357 1.00 21.40 345 VAL A O 1
ATOM 2546 N N . HIS A 1 350 ? 21.509 29.396 17.685 1.00 19.81 346 HIS A N 1
ATOM 2547 C CA . HIS A 1 350 ? 20.754 29.127 18.919 1.00 21.07 346 HIS A CA 1
ATOM 2548 C C . HIS A 1 350 ? 19.269 29.081 18.710 1.00 20.96 346 HIS A C 1
ATOM 2549 O O . HIS A 1 350 ? 18.754 29.560 17.706 1.00 19.93 346 HIS A O 1
ATOM 2556 N N . GLU A 1 351 ? 18.578 28.526 19.696 1.00 22.48 347 GLU A N 1
ATOM 2557 C CA . GLU A 1 351 ? 17.155 28.757 19.861 1.00 23.58 347 GLU A CA 1
ATOM 2558 C C . GLU A 1 351 ? 16.896 30.244 20.169 1.00 24.22 347 GLU A C 1
ATOM 2559 O O . GLU A 1 351 ? 17.731 30.911 20.769 1.00 23.00 347 GLU A O 1
ATOM 2565 N N . ASN A 1 352 ? 15.746 30.767 19.744 1.00 25.24 348 ASN A N 1
ATOM 2566 C CA . ASN A 1 352 ? 15.409 32.173 20.014 1.00 25.92 348 ASN A CA 1
ATOM 2567 C C . ASN A 1 352 ? 14.903 32.446 21.427 1.00 27.48 348 ASN A C 1
ATOM 2568 O O . ASN A 1 352 ? 13.754 32.846 21.625 1.00 29.08 348 ASN A O 1
ATOM 2573 N N . ARG A 1 353 ? 15.774 32.223 22.412 1.00 27.97 349 ARG A N 1
ATOM 2574 C CA . ARG A 1 353 ? 15.459 32.508 23.812 1.00 28.67 349 ARG A CA 1
ATOM 2575 C C . ARG A 1 353 ? 15.685 33.985 24.114 1.00 28.38 349 ARG A C 1
ATOM 2576 O O . ARG A 1 353 ? 16.725 34.539 23.770 1.00 27.32 349 ARG A O 1
ATOM 2584 N N . PRO A 1 354 ? 14.689 34.632 24.727 1.00 28.87 350 PRO A N 1
ATOM 2585 C CA . PRO A 1 354 ? 14.815 36.051 25.034 1.00 28.80 350 PRO A CA 1
ATOM 2586 C C . PRO A 1 354 ? 16.027 36.311 25.946 1.00 28.74 350 PRO A C 1
ATOM 2587 O O . PRO A 1 354 ? 16.218 35.617 26.953 1.00 28.51 350 PRO A O 1
ATOM 2591 N N . GLY A 1 355 ? 16.855 37.285 25.588 1.00 26.74 351 GLY A N 1
ATOM 2592 C CA . GLY A 1 355 ? 17.983 37.589 26.447 1.00 26.94 351 GLY A CA 1
ATOM 2593 C C . GLY A 1 355 ? 19.245 36.833 26.089 1.00 26.93 351 GLY A C 1
ATOM 2594 O O . GLY A 1 355 ? 20.273 37.046 26.707 1.00 27.26 351 GLY A O 1
ATOM 2595 N N . ILE A 1 356 ? 19.184 35.945 25.093 1.00 26.54 352 ILE A N 1
ATOM 2596 C CA . ILE A 1 356 ? 20.391 35.240 24.670 1.00 26.65 352 ILE A CA 1
ATOM 2597 C C . ILE A 1 356 ? 21.499 36.185 24.115 1.00 26.32 352 ILE A C 1
ATOM 2598 O O . ILE A 1 356 ? 22.692 35.939 24.320 1.00 26.15 352 ILE A O 1
ATOM 2603 N N . LEU A 1 357 ? 21.107 37.262 23.440 1.00 25.72 353 LEU A N 1
ATOM 2604 C CA . LEU A 1 357 ? 22.075 38.283 23.029 1.00 27.02 353 LEU A CA 1
ATOM 2605 C C . LEU A 1 357 ? 22.832 38.903 24.183 1.00 26.56 353 LEU A C 1
ATOM 2606 O O . LEU A 1 357 ? 24.043 39.142 24.073 1.00 25.85 353 LEU A O 1
ATOM 2611 N N . ASN A 1 358 ? 22.141 39.140 25.282 1.00 27.19 354 ASN A N 1
ATOM 2612 C CA . ASN A 1 358 ? 22.767 39.675 26.466 1.00 28.32 354 ASN A CA 1
ATOM 2613 C C . ASN A 1 358 ? 23.795 38.725 26.990 1.00 27.91 354 ASN A C 1
ATOM 2614 O O . ASN A 1 358 ? 24.881 39.134 27.280 1.00 28.26 354 ASN A O 1
ATOM 2619 N N . SER A 1 359 ? 23.418 37.457 27.113 1.00 27.04 355 SER A N 1
ATOM 2620 C CA . SER A 1 359 ? 24.339 36.410 27.567 1.00 27.52 355 SER A CA 1
ATOM 2621 C C . SER A 1 359 ? 25.564 36.324 26.670 1.00 26.12 355 SER A C 1
ATOM 2622 O O . SER A 1 359 ? 26.663 36.226 27.174 1.00 26.39 355 SER A O 1
ATOM 2625 N N . LEU A 1 360 ? 25.363 36.380 25.355 1.00 24.88 356 LEU A N 1
ATOM 2626 C CA . LEU A 1 360 ? 26.480 36.317 24.417 1.00 24.10 356 LEU A CA 1
ATOM 2627 C C . LEU A 1 360 ? 27.429 37.492 24.607 1.00 24.14 356 LEU A C 1
ATOM 2628 O O . LEU A 1 360 ? 28.616 37.277 24.759 1.00 23.25 356 LEU A O 1
ATOM 2633 N N . MET A 1 361 ? 26.887 38.713 24.610 1.00 24.32 357 MET A N 1
ATOM 2634 C CA . MET A 1 361 ? 27.693 39.937 24.821 1.00 25.80 357 MET A CA 1
ATOM 2635 C C . MET A 1 361 ? 28.450 39.892 26.158 1.00 26.64 357 MET A C 1
ATOM 2636 O O . MET A 1 361 ? 29.621 40.289 26.218 1.00 26.61 357 MET A O 1
ATOM 2641 N N . ASN A 1 362 ? 27.790 39.419 27.196 1.00 26.43 358 ASN A N 1
ATOM 2642 C CA . ASN A 1 362 ? 28.376 39.301 28.495 1.00 27.58 358 ASN A CA 1
ATOM 2643 C C . ASN A 1 362 ? 29.536 38.359 28.511 1.00 27.43 358 ASN A C 1
ATOM 2644 O O . ASN A 1 362 ? 30.507 38.646 29.119 1.00 27.43 358 ASN A O 1
ATOM 2649 N N . VAL A 1 363 ? 29.438 37.250 27.809 1.00 26.19 359 VAL A N 1
ATOM 2650 C CA . VAL A 1 363 ? 30.568 36.346 27.730 1.00 26.78 359 VAL A CA 1
ATOM 2651 C C . VAL A 1 363 ? 31.789 37.054 27.132 1.00 27.59 359 VAL A C 1
ATOM 2652 O O . VAL A 1 363 ? 32.893 36.970 27.691 1.00 28.56 359 VAL A O 1
ATOM 2656 N N . PHE A 1 364 ? 31.590 37.733 26.005 1.00 26.84 360 PHE A N 1
ATOM 2657 C CA . PHE A 1 364 ? 32.668 38.486 25.348 1.00 28.09 360 PHE A CA 1
ATOM 2658 C C . PHE A 1 364 ? 33.317 39.553 26.259 1.00 29.54 360 PHE A C 1
ATOM 2659 O O . PHE A 1 364 ? 34.541 39.579 26.386 1.00 30.44 360 PHE A O 1
ATOM 2667 N N . SER A 1 365 ? 32.520 40.411 26.899 1.00 30.96 361 SER A N 1
ATOM 2668 C CA . SER A 1 365 ? 33.057 41.347 27.913 1.00 33.45 361 SER A CA 1
ATOM 2669 C C . SER A 1 365 ? 33.893 40.645 28.974 1.00 34.88 361 SER A C 1
ATOM 2670 O O . SER A 1 365 ? 35.023 41.063 29.266 1.00 35.35 361 SER A O 1
ATOM 2673 N N . HIS A 1 366 ? 33.320 39.591 29.557 1.00 35.47 362 HIS A N 1
ATOM 2674 C CA . HIS A 1 366 ? 33.982 38.843 30.612 1.00 37.51 362 HIS A CA 1
ATOM 2675 C C . HIS A 1 366 ? 35.412 38.479 30.209 1.00 37.29 362 HIS A C 1
ATOM 2676 O O . HIS A 1 366 ? 36.325 38.535 31.036 1.00 37.74 362 HIS A O 1
ATOM 2683 N N . HIS A 1 367 ? 35.603 38.118 28.938 1.00 35.50 363 HIS A N 1
ATOM 2684 C CA . HIS A 1 367 ? 36.937 37.760 28.452 1.00 35.86 363 HIS A CA 1
ATOM 2685 C C . HIS A 1 367 ? 37.713 38.938 27.835 1.00 34.64 363 HIS A C 1
ATOM 2686 O O . HIS A 1 367 ? 38.731 38.732 27.183 1.00 34.11 363 HIS A O 1
ATOM 2693 N N . HIS A 1 368 ? 37.208 40.153 28.027 1.00 34.32 364 HIS A N 1
ATOM 2694 C CA . HIS A 1 368 ? 37.838 41.374 27.485 1.00 35.50 364 HIS A CA 1
ATOM 2695 C C . HIS A 1 368 ? 38.041 41.323 25.948 1.00 34.38 364 HIS A C 1
ATOM 2696 O O . HIS A 1 368 ? 39.070 41.766 25.435 1.00 35.59 364 HIS A O 1
ATOM 2703 N N . ILE A 1 369 ? 37.078 40.758 25.225 1.00 32.20 365 ILE A N 1
ATOM 2704 C CA . ILE A 1 369 ? 37.177 40.650 23.773 1.00 30.70 365 ILE A CA 1
ATOM 2705 C C . ILE A 1 369 ? 36.162 41.594 23.167 1.00 29.34 365 ILE A C 1
ATOM 2706 O O . ILE A 1 369 ? 34.995 41.578 23.547 1.00 28.70 365 ILE A O 1
ATOM 2711 N N . ASN A 1 370 ? 36.611 42.442 22.250 1.00 28.17 366 ASN A N 1
ATOM 2712 C CA . ASN A 1 370 ? 35.733 43.468 21.686 1.00 27.23 366 ASN A CA 1
ATOM 2713 C C . ASN A 1 370 ? 35.212 43.022 20.340 1.00 26.39 366 ASN A C 1
ATOM 2714 O O . ASN A 1 370 ? 35.959 42.522 19.513 1.00 26.22 366 ASN A O 1
ATOM 2719 N N . ILE A 1 371 ? 33.924 43.218 20.125 1.00 25.86 367 ILE A N 1
ATOM 2720 C CA . ILE A 1 371 ? 33.307 42.858 18.864 1.00 25.08 367 ILE A CA 1
ATOM 2721 C C . ILE A 1 371 ? 33.375 44.060 17.938 1.00 24.40 367 ILE A C 1
ATOM 2722 O O . ILE A 1 371 ? 32.907 45.143 18.298 1.00 25.05 367 ILE A O 1
ATOM 2727 N N . ALA A 1 372 ? 33.965 43.863 16.759 1.00 22.90 368 ALA A N 1
ATOM 2728 C CA . ALA A 1 372 ? 34.128 44.908 15.771 1.00 22.64 368 ALA A CA 1
ATOM 2729 C C . ALA A 1 372 ? 32.938 44.987 14.805 1.00 22.24 368 ALA A C 1
ATOM 2730 O O . ALA A 1 372 ? 32.713 46.015 14.192 1.00 24.11 368 ALA A O 1
ATOM 2732 N N . SER A 1 373 ? 32.213 43.893 14.614 1.00 21.76 369 SER A N 1
ATOM 2733 C CA . SER A 1 373 ? 31.018 43.886 13.759 1.00 21.37 369 SER A CA 1
ATOM 2734 C C . SER A 1 373 ? 30.248 42.599 14.008 1.00 21.38 369 SER A C 1
ATOM 2735 O O . SER A 1 373 ? 30.797 41.629 14.499 1.00 21.23 369 SER A O 1
ATOM 2738 N N . GLN A 1 374 ? 28.963 42.600 13.694 1.00 21.46 370 GLN A N 1
ATOM 2739 C CA . GLN A 1 374 ? 28.186 41.391 13.798 1.00 21.30 370 GLN A CA 1
ATOM 2740 C C . GLN A 1 374 ? 26.892 41.495 13.022 1.00 20.31 370 GLN A C 1
ATOM 2741 O O . GLN A 1 374 ? 26.403 42.603 12.762 1.00 19.98 370 GLN A O 1
ATOM 2747 N N . PHE A 1 375 ? 26.328 40.329 12.686 1.00 19.42 371 PHE A N 1
ATOM 2748 C CA . PHE A 1 375 ? 25.086 40.246 11.927 1.00 19.04 371 PHE A CA 1
ATOM 2749 C C . PHE A 1 375 ? 24.280 39.094 12.544 1.00 19.08 371 PHE A C 1
ATOM 2750 O O . PHE A 1 375 ? 24.711 37.916 12.556 1.00 17.42 371 PHE A O 1
ATOM 2758 N N . LEU A 1 376 ? 23.119 39.456 13.079 1.00 19.39 372 LEU A N 1
ATOM 2759 C CA . LEU A 1 376 ? 22.172 38.477 13.581 1.00 19.17 372 LEU A CA 1
ATOM 2760 C C . LEU A 1 376 ? 21.007 38.411 12.623 1.00 19.55 372 LEU A C 1
ATOM 2761 O O . LEU A 1 376 ? 20.435 39.442 12.278 1.00 19.34 372 LEU A O 1
ATOM 2766 N N . GLN A 1 377 ? 20.621 37.211 12.213 1.00 19.87 373 GLN A N 1
ATOM 2767 C CA . GLN A 1 377 ? 19.324 37.058 11.544 1.00 20.23 373 GLN A CA 1
ATOM 2768 C C . GLN A 1 377 ? 18.604 35.856 12.202 1.00 21.06 373 GLN A C 1
ATOM 2769 O O . GLN A 1 377 ? 19.257 34.943 12.685 1.00 20.63 373 GLN A O 1
ATOM 2775 N N . THR A 1 378 ? 17.271 35.884 12.227 1.00 21.80 374 THR A N 1
ATOM 2776 C CA . THR A 1 378 ? 16.475 34.884 12.944 1.00 22.38 374 THR A CA 1
ATOM 2777 C C . THR A 1 378 ? 15.263 34.484 12.112 1.00 23.53 374 THR A C 1
ATOM 2778 O O . THR A 1 378 ? 14.819 35.244 11.236 1.00 23.65 374 THR A O 1
ATOM 2782 N N . ASP A 1 379 ? 14.720 33.299 12.382 1.00 23.45 375 ASP A N 1
ATOM 2783 C CA . ASP A 1 379 ? 13.465 32.911 11.765 1.00 23.53 375 ASP A CA 1
ATOM 2784 C C . ASP A 1 379 ? 12.630 32.261 12.874 1.00 23.97 375 ASP A C 1
ATOM 2785 O O . ASP A 1 379 ? 12.888 32.512 14.060 1.00 23.45 375 ASP A O 1
ATOM 2790 N N . GLY A 1 380 ? 11.647 31.425 12.529 1.00 23.55 376 GLY A N 1
ATOM 2791 C CA . GLY A 1 380 ? 10.809 30.853 13.564 1.00 23.73 376 GLY A CA 1
ATOM 2792 C C . GLY A 1 380 ? 11.494 29.826 14.464 1.00 24.38 376 GLY A C 1
ATOM 2793 O O . GLY A 1 380 ? 11.021 29.566 15.588 1.00 24.72 376 GLY A O 1
ATOM 2794 N N . GLU A 1 381 ? 12.601 29.242 13.979 1.00 23.76 377 GLU A N 1
ATOM 2795 C CA . GLU A 1 381 ? 13.280 28.146 14.687 1.00 23.94 377 GLU A CA 1
ATOM 2796 C C . GLU A 1 381 ? 14.618 28.511 15.319 1.00 23.12 377 GLU A C 1
ATOM 2797 O O . GLU A 1 381 ? 14.936 28.034 16.421 1.00 23.34 377 GLU A O 1
ATOM 2803 N N . VAL A 1 382 ? 15.410 29.340 14.635 1.00 21.76 378 VAL A N 1
ATOM 2804 C CA . VAL A 1 382 ? 16.786 29.599 15.085 1.00 21.20 378 VAL A CA 1
ATOM 2805 C C . VAL A 1 382 ? 17.183 31.073 14.950 1.00 21.22 378 VAL A C 1
ATOM 2806 O O . VAL A 1 382 ? 16.574 31.812 14.174 1.00 20.74 378 VAL A O 1
ATOM 2810 N N . GLY A 1 383 ? 18.194 31.475 15.723 1.00 20.70 379 GLY A N 1
ATOM 2811 C CA . GLY A 1 383 ? 18.902 32.721 15.487 1.00 20.58 379 GLY A CA 1
ATOM 2812 C C . GLY A 1 383 ? 20.310 32.332 15.050 1.00 20.90 379 GLY A C 1
ATOM 2813 O O . GLY A 1 383 ? 20.877 31.329 15.532 1.00 19.98 379 GLY A O 1
ATOM 2814 N N . TYR A 1 384 ? 20.862 33.095 14.116 1.00 20.03 380 TYR A N 1
ATOM 2815 C CA . TYR A 1 384 ? 22.205 32.850 13.642 1.00 19.99 380 TYR A CA 1
ATOM 2816 C C . TYR A 1 384 ? 22.981 34.170 13.730 1.00 20.41 380 TYR A C 1
ATOM 2817 O O . TYR A 1 384 ? 22.594 35.180 13.113 1.00 19.34 380 TYR A O 1
ATOM 2826 N N . LEU A 1 385 ? 24.067 34.146 14.499 1.00 20.46 381 LEU A N 1
ATOM 2827 C CA . LEU A 1 385 ? 24.871 35.322 14.745 1.00 20.11 381 LEU A CA 1
ATOM 2828 C C . LEU A 1 385 ? 26.289 35.100 14.247 1.00 20.24 381 LEU A C 1
ATOM 2829 O O . LEU A 1 385 ? 26.935 34.148 14.656 1.00 21.56 381 LEU A O 1
ATOM 2834 N N . VAL A 1 386 ? 26.790 35.968 13.372 1.00 19.72 382 VAL A N 1
ATOM 2835 C CA . VAL A 1 386 ? 28.199 35.895 13.004 1.00 20.09 382 VAL A CA 1
ATOM 2836 C C . VAL A 1 386 ? 28.864 37.166 13.541 1.00 20.36 382 VAL A C 1
ATOM 2837 O O . VAL A 1 386 ? 28.297 38.260 13.404 1.00 20.49 382 VAL A O 1
ATOM 2841 N N . MET A 1 387 ? 30.061 37.026 14.117 1.00 21.26 383 MET A N 1
ATOM 2842 C CA . MET A 1 387 ? 30.763 38.140 14.787 1.00 22.01 383 MET A CA 1
ATOM 2843 C C . MET A 1 387 ? 32.234 38.207 14.443 1.00 22.23 383 MET A C 1
ATOM 2844 O O . MET A 1 387 ? 32.946 37.179 14.484 1.00 21.99 383 MET A O 1
ATOM 2849 N N . GLU A 1 388 ? 32.695 39.429 14.180 1.00 21.20 384 GLU A N 1
ATOM 2850 C CA . GLU A 1 388 ? 34.122 39.733 14.109 1.00 21.84 384 GLU A CA 1
ATOM 2851 C C . GLU A 1 388 ? 34.573 40.374 15.443 1.00 22.34 384 GLU A C 1
ATOM 2852 O O . GLU A 1 388 ? 33.940 41.335 15.923 1.00 21.61 384 GLU A O 1
ATOM 2858 N N . ALA A 1 389 ? 35.669 39.862 16.009 1.00 22.34 385 ALA A N 1
ATOM 2859 C CA . ALA A 1 389 ? 36.129 40.253 17.347 1.00 23.55 385 ALA A CA 1
ATOM 2860 C C . ALA A 1 389 ? 37.641 40.407 17.385 1.00 24.22 385 ALA A C 1
ATOM 2861 O O . ALA A 1 389 ? 38.321 39.978 16.460 1.00 24.64 385 ALA A O 1
ATOM 2863 N N . ASP A 1 390 ? 38.188 41.031 18.428 1.00 25.28 386 ASP A N 1
ATOM 2864 C CA . ASP A 1 390 ? 39.641 41.279 18.435 1.00 26.94 386 ASP A CA 1
ATOM 2865 C C . ASP A 1 390 ? 40.430 40.308 19.323 1.00 28.70 386 ASP A C 1
ATOM 2866 O O . ASP A 1 390 ? 41.630 40.510 19.580 1.00 28.64 386 ASP A O 1
ATOM 2871 N N . GLY A 1 391 ? 39.748 39.264 19.807 1.00 29.07 387 GLY A N 1
ATOM 2872 C CA . GLY A 1 391 ? 40.397 38.228 20.600 1.00 30.94 387 GLY A CA 1
ATOM 2873 C C . GLY A 1 391 ? 41.342 37.461 19.690 1.00 32.61 387 GLY A C 1
ATOM 2874 O O . GLY A 1 391 ? 41.178 37.491 18.458 1.00 31.77 387 GLY A O 1
ATOM 2875 N N . VAL A 1 392 ? 42.309 36.778 20.297 1.00 33.47 388 VAL A N 1
ATOM 2876 C CA . VAL A 1 392 ? 43.258 35.925 19.601 1.00 36.04 388 VAL A CA 1
ATOM 2877 C C . VAL A 1 392 ? 43.605 34.707 20.477 1.00 37.62 388 VAL A C 1
ATOM 2878 O O . VAL A 1 392 ? 43.445 34.737 21.710 1.00 37.87 388 VAL A O 1
ATOM 2882 N N . GLY A 1 393 ? 44.082 33.640 19.843 1.00 38.98 389 GLY A N 1
ATOM 2883 C CA . GLY A 1 393 ? 44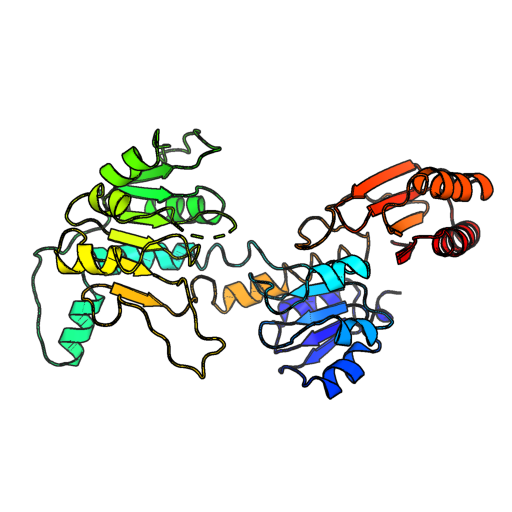.652 32.506 20.577 1.00 40.66 389 GLY A CA 1
ATOM 2884 C C . GLY A 1 393 ? 43.724 31.961 21.652 1.00 40.94 389 GLY A C 1
ATOM 2885 O O . GLY A 1 393 ? 42.527 31.741 21.418 1.00 40.93 389 GLY A O 1
ATOM 2886 N N . GLU A 1 394 ? 44.277 31.760 22.832 1.00 41.59 390 GLU A N 1
ATOM 2887 C CA . GLU A 1 394 ? 43.590 31.082 23.927 1.00 42.13 390 GLU A CA 1
ATOM 2888 C C . GLU A 1 394 ? 42.383 31.837 24.496 1.00 40.36 390 GLU A C 1
ATOM 2889 O O . GLU A 1 394 ? 41.429 31.212 24.969 1.00 40.16 390 GLU A O 1
ATOM 2895 N N . ALA A 1 395 ? 42.443 33.168 24.485 1.00 38.65 391 ALA A N 1
ATOM 2896 C CA . ALA A 1 395 ? 41.302 33.992 24.894 1.00 36.98 391 ALA A CA 1
ATOM 2897 C C . ALA A 1 395 ? 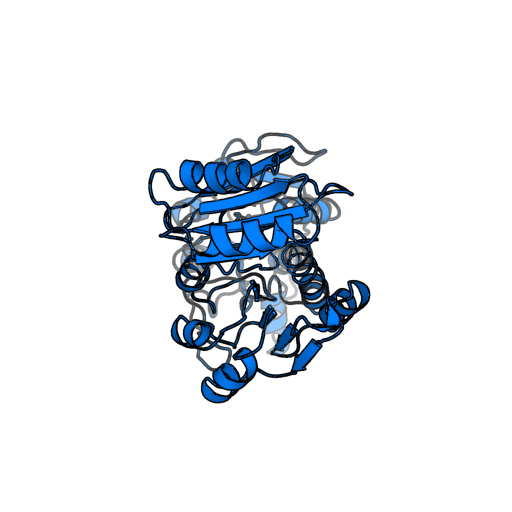40.048 33.714 24.015 1.00 35.37 391 ALA A C 1
ATOM 2898 O O . ALA A 1 395 ? 38.945 33.554 24.542 1.00 34.04 391 ALA A O 1
ATOM 2900 N N . SER A 1 396 ? 40.240 33.613 22.691 1.00 34.77 392 SER A N 1
ATOM 2901 C CA . SER A 1 396 ? 39.178 33.203 21.757 1.00 34.14 392 SER A CA 1
ATOM 2902 C C . SER A 1 396 ? 38.642 31.774 21.986 1.00 34.22 392 SER A C 1
ATOM 2903 O O . SER A 1 396 ? 37.424 31.552 21.987 1.00 33.00 392 SER A O 1
ATOM 2906 N N . ASP A 1 397 ? 39.542 30.813 22.195 1.00 34.73 393 ASP A N 1
ATOM 2907 C CA . ASP A 1 397 ? 39.127 29.451 22.579 1.00 35.33 393 ASP A CA 1
ATOM 2908 C C . ASP A 1 397 ? 38.230 29.436 23.811 1.00 34.65 393 ASP A C 1
ATOM 2909 O O . ASP A 1 397 ? 37.241 28.694 23.847 1.00 34.28 393 ASP A O 1
ATOM 2914 N N . ALA A 1 398 ? 38.590 30.237 24.818 1.00 34.06 394 ALA A N 1
ATOM 2915 C CA . ALA A 1 398 ? 37.831 30.284 26.060 1.00 33.40 394 ALA A CA 1
ATOM 2916 C C . ALA A 1 398 ? 36.438 30.909 25.858 1.00 32.03 394 ALA A C 1
ATOM 2917 O O . ALA A 1 398 ? 35.443 30.407 26.401 1.00 31.30 394 ALA A O 1
ATOM 2919 N N . VAL A 1 399 ? 36.361 31.982 25.067 1.00 31.06 395 VAL A N 1
ATOM 2920 C CA . VAL A 1 399 ? 35.052 32.555 24.715 1.00 30.51 395 VAL A CA 1
ATOM 2921 C C . VAL A 1 399 ? 34.210 31.550 23.927 1.00 29.16 395 VAL A C 1
ATOM 2922 O O . VAL A 1 399 ? 33.022 31.418 24.178 1.00 29.55 395 VAL A O 1
ATOM 2926 N N . LEU A 1 400 ? 34.826 30.834 22.995 1.00 28.71 396 LEU A N 1
ATOM 2927 C CA . LEU A 1 400 ? 34.115 29.790 22.267 1.00 27.90 396 LEU A CA 1
ATOM 2928 C C . LEU A 1 400 ? 33.487 28.754 23.216 1.00 28.52 396 LEU A C 1
ATOM 2929 O O . LEU A 1 400 ? 32.293 28.472 23.126 1.00 27.16 396 LEU A O 1
ATOM 2934 N N . GLN A 1 401 ? 34.296 28.186 24.108 1.00 29.34 397 GLN A N 1
ATOM 2935 C CA . GLN A 1 401 ? 33.826 27.123 24.996 1.00 30.32 397 GLN A CA 1
ATOM 2936 C C . GLN A 1 401 ? 32.635 27.620 25.847 1.00 30.08 397 GLN A C 1
ATOM 2937 O O . GLN A 1 401 ? 31.643 26.909 26.038 1.00 29.86 397 GLN A O 1
ATOM 2939 N N . GLU A 1 402 ? 32.744 28.845 26.347 1.00 30.22 398 GLU A N 1
ATOM 2940 C CA . GLU A 1 402 ? 31.699 29.434 27.177 1.00 30.87 398 GLU A CA 1
ATOM 2941 C C . GLU A 1 402 ? 30.399 29.785 26.425 1.00 29.81 398 GLU A C 1
ATOM 2942 O O . GLU A 1 402 ? 29.296 29.553 26.957 1.00 29.99 398 GLU A O 1
ATOM 2948 N N . ILE A 1 403 ? 30.507 30.311 25.201 1.00 27.95 399 ILE A N 1
ATOM 2949 C CA . ILE A 1 403 ? 29.287 30.591 24.409 1.00 26.87 399 ILE A CA 1
ATOM 2950 C C . ILE A 1 403 ? 28.584 29.312 23.963 1.00 27.15 399 ILE A C 1
ATOM 2951 O O . ILE A 1 403 ? 27.362 29.294 23.821 1.00 25.69 399 ILE A O 1
ATOM 2956 N N . ARG A 1 404 ? 29.355 28.233 23.769 1.00 28.61 400 ARG A N 1
ATOM 2957 C CA . ARG A 1 404 ? 28.765 26.904 23.547 1.00 30.04 400 ARG A CA 1
ATOM 2958 C C . ARG A 1 404 ? 27.900 26.444 24.722 1.00 30.93 400 ARG A C 1
ATOM 2959 O O . ARG A 1 404 ? 27.020 25.627 24.541 1.00 32.07 400 ARG A O 1
ATOM 2967 N N . GLU A 1 405 ? 28.136 26.961 25.918 1.00 31.76 401 GLU A N 1
ATOM 2968 C CA . GLU A 1 405 ? 27.391 26.471 27.080 1.00 33.78 401 GLU A CA 1
ATOM 2969 C C . GLU A 1 405 ? 26.160 27.304 27.413 1.00 32.51 401 GLU A C 1
ATOM 2970 O O . GLU A 1 405 ? 25.480 26.983 28.363 1.00 33.76 401 GLU A O 1
ATOM 2976 N N . ILE A 1 406 ? 25.890 28.388 26.684 1.00 30.75 402 ILE A N 1
ATOM 2977 C CA . ILE A 1 406 ? 24.733 29.238 27.000 1.00 29.43 402 ILE A CA 1
ATOM 2978 C C . ILE A 1 406 ? 23.462 28.431 26.689 1.00 28.05 402 ILE A C 1
ATOM 2979 O O . ILE A 1 406 ? 23.398 27.818 25.636 1.00 26.87 402 ILE A O 1
ATOM 2984 N N . PRO A 1 407 ? 22.470 28.405 27.608 1.00 28.16 403 PRO A N 1
ATOM 2985 C CA . PRO A 1 407 ? 21.273 27.577 27.336 1.00 27.98 403 PRO A CA 1
ATOM 2986 C C . PRO A 1 407 ? 20.559 28.022 26.058 1.00 27.13 403 PRO A C 1
ATOM 2987 O O . PRO A 1 407 ? 20.436 29.218 25.815 1.00 26.98 403 PRO A O 1
ATOM 2991 N N . GLY A 1 408 ? 20.145 27.064 25.225 1.00 26.67 404 GLY A N 1
ATOM 2992 C CA . GLY A 1 408 ? 19.521 27.369 23.937 1.00 26.28 404 GLY A CA 1
ATOM 2993 C C . GLY A 1 408 ? 20.495 27.329 22.758 1.00 26.42 404 GLY A C 1
ATOM 2994 O O . GLY A 1 408 ? 20.078 27.405 21.609 1.00 25.17 404 GLY A O 1
ATOM 2995 N N . THR A 1 409 ? 21.788 27.191 23.045 1.00 26.51 405 THR A N 1
ATOM 2996 C CA . THR A 1 409 ? 22.795 27.115 21.991 1.00 26.58 405 THR A CA 1
ATOM 2997 C C . THR A 1 409 ? 22.654 25.799 21.245 1.00 26.99 405 THR A C 1
ATOM 2998 O O . THR A 1 409 ? 22.541 24.736 21.858 1.00 28.45 405 THR A O 1
ATOM 3002 N N . ILE A 1 410 ? 22.642 25.890 19.925 1.00 26.43 406 ILE A N 1
ATOM 3003 C CA . ILE A 1 410 ? 22.602 24.724 19.063 1.00 26.34 406 ILE A CA 1
ATOM 3004 C C . ILE A 1 410 ? 24.015 24.333 18.646 1.00 26.50 406 ILE A C 1
ATOM 3005 O O . ILE A 1 410 ? 24.384 23.178 18.758 1.00 28.03 406 ILE A O 1
ATOM 3010 N N . ARG A 1 411 ? 24.807 25.293 18.176 1.00 25.80 407 ARG A N 1
ATOM 3011 C CA . ARG A 1 411 ? 26.231 25.069 17.943 1.00 26.32 407 ARG A CA 1
ATOM 3012 C C . ARG A 1 411 ? 26.957 26.400 17.828 1.00 25.40 407 ARG A C 1
ATOM 3013 O O . ARG A 1 411 ? 26.337 27.442 17.591 1.00 24.61 407 ARG A O 1
ATOM 3021 N N . ALA A 1 412 ? 28.278 26.346 17.970 1.00 24.95 408 ALA A N 1
ATOM 3022 C CA . ALA A 1 412 ? 29.106 27.505 17.745 1.00 25.32 408 ALA A CA 1
ATOM 3023 C C . ALA A 1 412 ? 30.466 27.020 17.269 1.00 25.91 408 ALA A C 1
ATOM 3024 O O . ALA A 1 412 ? 30.900 25.924 17.635 1.00 26.57 408 ALA A O 1
ATOM 3026 N N . ARG A 1 413 ? 31.128 27.834 16.456 1.00 25.76 409 ARG A N 1
ATOM 3027 C CA . ARG A 1 413 ? 32.501 27.554 16.069 1.00 27.56 409 ARG A CA 1
ATOM 3028 C C . ARG A 1 413 ? 33.281 28.830 15.766 1.00 27.93 409 ARG A C 1
ATOM 3029 O O . ARG A 1 413 ? 32.699 29.901 15.539 1.00 26.49 409 ARG A O 1
ATOM 3037 N N . LEU A 1 414 ? 34.596 28.691 15.819 1.00 29.08 410 LEU A N 1
ATOM 3038 C CA . LEU A 1 414 ? 35.515 29.675 15.284 1.00 31.09 410 LEU A CA 1
ATOM 3039 C C . LEU A 1 414 ? 35.573 29.577 13.770 1.00 31.26 410 LEU A C 1
ATOM 3040 O O . LEU A 1 414 ? 35.359 28.507 13.187 1.00 31.04 410 LEU A O 1
ATOM 3045 N N . LEU A 1 415 ? 35.860 30.702 13.125 1.00 31.90 411 LEU A N 1
ATOM 3046 C CA . LEU A 1 415 ? 35.915 30.730 11.669 1.00 31.68 411 LEU A CA 1
ATOM 3047 C C . LEU A 1 415 ? 37.250 31.344 11.246 1.00 33.16 411 LEU A C 1
ATOM 3048 O O . LEU A 1 415 ? 37.962 31.909 12.074 1.00 32.81 411 LEU A O 1
ATOM 3053 N N . TYR A 1 416 ? 37.568 31.247 9.958 1.00 33.94 412 TYR A N 1
ATOM 3054 C CA . TYR A 1 416 ? 38.723 31.933 9.380 1.00 35.40 412 TYR A CA 1
ATOM 3055 C C . TYR A 1 416 ? 38.503 33.435 9.229 1.00 35.43 412 TYR A C 1
ATOM 3056 O O . TYR A 1 416 ? 37.389 33.985 9.180 1.00 34.39 412 TYR A O 1
#

Nearest PDB structures (foldseek):
  3k5p-assembly1_A  TM=1.003E+00  e=1.497E-85  Brucella abortus 2308
  3ddn-assembly1_A  TM=6.836E-01  e=4.414E-33  Mycobacterium tuberculosis
  3ddn-assembly1_B  TM=6.890E-01  e=2.969E-32  Mycobacterium tuberculosis
  3dc2-assembly1_B  TM=6.993E-01  e=1.996E-31  Mycobacterium tuberculosis
  2ekl-assembly1_A-2  TM=8.407E-01  e=3.265E-27  Sulfurisphaera tokodaii

Foldseek 3Di:
DLCQAAEEEAQQFDCLLQVLCVVLVNPNYHHYNHEDPPVVLLVVQQDHQEYEDEDPHAADLVSVVSNPRHAEYEHLAQDDVRYPLQSCVLLNYFYFFQNCLLQVLLLVVVQVLVQCLQQLVVLQVVQVVVPHHDDDCPSHDQLAPFEEEEEACDRNNVSNVVVSVVSNYQYEYEDPPDQDADVRYGYDPDLLRSQQRGQEYEYAHPPCQAELVSLLSHAQSHEYEYLHEANNYPQVSVLVCLVVSRYRAYEYQHHPDADPDPPDDDDGSCPPGRRYHYHPSCSRPDPSSSSVSSVVSSVQVSCCQAQNANQRGPRYFGDDDDDDPAAWKKKWKFFPDPCLVVVLVVLCVVLPKAWPDKDWDDDNGIIMMMTGIHHDDPSVVSSQVRNCPDPGTSHMDIHD

CATH classification: 3.40.50.720 (+2 more: 3.40.50.720, 3.30.70.260)

B-factor: mean 33.33, std 10.72, range [15.81, 78.41]

Radius of gyration: 25.54 Å; Cα contacts (8 Å, |Δi|>4): 840; chains: 1; bounding box: 56×47×77 Å

Solvent-accessible surface area: 18710 Å² total; per-residue (Å²): 110,68,81,62,41,44,2,10,0,0,19,34,4,25,98,47,0,11,84,75,0,87,103,28,32,1,73,60,31,74,72,40,119,54,45,38,86,122,69,75,4,59,71,38,0,41,50,2,35,0,0,0,0,74,95,60,2,126,0,39,76,87,4,2,61,23,9,112,124,0,15,0,0,0,0,3,23,62,44,17,155,30,9,83,51,110,18,0,35,122,76,0,2,0,0,0,15,0,52,130,7,18,8,101,12,6,0,87,45,0,21,30,7,2,56,70,0,0,104,54,67,96,20,52,48,87,20,56,167,92,68,30,210,91,179,64,83,148,47,28,85,104,15,172,58,40,26,0,0,0,7,6,25,34,86,39,1,36,51,0,0,97,34,0,60,92,63,34,9,55,1,62,0,42,23,118,104,32,108,118,94,94,63,119,4,87,38,8,76,44,23,44,76,1,0,114,76,0,14,0,0,0,0,11,34,88,138,134,58,0,52,47,64,47,0,104,83,3,88,169,22,2,3,0,0,1,9,34,93,19,71,4,1,41,7,117,5,0,8,97,0,19,132,98,39,34,2,27,0,0,0,0,1,5,12,74,121,62,45,96,68,170,75,98,193,53,78,12,57,1,71,85,36,135,1,5,22,53,20,111,101,64,4,17,68,51,145,101,0,51,89,89,5,0,55,29,0,0,99,32,0,15,53,0,6,22,22,0,9,0,57,24,7,60,5,12,7,72,0,99,17,107,80,127,141,108,32,26,4,0,0,0,0,3,75,66,113,138,42,13,68,96,43,0,56,95,13,2,78,131,47,163,8,98,52,53,32,74,72,61,78,61,54,73,50,0,0,0,0,1,0,4,4,81,5,98,53,151,45,1,77,42,0,18,53,59,0,122,132,17,99,10,32,49,62,5,42,56,21,128

Sequence (400 aa):
SRDRINVLLLEGISQTAVEYFKSSGYTNVTHLPKALDKADLIKAISSAHIIGIRSRTQLTEEIFAAANRLIAVGCFSVGTNQVELKAARKRGIPVFNAPFSNTRSSVAELVIGEIIMLMRRIFPRSVSAHAGGWEKTAIGSREVRGKTLGIVGYGNIGSQVGNLAESSLLGMTVRYYDTSDKLQYGNVKPAASLDELLKTSDVVSLHVPSKLITEAKLRKMKKGAFLINNARGSDVDLEEALAKVLQEGHLAGAAIDVFPVEPASNGERFSTPLQGLENVILTPHIGGSTEEAQERIGTEEVTRRKLVEEYSDVGSTVGAVNFPQVQLPPRPTGTRFMHVHENRPGILNSLMNVFSHHHINIASQFLQTDGEVGYLVMEADGVGEASDAVLQEIREIPGTIRARLLY